Protein AF-A0A821QSV6-F1 (afdb_monomer_lite)

Radius of gyration: 32.75 Å; chains: 1; bounding box: 69×72×88 Å

Structure (mmCIF, N/CA/C/O backbone):
data_AF-A0A821QSV6-F1
#
_entry.id   AF-A0A821QSV6-F1
#
loop_
_atom_site.group_PDB
_atom_site.id
_atom_site.type_symbol
_atom_site.label_atom_id
_atom_site.label_alt_id
_atom_site.label_comp_id
_atom_site.label_asym_id
_atom_site.label_entity_id
_atom_site.label_seq_id
_atom_site.pdbx_PDB_ins_code
_atom_site.Cartn_x
_atom_site.Cartn_y
_atom_site.Cartn_z
_atom_site.occupancy
_atom_site.B_iso_or_equiv
_atom_site.auth_seq_id
_atom_site.auth_comp_id
_atom_site.auth_asym_id
_atom_site.auth_atom_id
_atom_site.pdbx_PDB_model_num
ATOM 1 N N . MET A 1 1 ? -14.469 -7.461 23.811 1.00 94.25 1 MET A N 1
ATOM 2 C CA . MET A 1 1 ? -15.452 -7.415 24.917 1.00 94.25 1 MET A CA 1
ATOM 3 C C . MET A 1 1 ? -16.385 -8.612 24.837 1.00 94.25 1 MET A C 1
ATOM 5 O O . MET A 1 1 ? -16.719 -9.029 23.733 1.00 94.25 1 MET A O 1
ATOM 9 N N . LEU A 1 2 ? -16.795 -9.159 25.982 1.00 94.81 2 LEU A N 1
ATOM 10 C CA . LEU A 1 2 ? -17.866 -10.154 26.081 1.00 94.81 2 LEU A CA 1
ATOM 11 C C . LEU A 1 2 ? -19.168 -9.435 26.423 1.00 94.81 2 LEU A C 1
ATOM 13 O O . LEU A 1 2 ? -19.223 -8.731 27.433 1.00 94.81 2 LEU A O 1
ATOM 17 N N . VAL A 1 3 ? -20.186 -9.609 25.584 1.00 93.62 3 VAL A N 1
ATOM 18 C CA . VAL A 1 3 ? -21.487 -8.946 25.724 1.00 93.62 3 VAL A CA 1
ATOM 19 C C . VAL A 1 3 ? -22.645 -9.938 25.637 1.00 93.62 3 VAL A C 1
ATOM 21 O O . VAL A 1 3 ? -22.505 -10.994 25.015 1.00 93.62 3 VAL A O 1
ATOM 24 N N . ASP A 1 4 ? -23.778 -9.602 26.249 1.00 91.19 4 ASP A N 1
ATOM 25 C CA . ASP A 1 4 ? -25.041 -10.328 26.079 1.00 91.19 4 ASP A CA 1
ATOM 26 C C . ASP A 1 4 ? -25.893 -9.761 24.922 1.00 91.19 4 ASP A C 1
ATOM 28 O O . ASP A 1 4 ? -25.528 -8.797 24.243 1.00 91.19 4 ASP A O 1
ATOM 32 N N . GLU A 1 5 ? -27.052 -10.373 24.693 1.00 87.50 5 GLU A N 1
ATOM 33 C CA . GLU A 1 5 ? -28.070 -9.944 23.724 1.00 87.50 5 GLU A CA 1
ATOM 34 C C . GLU A 1 5 ? -28.623 -8.532 23.934 1.00 87.50 5 GLU A C 1
ATOM 36 O O . GLU A 1 5 ? -29.068 -7.904 22.973 1.00 87.50 5 GLU A O 1
ATOM 41 N N . ASN A 1 6 ? -28.545 -8.013 25.159 1.00 86.00 6 ASN A N 1
ATOM 42 C CA . ASN A 1 6 ? -28.966 -6.661 25.512 1.00 86.00 6 ASN A CA 1
ATOM 43 C C . ASN A 1 6 ? -27.811 -5.657 25.433 1.00 86.00 6 ASN A C 1
ATOM 45 O O . ASN A 1 6 ? -27.980 -4.497 25.809 1.00 86.00 6 ASN A O 1
ATOM 49 N N . THR A 1 7 ? -26.649 -6.072 24.917 1.00 85.31 7 THR A N 1
ATOM 50 C CA . THR A 1 7 ? -25.409 -5.288 24.807 1.00 85.31 7 THR A CA 1
ATOM 51 C C . THR A 1 7 ? -24.754 -4.929 26.144 1.00 85.31 7 THR A C 1
ATOM 53 O O . THR A 1 7 ? -23.870 -4.072 26.182 1.00 85.31 7 THR A O 1
ATOM 56 N N . ASN A 1 8 ? -25.124 -5.603 27.238 1.00 89.12 8 ASN A N 1
ATOM 57 C CA . ASN A 1 8 ? -24.446 -5.432 28.519 1.00 89.12 8 ASN A CA 1
ATOM 58 C C . ASN A 1 8 ? -23.052 -6.044 28.448 1.00 89.12 8 ASN A C 1
ATOM 60 O O . ASN A 1 8 ? -22.866 -7.148 27.938 1.00 89.12 8 ASN A O 1
ATOM 64 N N . ILE A 1 9 ? -22.065 -5.334 28.987 1.00 92.44 9 ILE A N 1
ATOM 65 C CA . ILE A 1 9 ? -20.671 -5.766 28.956 1.00 92.44 9 ILE A CA 1
ATOM 66 C C . ILE A 1 9 ? -20.381 -6.580 30.222 1.00 92.44 9 ILE A C 1
ATOM 68 O O . ILE A 1 9 ? -20.538 -6.089 31.337 1.00 92.44 9 ILE A O 1
ATOM 72 N N . HIS A 1 10 ? -19.938 -7.826 30.051 1.00 93.56 10 HIS A N 1
ATOM 73 C CA . HIS A 1 10 ? -19.554 -8.713 31.156 1.00 93.56 10 HIS A CA 1
ATOM 74 C C . HIS A 1 10 ? -18.072 -8.569 31.506 1.00 93.56 10 HIS A C 1
ATOM 76 O O . HIS A 1 10 ? -17.707 -8.507 32.678 1.00 93.56 10 HIS A O 1
ATOM 82 N N . SER A 1 11 ? -17.221 -8.483 30.483 1.00 94.56 11 SER A N 1
ATOM 83 C CA . SER A 1 11 ? -15.798 -8.193 30.630 1.00 94.56 11 SER A CA 1
ATOM 84 C C . SER A 1 11 ? -15.232 -7.563 29.360 1.00 94.56 11 SER A C 1
ATOM 86 O O . SER A 1 11 ? -15.758 -7.722 28.250 1.00 94.56 11 SER A O 1
ATOM 88 N N . SER A 1 12 ? -14.112 -6.869 29.509 1.00 93.38 12 SER A N 1
ATOM 89 C CA . SER A 1 12 ? -13.430 -6.181 28.419 1.00 93.38 12 SER A CA 1
ATOM 90 C C . SER A 1 12 ? -11.926 -6.338 28.550 1.00 93.38 12 SER A C 1
ATOM 92 O O . SER A 1 12 ? -11.406 -6.226 29.653 1.00 93.38 12 SER A O 1
ATOM 94 N N . GLU A 1 13 ? -11.262 -6.500 27.414 1.00 92.12 13 GLU A N 1
ATOM 95 C CA . GLU A 1 13 ? -9.810 -6.427 27.279 1.00 92.12 13 GLU A CA 1
ATOM 96 C C . GLU A 1 13 ? -9.483 -5.392 26.205 1.00 92.12 13 GLU A C 1
ATOM 98 O O . GLU A 1 13 ? -10.293 -5.178 25.294 1.00 92.12 13 GLU A O 1
ATOM 103 N N . GLN A 1 14 ? -8.323 -4.751 26.326 1.00 89.00 14 GLN A N 1
ATOM 104 C CA . GLN A 1 14 ? -7.840 -3.732 25.395 1.00 89.00 14 GLN A CA 1
ATOM 105 C C . GLN A 1 14 ? -6.386 -4.018 25.013 1.00 89.00 14 GLN A C 1
ATOM 107 O O . GLN A 1 14 ? -5.615 -4.505 25.836 1.00 89.00 14 GLN A O 1
ATOM 112 N N . TYR A 1 15 ? -6.018 -3.709 23.770 1.00 87.06 15 TYR A N 1
ATOM 113 C CA . TYR A 1 15 ? -4.648 -3.833 23.283 1.00 87.06 15 TYR A CA 1
ATOM 114 C C . TYR A 1 15 ? -4.361 -2.787 22.205 1.00 87.06 15 TYR A C 1
ATOM 116 O O . TYR A 1 15 ? -5.137 -2.630 21.261 1.00 87.06 15 TYR A O 1
ATOM 124 N N . ASP A 1 16 ? -3.225 -2.102 22.326 1.00 84.12 16 ASP A N 1
ATOM 125 C CA . ASP A 1 16 ? -2.758 -1.135 21.335 1.00 84.12 16 ASP A CA 1
ATOM 126 C C . ASP A 1 16 ? -2.033 -1.867 20.202 1.00 84.12 16 ASP A C 1
ATOM 128 O O . ASP A 1 16 ? -0.871 -2.238 20.353 1.00 84.12 16 ASP A O 1
ATOM 132 N N . TYR A 1 17 ? -2.706 -2.075 19.069 1.00 83.81 17 TYR A N 1
ATOM 133 C CA . TYR A 1 17 ? -2.144 -2.768 17.907 1.00 83.81 17 TYR A CA 1
ATOM 134 C C . TYR A 1 17 ? -1.354 -1.827 16.987 1.00 83.81 17 TYR A C 1
ATOM 136 O O . TYR A 1 17 ? -1.870 -0.802 16.541 1.00 83.81 17 TYR A O 1
ATOM 144 N N . VAL A 1 18 ? -0.122 -2.212 16.637 1.00 79.62 18 VAL A N 1
ATOM 145 C CA . VAL A 1 18 ? 0.708 -1.527 15.632 1.00 79.62 18 VAL A CA 1
ATOM 146 C C . VAL A 1 18 ? 1.141 -2.531 14.566 1.00 79.62 18 VAL A C 1
ATOM 148 O O . VAL A 1 18 ? 1.881 -3.466 14.865 1.00 79.62 18 VAL A O 1
ATOM 151 N N . SER A 1 19 ? 0.735 -2.327 13.308 1.00 77.25 19 SER A N 1
ATOM 152 C CA . SER A 1 19 ? 0.950 -3.287 12.206 1.00 77.25 19 SER A CA 1
ATOM 153 C C . SER A 1 19 ? 2.409 -3.735 12.049 1.00 77.25 19 SER A C 1
ATOM 155 O O . SER A 1 19 ? 2.672 -4.934 11.958 1.00 77.25 19 SER A O 1
ATOM 157 N N . LEU A 1 20 ? 3.358 -2.793 12.107 1.00 70.88 20 LEU A N 1
ATOM 158 C CA . LEU A 1 20 ? 4.802 -3.049 12.008 1.00 70.88 20 LEU A CA 1
ATOM 159 C C . LEU A 1 20 ? 5.342 -3.962 13.122 1.00 70.88 20 LEU A C 1
ATOM 161 O O . LEU A 1 20 ? 6.292 -4.709 12.903 1.00 70.88 20 LEU A O 1
ATOM 165 N N . ARG A 1 21 ? 4.738 -3.908 14.314 1.00 76.94 21 ARG A N 1
ATOM 166 C CA . ARG A 1 21 ? 5.190 -4.625 15.516 1.00 76.94 21 ARG A CA 1
ATOM 167 C C . ARG A 1 21 ? 4.452 -5.947 15.716 1.00 76.94 21 ARG A C 1
ATOM 169 O O . ARG A 1 21 ? 5.032 -6.930 16.176 1.00 76.94 21 ARG A O 1
ATOM 176 N N . ASP A 1 22 ? 3.158 -5.953 15.421 1.00 80.50 22 ASP A N 1
ATOM 177 C CA . ASP A 1 22 ? 2.216 -6.913 15.992 1.00 80.50 22 ASP A CA 1
ATOM 178 C C . ASP A 1 22 ? 1.583 -7.848 14.983 1.00 80.50 22 ASP A C 1
ATOM 180 O O . ASP A 1 22 ? 1.033 -8.869 15.383 1.00 80.50 22 ASP A O 1
ATOM 184 N N . CYS A 1 23 ? 1.684 -7.558 13.689 1.00 80.31 23 CYS A N 1
ATOM 185 C CA . CYS A 1 23 ? 0.978 -8.332 12.678 1.00 80.31 23 CYS A CA 1
ATOM 186 C C . CYS A 1 23 ? 1.305 -9.841 12.703 1.00 80.31 23 CYS A C 1
ATOM 188 O O . CYS A 1 23 ? 0.439 -10.677 12.458 1.00 80.31 23 CYS A O 1
ATOM 190 N N . ARG A 1 24 ? 2.544 -10.223 13.048 1.00 80.06 24 ARG A N 1
ATOM 191 C CA . ARG A 1 24 ? 2.943 -11.643 13.147 1.00 80.06 24 ARG A CA 1
ATOM 192 C C . ARG A 1 24 ? 2.652 -12.274 14.508 1.00 80.06 24 ARG A C 1
ATOM 194 O O . ARG A 1 24 ? 2.897 -13.468 14.688 1.00 80.06 24 ARG A O 1
ATOM 201 N N . LYS A 1 25 ? 2.193 -11.490 15.482 1.00 83.44 25 LYS A N 1
ATOM 202 C CA . LYS A 1 25 ? 1.946 -11.967 16.840 1.00 83.44 25 LYS A CA 1
ATOM 203 C C . LYS A 1 25 ? 0.560 -12.585 16.940 1.00 83.44 25 LYS A C 1
ATOM 205 O O . LYS A 1 25 ? -0.390 -12.176 16.282 1.00 83.44 25 LYS A O 1
ATOM 210 N N . LYS A 1 26 ? 0.455 -13.585 17.811 1.00 86.31 26 LYS A N 1
ATOM 211 C CA . LYS A 1 26 ? -0.821 -14.173 18.214 1.00 86.31 26 LYS A CA 1
ATOM 212 C C . LYS A 1 26 ? -1.211 -13.584 19.561 1.00 86.31 26 LYS A C 1
ATOM 214 O O . LYS A 1 26 ? -0.404 -13.607 20.488 1.00 86.31 26 LYS A O 1
ATOM 219 N N . PHE A 1 27 ? -2.441 -13.100 19.660 1.00 87.88 27 PHE A N 1
ATOM 220 C CA . PHE A 1 27 ? -2.979 -12.513 20.883 1.00 87.88 27 PHE A CA 1
ATOM 221 C C . PHE A 1 27 ? -3.934 -13.484 21.564 1.00 87.88 27 PHE A C 1
ATOM 223 O O . PHE A 1 27 ? -4.737 -14.141 20.902 1.00 87.88 27 PHE A O 1
ATOM 230 N N . ASN A 1 28 ? -3.846 -13.566 22.890 1.00 90.50 28 ASN A N 1
ATOM 231 C CA . ASN A 1 28 ? -4.721 -14.392 23.711 1.00 90.50 28 ASN A CA 1
ATOM 232 C C . ASN A 1 28 ? -5.406 -13.493 24.738 1.00 90.50 28 ASN A C 1
ATOM 234 O O . ASN A 1 28 ? -4.731 -12.882 25.560 1.00 90.50 28 ASN A O 1
ATOM 238 N N . PHE A 1 29 ? -6.735 -13.436 24.693 1.00 91.31 29 PHE A N 1
ATOM 239 C CA . PHE A 1 29 ? -7.547 -12.649 25.618 1.00 91.31 29 PHE A CA 1
ATOM 240 C C . PHE A 1 29 ? -8.473 -13.569 26.409 1.00 91.31 29 PHE A C 1
ATOM 242 O O . PHE A 1 29 ? -9.090 -14.473 25.839 1.00 91.31 29 PHE A O 1
ATOM 249 N N . TYR A 1 30 ? -8.594 -13.317 27.710 1.00 92.38 30 TYR A N 1
ATOM 250 C CA . TYR A 1 30 ? -9.489 -14.055 28.595 1.00 92.38 30 TYR A CA 1
ATOM 251 C C . TYR A 1 30 ? -10.680 -13.173 28.948 1.00 92.38 30 TYR A C 1
ATOM 253 O O . TYR A 1 30 ? -10.546 -12.171 29.636 1.00 92.38 30 TYR A O 1
ATOM 261 N N . LEU A 1 31 ? -11.860 -13.546 28.461 1.00 93.44 31 LEU A N 1
ATOM 262 C CA . LEU A 1 31 ? -13.098 -12.840 28.767 1.00 93.44 31 LEU A CA 1
ATOM 263 C C . LEU A 1 31 ? -13.926 -13.664 29.754 1.00 93.44 31 LEU A C 1
ATOM 265 O O . LEU A 1 31 ? -14.084 -14.874 29.582 1.00 93.44 31 LEU A O 1
ATOM 269 N N . LEU A 1 32 ? -14.443 -13.001 30.784 1.00 92.94 32 LEU A N 1
ATOM 270 C CA . LEU A 1 32 ? -15.122 -13.612 31.917 1.00 92.94 32 LEU A CA 1
ATOM 271 C C . LEU A 1 32 ? -16.584 -13.175 31.953 1.00 92.94 32 LEU A C 1
ATOM 273 O O . LEU A 1 32 ? -16.915 -12.011 31.735 1.00 92.94 32 LEU A O 1
ATOM 277 N N . TYR A 1 33 ? -17.468 -14.117 32.261 1.00 91.31 33 TYR A N 1
ATOM 278 C CA . TYR A 1 33 ? -18.864 -13.803 32.540 1.00 91.31 33 TYR A CA 1
ATOM 279 C C . TYR A 1 33 ? -18.958 -13.067 33.880 1.00 91.31 33 TYR A C 1
ATOM 281 O O . TYR A 1 33 ? -18.251 -13.401 34.828 1.00 91.31 33 TYR A O 1
ATOM 289 N N . SER A 1 34 ? -19.853 -12.084 33.966 1.00 89.62 34 SER A N 1
ATOM 290 C CA . SER A 1 34 ? -20.064 -11.295 35.189 1.00 89.62 34 SER A CA 1
ATOM 291 C C . SER A 1 34 ? -20.598 -12.113 36.372 1.00 89.62 34 SER A C 1
ATOM 293 O O . SER A 1 34 ? -20.451 -11.691 37.515 1.00 89.62 34 SER A O 1
ATOM 295 N N . THR A 1 35 ? -21.200 -13.279 36.118 1.00 86.56 35 THR A N 1
ATOM 296 C CA . THR A 1 35 ? -21.692 -14.201 37.148 1.00 86.56 35 THR A CA 1
ATOM 297 C C . THR A 1 35 ? -21.137 -15.608 36.945 1.00 86.56 35 THR A C 1
ATOM 299 O O . THR A 1 35 ? -20.906 -16.051 35.816 1.00 86.56 35 THR A O 1
ATOM 302 N N . GLN A 1 36 ? -20.973 -16.339 38.049 1.00 83.88 36 GLN A N 1
ATOM 303 C CA . GLN A 1 36 ? -20.632 -17.759 38.051 1.00 83.88 36 GLN A CA 1
ATOM 304 C C . GLN A 1 36 ? -21.669 -18.529 38.896 1.00 83.88 36 GLN A C 1
ATOM 306 O O . GLN A 1 36 ? -21.696 -18.340 40.111 1.00 83.88 36 GLN A O 1
ATOM 311 N N . PRO A 1 37 ? -22.522 -19.382 38.287 1.00 80.62 37 PRO A N 1
ATOM 312 C CA . PRO A 1 37 ? -22.599 -19.683 36.857 1.00 80.62 37 PRO A CA 1
ATOM 313 C C . PRO A 1 37 ? -23.183 -18.520 36.035 1.00 80.62 37 PRO A C 1
ATOM 315 O O . PRO A 1 37 ? -23.860 -17.627 36.547 1.00 80.62 37 PRO A O 1
ATOM 318 N N . LYS A 1 38 ? -22.909 -18.532 34.731 1.00 85.75 38 LYS A N 1
ATOM 319 C CA . LYS A 1 38 ? -23.555 -17.638 33.761 1.00 85.75 38 LYS A CA 1
ATOM 320 C C . LYS A 1 38 ? -25.010 -18.047 33.521 1.00 85.75 38 LYS A C 1
ATOM 322 O O . LYS A 1 38 ? -25.380 -19.200 33.753 1.00 85.75 38 LYS A O 1
ATOM 327 N N . TYR A 1 39 ? -25.818 -17.132 32.999 1.00 86.06 39 TYR A N 1
ATOM 328 C CA . TYR A 1 39 ? -27.217 -17.414 32.690 1.00 86.06 39 TYR A CA 1
ATOM 329 C C . TYR A 1 39 ? -27.338 -18.264 31.422 1.00 86.06 39 TYR A C 1
ATOM 331 O O . TYR A 1 39 ? -26.972 -17.841 30.330 1.00 86.06 39 TYR A O 1
ATOM 339 N N . VAL A 1 40 ? -27.875 -19.476 31.563 1.00 81.00 40 VAL A N 1
ATOM 340 C CA . VAL A 1 40 ? -27.941 -20.467 30.470 1.00 81.00 40 VAL A CA 1
ATOM 341 C C . VAL A 1 40 ? -28.897 -20.041 29.348 1.00 81.00 40 VAL A C 1
ATOM 343 O O . VAL A 1 40 ? -28.668 -20.375 28.190 1.00 81.00 40 VAL A O 1
ATOM 346 N N . ASN A 1 41 ? -29.933 -19.265 29.681 1.00 84.44 41 ASN A N 1
ATOM 347 C CA . ASN A 1 41 ? -30.943 -18.802 28.725 1.00 84.44 41 ASN A CA 1
ATOM 348 C C . ASN A 1 41 ? -30.525 -17.544 27.946 1.00 84.44 41 ASN A C 1
ATOM 350 O O . ASN A 1 41 ? -31.264 -17.124 27.063 1.00 84.44 41 ASN A O 1
ATOM 354 N N . GLN A 1 42 ? -29.382 -16.936 28.272 1.00 87.12 42 GLN A N 1
ATOM 355 C CA . GLN A 1 42 ? -28.885 -15.752 27.575 1.00 87.12 42 GLN A CA 1
ATOM 356 C C . GLN A 1 42 ? -27.965 -16.142 26.422 1.00 87.12 42 GLN A C 1
ATOM 358 O O . GLN A 1 42 ? -27.165 -17.081 26.519 1.00 87.12 42 GLN A O 1
ATOM 363 N N . THR A 1 43 ? -28.035 -15.375 25.336 1.00 90.50 43 THR A N 1
ATOM 364 C CA . THR A 1 43 ? -27.060 -15.474 24.251 1.00 90.50 43 THR A CA 1
ATOM 365 C C . THR A 1 43 ? -25.909 -14.494 24.457 1.00 90.50 43 THR A C 1
ATOM 367 O O . THR A 1 43 ? -26.105 -13.343 24.844 1.00 90.50 43 THR A O 1
ATOM 370 N N . TYR A 1 44 ? -24.689 -14.968 24.200 1.00 92.44 44 TYR A N 1
ATOM 371 C CA . TYR A 1 44 ? -23.457 -14.215 24.426 1.00 92.44 44 TYR A CA 1
ATOM 372 C C . TYR A 1 44 ? -22.654 -14.060 23.139 1.00 92.44 44 TYR A C 1
ATOM 374 O O . TYR A 1 44 ? -22.666 -14.927 22.258 1.00 92.44 44 TYR A O 1
ATOM 382 N N . TYR A 1 45 ? -21.908 -12.964 23.061 1.00 93.69 45 TYR A N 1
ATOM 383 C CA . TYR A 1 45 ? -21.165 -12.566 21.876 1.00 93.69 45 TYR A CA 1
ATOM 384 C C . TYR A 1 45 ? -19.811 -11.978 22.263 1.00 93.69 45 TYR A C 1
ATOM 386 O O . TYR A 1 45 ? -19.667 -11.304 23.284 1.00 93.69 45 TYR A O 1
ATOM 394 N N . VAL A 1 46 ? -18.812 -12.197 21.413 1.00 94.75 46 VAL A N 1
ATOM 395 C CA . VAL A 1 46 ? -17.550 -11.461 21.461 1.00 94.75 46 VAL A CA 1
ATOM 396 C C . VAL A 1 46 ? -17.643 -10.303 20.480 1.00 94.75 46 VAL A C 1
ATOM 398 O O . VAL A 1 46 ? -17.732 -10.506 19.271 1.00 94.75 46 VAL A O 1
ATOM 401 N N . ARG A 1 47 ? -17.620 -9.084 21.015 1.00 93.75 47 ARG A N 1
ATOM 402 C CA . ARG A 1 47 ? -17.580 -7.840 20.248 1.00 93.75 47 ARG A CA 1
ATOM 403 C C . ARG A 1 47 ? -16.165 -7.271 20.256 1.00 93.75 47 ARG A C 1
ATOM 405 O O . ARG A 1 47 ? -15.563 -7.147 21.326 1.00 93.75 47 ARG A O 1
ATOM 412 N N . ILE A 1 48 ? -15.637 -6.932 19.088 1.00 93.62 48 ILE A N 1
ATOM 413 C CA . ILE A 1 48 ? -14.317 -6.321 18.908 1.00 93.62 48 ILE A CA 1
ATOM 414 C C . ILE A 1 48 ? -14.547 -4.942 18.305 1.00 93.62 48 ILE A C 1
ATOM 416 O O . ILE A 1 48 ? -14.976 -4.848 17.163 1.00 93.62 48 ILE A O 1
ATOM 420 N N . ASP A 1 49 ? -14.288 -3.892 19.078 1.00 91.56 49 ASP A N 1
ATOM 421 C CA . ASP A 1 49 ? -14.350 -2.510 18.605 1.00 91.56 49 ASP A CA 1
ATOM 422 C C . ASP A 1 49 ? -12.930 -2.000 18.348 1.00 91.56 49 ASP A C 1
ATOM 424 O O . ASP A 1 49 ? -12.029 -2.221 19.160 1.00 91.56 49 ASP A O 1
ATOM 428 N N . ILE A 1 50 ? -12.739 -1.336 17.213 1.00 91.06 50 ILE A N 1
ATOM 429 C CA . ILE A 1 50 ? -11.455 -0.826 16.741 1.00 91.06 50 ILE A CA 1
ATOM 430 C C . ILE A 1 50 ? -11.532 0.699 16.727 1.00 91.06 50 ILE A C 1
ATOM 432 O O . ILE A 1 50 ? -12.494 1.281 16.223 1.00 91.06 50 ILE A O 1
ATOM 436 N N . TYR A 1 51 ? -10.504 1.346 17.267 1.00 89.62 51 TYR A N 1
ATOM 437 C CA . TYR A 1 51 ? -10.424 2.798 17.396 1.00 89.62 51 TYR A CA 1
ATOM 438 C C . TYR A 1 51 ? -9.130 3.315 16.776 1.00 89.62 51 TYR A C 1
ATOM 440 O O . TYR A 1 51 ? -8.063 2.724 16.956 1.00 89.62 51 TYR A O 1
ATOM 448 N N . ASN A 1 52 ? -9.208 4.459 16.100 1.00 87.50 52 ASN A N 1
ATOM 449 C CA . ASN A 1 52 ? -8.034 5.215 15.699 1.00 87.50 52 ASN A CA 1
ATOM 450 C C . ASN A 1 52 ? -7.600 6.111 16.868 1.00 87.50 52 ASN A C 1
ATOM 452 O O . ASN A 1 52 ? -8.224 7.136 17.133 1.00 87.50 52 ASN A O 1
ATOM 456 N N . LYS A 1 53 ? -6.519 5.736 17.559 1.00 85.88 53 LYS A N 1
ATOM 457 C CA . LYS A 1 53 ? -5.997 6.487 18.716 1.00 85.88 53 LYS A CA 1
ATOM 458 C C . LYS A 1 53 ? -5.296 7.800 18.357 1.00 85.88 53 LYS A C 1
ATOM 460 O O . LYS A 1 53 ? -5.076 8.616 19.244 1.00 85.88 53 LYS A O 1
ATOM 465 N N . GLU A 1 54 ? -4.912 8.011 17.097 1.00 81.44 54 GLU A N 1
ATOM 466 C CA . GLU A 1 54 ? -4.328 9.289 16.665 1.00 81.44 54 GLU A CA 1
ATOM 467 C C . GLU A 1 54 ? -5.396 10.366 16.536 1.00 81.44 54 GLU A C 1
ATOM 469 O O . GLU A 1 54 ? -5.199 11.488 16.993 1.00 81.44 54 GLU A O 1
ATOM 474 N N . LYS A 1 55 ? -6.526 10.011 15.920 1.00 86.38 55 LYS A N 1
ATOM 475 C CA . LYS A 1 55 ? -7.658 10.921 15.721 1.00 86.38 55 LYS A CA 1
ATOM 476 C C . LYS A 1 55 ? -8.672 10.886 16.861 1.00 86.38 55 LYS A C 1
ATOM 478 O O . LYS A 1 55 ? -9.517 11.766 16.939 1.00 86.38 55 LYS A O 1
ATOM 483 N N . MET A 1 56 ? -8.581 9.884 17.737 1.00 89.31 56 MET A N 1
ATOM 484 C CA . MET A 1 56 ? -9.592 9.567 18.749 1.00 89.31 56 MET A CA 1
ATOM 485 C C . MET A 1 56 ? -10.976 9.356 18.124 1.00 89.31 56 MET A C 1
ATOM 487 O O . MET A 1 56 ? -11.979 9.919 18.558 1.00 89.31 56 MET A O 1
ATOM 491 N N . GLU A 1 57 ? -11.024 8.494 17.109 1.00 88.25 57 GLU A N 1
ATOM 492 C CA . GLU A 1 57 ? -12.233 8.191 16.339 1.00 88.25 57 GLU A CA 1
ATOM 493 C C . GLU A 1 57 ? -12.550 6.691 16.352 1.00 88.25 57 GLU A C 1
ATOM 495 O O . GLU A 1 57 ? -11.667 5.835 16.458 1.00 88.25 57 GLU A O 1
ATOM 500 N N . TYR A 1 58 ? -13.838 6.371 16.253 1.00 85.88 58 TYR A N 1
ATOM 501 C CA . TYR A 1 58 ? -14.320 5.000 16.115 1.00 85.88 58 TYR A CA 1
ATOM 502 C C . TYR A 1 58 ? -14.116 4.519 14.681 1.00 85.88 58 TYR A C 1
ATOM 504 O O . TYR A 1 58 ? -14.619 5.165 13.767 1.00 85.88 58 TYR A O 1
ATOM 512 N N . TYR A 1 59 ? -13.418 3.398 14.505 1.00 85.06 59 TYR A N 1
ATOM 513 C CA . TYR A 1 59 ? -12.919 2.972 13.200 1.00 85.06 59 TYR A CA 1
ATOM 514 C C . TYR A 1 59 ? -13.726 1.821 12.586 1.00 85.06 59 TYR A C 1
ATOM 516 O O . TYR A 1 59 ? -14.232 1.927 11.470 1.00 85.06 59 TYR A O 1
ATOM 524 N N . ASP A 1 60 ? -13.871 0.710 13.312 1.00 85.69 60 ASP A N 1
ATOM 525 C CA . ASP A 1 60 ? -14.638 -0.451 12.844 1.00 85.69 60 ASP A CA 1
ATOM 526 C C . ASP A 1 60 ? -15.104 -1.332 14.012 1.00 85.69 60 ASP A C 1
ATOM 528 O O . ASP A 1 60 ? -14.661 -1.172 15.154 1.00 85.69 60 ASP A O 1
ATOM 532 N N . THR A 1 61 ? -16.006 -2.273 13.736 1.00 89.50 61 THR A N 1
ATOM 533 C CA . THR A 1 61 ? -16.481 -3.233 14.727 1.00 89.50 61 THR A CA 1
ATOM 534 C C . THR A 1 61 ? -16.907 -4.566 14.159 1.00 89.50 61 THR A C 1
ATOM 536 O O . THR A 1 61 ? -17.602 -4.663 13.149 1.00 89.50 61 THR A O 1
ATOM 539 N N . MET A 1 62 ? -16.538 -5.611 14.889 1.00 90.38 62 MET A N 1
ATOM 540 C CA . MET A 1 62 ? -16.864 -6.986 14.570 1.00 90.38 62 MET A CA 1
ATOM 541 C C . MET A 1 62 ? -17.619 -7.650 15.714 1.00 90.38 62 MET A C 1
ATOM 543 O O . MET A 1 62 ? -17.396 -7.375 16.895 1.00 90.38 62 MET A O 1
ATOM 547 N N . PHE A 1 63 ? -18.493 -8.580 15.354 1.00 91.25 63 PHE A N 1
ATOM 548 C CA . PHE A 1 63 ? -19.396 -9.262 16.262 1.00 91.25 63 PHE A CA 1
ATOM 549 C C . PHE A 1 63 ? -19.395 -10.767 15.994 1.00 91.25 63 PHE A C 1
ATOM 551 O O . PHE A 1 63 ? -19.657 -11.212 14.878 1.00 91.25 63 PHE A O 1
ATOM 558 N N . TYR A 1 64 ? -19.080 -11.566 17.013 1.00 93.25 64 TYR A N 1
ATOM 559 C CA . TYR A 1 64 ? -18.911 -13.014 16.893 1.00 93.25 64 TYR A CA 1
ATOM 560 C C . TYR A 1 64 ? -19.805 -13.756 17.898 1.00 93.25 64 TYR A C 1
ATOM 562 O O . TYR A 1 64 ? -19.612 -13.606 19.106 1.00 93.25 64 TYR A O 1
ATOM 570 N N . PRO A 1 65 ? -20.771 -14.576 17.446 1.00 92.19 65 PRO A N 1
ATOM 571 C CA . PRO A 1 65 ? -21.658 -15.311 18.346 1.00 92.19 65 PRO A CA 1
ATOM 572 C C . PRO A 1 65 ? -20.956 -16.480 19.045 1.00 92.19 65 PRO A C 1
ATOM 574 O O . PRO A 1 65 ? -20.242 -17.263 18.412 1.00 92.19 65 PRO A O 1
ATOM 577 N N . ILE A 1 66 ? -21.223 -16.654 20.343 1.00 91.62 66 ILE A N 1
ATOM 578 C CA . ILE A 1 66 ? -20.788 -17.826 21.114 1.00 91.62 66 ILE A CA 1
ATOM 579 C C . ILE A 1 66 ? -21.818 -18.943 20.918 1.00 91.62 66 ILE A C 1
ATOM 581 O O . ILE A 1 66 ? -22.870 -18.956 21.551 1.00 91.62 66 ILE A O 1
ATOM 585 N N . ARG A 1 67 ? -21.516 -19.892 20.024 1.00 87.31 67 ARG A N 1
ATOM 586 C CA . ARG A 1 67 ? -22.462 -20.951 19.618 1.00 87.31 67 ARG A CA 1
ATOM 587 C C . ARG A 1 67 ? -22.731 -21.984 20.709 1.00 87.31 67 ARG A C 1
ATOM 589 O O . ARG A 1 67 ? -23.849 -22.470 20.827 1.00 87.31 67 ARG A O 1
ATOM 596 N N . TYR A 1 68 ? -21.717 -22.320 21.502 1.00 86.06 68 TYR A N 1
ATOM 597 C CA . TYR A 1 68 ? -21.822 -23.342 22.545 1.00 86.06 68 TYR A CA 1
ATOM 598 C C . TYR A 1 68 ? -21.873 -22.692 23.928 1.00 86.06 68 TYR A C 1
ATOM 600 O O . TYR A 1 68 ? -20.981 -22.877 24.758 1.00 86.06 68 TYR A O 1
ATOM 608 N N . SER A 1 69 ? -22.911 -21.883 24.169 1.00 77.88 69 SER A N 1
ATOM 609 C CA . SER A 1 69 ? -23.092 -21.158 25.432 1.00 77.88 69 SER A CA 1
ATOM 610 C C . SER A 1 69 ? -23.233 -22.092 26.638 1.00 77.88 69 SER A C 1
ATOM 612 O O . SER A 1 69 ? -22.878 -21.688 27.734 1.00 77.88 69 SER A O 1
ATOM 614 N N . PHE A 1 70 ? -23.637 -23.352 26.470 1.00 78.62 70 PHE A N 1
ATOM 615 C CA . PHE A 1 70 ? -23.694 -24.331 27.564 1.00 78.62 70 PHE A CA 1
ATOM 616 C C . PHE A 1 70 ? -22.313 -24.748 28.104 1.00 78.62 70 PHE A C 1
ATOM 618 O O . PHE A 1 70 ? -22.222 -25.241 29.227 1.00 78.62 70 PHE A O 1
ATOM 625 N N . LEU A 1 71 ? -21.226 -24.557 27.344 1.00 84.00 71 LEU A N 1
ATOM 626 C CA . LEU A 1 71 ? -19.885 -24.913 27.808 1.00 84.00 71 LEU A CA 1
ATOM 627 C C . LEU A 1 71 ? -19.400 -23.926 28.880 1.00 84.00 71 LEU A C 1
ATOM 629 O O . LEU A 1 71 ? -19.527 -22.714 28.685 1.00 84.00 71 LEU A O 1
ATOM 633 N N . PRO A 1 72 ? -18.775 -24.393 29.976 1.00 79.00 72 PRO A N 1
ATOM 634 C CA . PRO A 1 72 ? -18.233 -23.504 31.004 1.00 79.00 72 PRO A CA 1
ATOM 635 C C . PRO A 1 72 ? -17.127 -22.598 30.444 1.00 79.00 72 PRO A C 1
ATOM 637 O O . PRO A 1 72 ? -17.053 -21.424 30.797 1.00 79.00 72 PRO A O 1
ATOM 640 N N . VAL A 1 73 ? -16.326 -23.118 29.507 1.00 86.12 73 VAL A N 1
ATOM 641 C CA . VAL A 1 73 ? -15.273 -22.388 28.793 1.00 86.12 73 VAL A CA 1
ATOM 642 C C . VAL A 1 73 ? -15.442 -22.607 27.293 1.00 86.12 73 VAL A C 1
ATOM 644 O O . VAL A 1 73 ? -15.558 -23.743 26.839 1.00 86.12 73 VAL A O 1
ATOM 647 N N . HIS A 1 74 ? -15.413 -21.521 26.520 1.00 88.75 74 HIS A N 1
ATOM 648 C CA . HIS A 1 74 ? -15.465 -21.559 25.061 1.00 88.75 74 HIS A CA 1
ATOM 649 C C . HIS A 1 74 ? -14.215 -20.887 24.494 1.00 88.75 74 HIS A C 1
ATOM 651 O O . HIS A 1 74 ? -13.958 -19.719 24.772 1.00 88.75 74 HIS A O 1
ATOM 657 N N . ARG A 1 75 ? -13.439 -21.611 23.679 1.00 90.12 75 ARG A N 1
ATOM 658 C CA . ARG A 1 75 ? -12.277 -21.051 22.971 1.00 90.12 75 ARG A CA 1
ATOM 659 C C . ARG A 1 75 ? -12.695 -20.605 21.574 1.00 90.12 75 ARG A C 1
ATOM 661 O O . ARG A 1 75 ? -13.353 -21.361 20.865 1.00 90.12 75 ARG A O 1
ATOM 668 N N . LEU A 1 76 ? -12.345 -19.380 21.200 1.00 90.50 76 LEU A N 1
ATOM 669 C CA . LEU A 1 76 ? -12.586 -18.816 19.872 1.00 90.50 76 LEU A CA 1
ATOM 670 C C . LEU A 1 76 ? -11.239 -18.427 19.265 1.00 90.50 76 LEU A C 1
ATOM 672 O O . LEU A 1 76 ? -10.467 -17.713 19.897 1.00 90.50 76 LEU A O 1
ATOM 676 N N . ALA A 1 77 ? -10.966 -18.909 18.054 1.00 91.19 77 ALA A N 1
ATOM 677 C CA . ALA A 1 77 ? -9.817 -18.500 17.256 1.00 91.19 77 ALA A CA 1
ATOM 678 C C . ALA A 1 77 ? -10.337 -17.667 16.084 1.00 91.19 77 ALA A C 1
ATOM 680 O O . ALA A 1 77 ? -11.124 -18.164 15.279 1.00 91.19 77 ALA A O 1
ATOM 681 N N . LEU A 1 78 ? -9.938 -16.399 16.034 1.00 89.06 78 LEU A N 1
ATOM 682 C CA . LEU A 1 78 ? -10.437 -15.420 15.075 1.00 89.06 78 LEU A CA 1
ATOM 683 C C . LEU A 1 78 ? -9.255 -14.822 14.309 1.00 89.06 78 LEU A C 1
ATOM 685 O O . LEU A 1 78 ? -8.235 -14.495 14.914 1.00 89.06 78 LEU A O 1
ATOM 689 N N . LEU A 1 79 ? -9.411 -14.671 12.994 1.00 85.44 79 LEU A N 1
ATOM 690 C CA . LEU A 1 79 ? -8.576 -13.785 12.188 1.00 85.44 79 LEU A CA 1
ATOM 691 C C . LEU A 1 79 ? -9.325 -12.455 12.085 1.00 85.44 79 LEU A C 1
ATOM 693 O O . LEU A 1 79 ? -10.449 -12.428 11.590 1.00 85.44 79 LEU A O 1
ATOM 697 N N . VAL A 1 80 ? -8.743 -11.390 12.634 1.00 82.75 80 VAL A N 1
ATOM 698 C CA . VAL A 1 80 ? -9.364 -10.061 12.681 1.00 82.75 80 VAL A CA 1
ATOM 699 C C . VAL A 1 80 ? -8.729 -9.199 11.602 1.00 82.75 80 VAL A C 1
ATOM 701 O O . VAL A 1 80 ? -7.567 -8.813 11.724 1.00 82.75 80 VAL A O 1
ATOM 704 N N . ASP A 1 81 ? -9.498 -8.896 10.562 1.00 75.69 81 ASP A N 1
ATOM 705 C CA . ASP A 1 81 ? -9.061 -8.032 9.469 1.00 75.69 81 ASP A CA 1
ATOM 706 C C . ASP A 1 81 ? -9.387 -6.572 9.801 1.00 75.69 81 ASP A C 1
ATOM 708 O O . ASP A 1 81 ? -10.551 -6.188 9.888 1.00 75.69 81 ASP A O 1
ATOM 712 N N . VAL A 1 82 ? -8.359 -5.743 9.991 1.00 76.31 82 VAL A N 1
ATOM 713 C CA . VAL A 1 82 ? -8.535 -4.298 10.191 1.00 76.31 82 VAL A CA 1
ATOM 714 C C . VAL A 1 82 ? -8.558 -3.629 8.812 1.00 76.31 82 VAL A C 1
ATOM 716 O O . VAL A 1 82 ? -7.540 -3.677 8.113 1.00 76.31 82 VAL A O 1
ATOM 719 N N . PRO A 1 83 ? -9.679 -3.024 8.376 1.00 67.31 83 PRO A N 1
ATOM 720 C CA . PRO A 1 83 ? -9.760 -2.416 7.051 1.00 67.31 83 PRO A CA 1
ATOM 721 C C . PRO A 1 83 ? -8.776 -1.244 6.925 1.00 67.31 83 PRO A C 1
ATOM 723 O O . PRO A 1 83 ? -8.396 -0.633 7.916 1.00 67.31 83 PRO A O 1
ATOM 726 N N . ILE A 1 84 ? -8.361 -0.903 5.701 1.00 62.06 84 ILE A N 1
ATOM 727 C CA . ILE A 1 84 ? -7.430 0.219 5.425 1.00 62.06 84 ILE A CA 1
ATOM 728 C C . ILE A 1 84 ? -8.162 1.579 5.452 1.00 62.06 84 ILE A C 1
ATOM 730 O O . ILE A 1 84 ? -7.537 2.638 5.492 1.00 62.06 84 ILE A O 1
ATOM 734 N N . ARG A 1 85 ? -9.502 1.566 5.439 1.00 64.44 85 ARG A N 1
ATOM 735 C CA . ARG A 1 85 ? -10.349 2.758 5.546 1.00 64.44 85 ARG A CA 1
ATOM 736 C C . ARG A 1 85 ? -11.370 2.630 6.658 1.00 64.44 85 ARG A C 1
ATOM 738 O O . ARG A 1 85 ? -11.843 1.534 6.944 1.00 64.44 85 ARG A O 1
ATOM 745 N N . ASP A 1 86 ? -11.786 3.795 7.144 1.00 54.03 86 ASP A N 1
ATOM 746 C CA . ASP A 1 86 ? -13.035 3.968 7.868 1.00 54.03 86 ASP A CA 1
ATOM 747 C C . ASP A 1 86 ? -14.196 3.431 7.021 1.00 54.03 86 ASP A C 1
ATOM 749 O O . ASP A 1 86 ? -14.551 3.993 5.979 1.00 54.03 86 ASP A O 1
ATOM 753 N N . VAL A 1 87 ? -14.821 2.350 7.488 1.00 51.72 87 VAL A N 1
ATOM 754 C CA . VAL A 1 87 ? -16.022 1.740 6.882 1.00 51.72 87 VAL A CA 1
ATOM 755 C C . VAL A 1 87 ? -17.242 2.677 7.001 1.00 51.72 87 VAL A C 1
ATOM 757 O O . VAL A 1 87 ? -18.323 2.401 6.485 1.00 51.72 87 VAL A O 1
ATOM 760 N N . ALA A 1 88 ? -17.061 3.854 7.607 1.00 45.44 88 ALA A N 1
ATOM 761 C CA . ALA A 1 88 ? -18.059 4.889 7.847 1.00 45.44 88 ALA A CA 1
ATOM 762 C C . ALA A 1 88 ? -18.779 5.452 6.599 1.00 45.44 88 ALA A C 1
ATOM 764 O O . ALA A 1 88 ? -19.677 6.272 6.762 1.00 45.44 88 ALA A O 1
ATOM 765 N N . THR A 1 89 ? -18.431 5.048 5.371 1.00 43.03 89 THR A N 1
ATOM 766 C CA . THR A 1 89 ? -18.984 5.639 4.133 1.00 43.03 89 THR A CA 1
ATOM 767 C C . THR A 1 89 ? -19.778 4.694 3.229 1.00 43.03 89 THR A C 1
ATOM 769 O O . THR A 1 89 ? -20.322 5.152 2.225 1.00 43.03 89 THR A O 1
ATOM 772 N N . VAL A 1 90 ? -19.966 3.414 3.578 1.00 48.41 90 VAL A N 1
ATOM 773 C CA . VAL A 1 90 ? -20.939 2.575 2.850 1.00 48.41 90 VAL A CA 1
ATOM 774 C C . VAL A 1 90 ? -22.329 2.818 3.438 1.00 48.41 90 VAL A C 1
ATOM 776 O O . VAL A 1 90 ? -22.785 2.116 4.338 1.00 48.41 90 VAL A O 1
ATOM 779 N N . SER A 1 91 ? -22.991 3.863 2.937 1.00 48.19 91 SER A N 1
ATOM 780 C CA . SER A 1 91 ? -24.374 4.232 3.258 1.00 48.19 91 SER A CA 1
ATOM 781 C C . SER A 1 91 ? -25.357 3.128 2.835 1.00 48.19 91 SER A C 1
ATOM 783 O O . SER A 1 91 ? -26.030 3.206 1.809 1.00 48.19 91 SER A O 1
ATOM 785 N N . LYS A 1 92 ? -25.472 2.070 3.643 1.00 58.84 92 LYS A N 1
ATOM 786 C CA . LYS A 1 92 ? -26.740 1.350 3.776 1.00 58.84 92 LYS A CA 1
ATOM 787 C C . LYS A 1 92 ? -27.611 2.193 4.706 1.00 58.84 92 LYS A C 1
ATOM 789 O O . LYS A 1 92 ? -27.176 2.500 5.815 1.00 58.84 92 LYS A O 1
ATOM 794 N N . LYS A 1 93 ? -28.827 2.564 4.281 1.00 65.25 93 LYS A N 1
ATOM 795 C CA . LYS A 1 93 ? -29.806 3.265 5.136 1.00 65.25 93 LYS A CA 1
ATOM 796 C C . LYS A 1 93 ? -29.897 2.552 6.488 1.00 65.25 93 LYS A C 1
ATOM 798 O O . LYS A 1 93 ? -30.345 1.410 6.549 1.00 65.25 93 LYS A O 1
ATOM 803 N N . CYS A 1 94 ? -29.457 3.212 7.556 1.00 71.19 94 CYS A N 1
ATOM 804 C CA . CYS A 1 94 ? -29.607 2.657 8.890 1.00 71.19 94 CYS A CA 1
ATOM 805 C C . CYS A 1 94 ? -31.091 2.653 9.294 1.00 71.19 94 CYS A C 1
ATOM 807 O O . CYS A 1 94 ? -31.787 3.658 9.153 1.00 71.19 94 CYS A O 1
ATOM 809 N N . LEU A 1 95 ? -31.549 1.523 9.838 1.00 77.12 95 LEU A N 1
ATOM 810 C CA . LEU A 1 95 ? -32.916 1.329 10.329 1.00 77.12 95 LEU A CA 1
ATOM 811 C C . LEU A 1 95 ? -33.089 1.642 11.831 1.00 77.12 95 LEU A C 1
ATOM 813 O O . LEU A 1 95 ? -34.216 1.792 12.297 1.00 77.12 95 LEU A O 1
ATOM 817 N N . LEU A 1 96 ? -31.998 1.742 12.599 1.00 84.06 96 LEU A N 1
ATOM 818 C CA . LEU A 1 96 ? -32.020 2.016 14.040 1.00 84.06 96 LEU A CA 1
ATOM 819 C C . LEU A 1 96 ? -32.038 3.525 14.346 1.00 84.06 96 LEU A C 1
ATOM 821 O O . LEU A 1 96 ? -31.198 4.280 13.857 1.00 84.06 96 LEU A O 1
ATOM 825 N N . LYS A 1 97 ? -32.948 3.958 15.228 1.00 88.25 97 LYS A N 1
ATOM 826 C CA . LYS A 1 97 ? -32.963 5.325 15.776 1.00 88.25 97 LYS A CA 1
ATOM 827 C C . LYS A 1 97 ? -32.184 5.378 17.091 1.00 88.25 97 LYS A C 1
ATOM 829 O O . LYS A 1 97 ? -32.674 4.916 18.118 1.00 88.25 97 LYS A O 1
ATOM 834 N N . CYS A 1 98 ? -30.992 5.961 17.053 1.00 89.81 98 CYS A N 1
ATOM 835 C CA . CYS A 1 98 ? -30.152 6.188 18.230 1.00 89.81 98 CYS A CA 1
ATOM 836 C C . CYS A 1 98 ? -30.441 7.572 18.819 1.00 89.81 98 CYS A C 1
ATOM 838 O O . CYS A 1 98 ? -30.378 8.554 18.087 1.00 89.81 98 CYS A O 1
ATOM 840 N N . LEU A 1 99 ? -30.761 7.663 20.117 1.00 90.56 99 LEU A N 1
ATOM 841 C CA . LEU A 1 99 ? -31.134 8.943 20.738 1.00 90.56 99 LEU A CA 1
ATOM 842 C C . LEU A 1 99 ? -29.903 9.834 20.978 1.00 90.56 99 LEU A C 1
ATOM 844 O O . LEU A 1 99 ? -29.837 10.953 20.483 1.00 90.56 99 LEU A O 1
ATOM 848 N N . HIS A 1 100 ? -28.910 9.306 21.698 1.00 91.56 100 HIS A N 1
ATOM 849 C CA . HIS A 1 100 ? -27.635 9.977 21.984 1.00 91.56 100 HIS A CA 1
ATOM 850 C C . HIS A 1 100 ? -26.472 9.183 21.391 1.00 91.56 100 HIS A C 1
ATOM 852 O O . HIS A 1 100 ? -25.584 8.710 22.102 1.00 91.56 100 HIS A O 1
ATOM 858 N N . GLY A 1 101 ? -26.511 8.966 20.081 1.00 88.62 101 GLY A N 1
ATOM 859 C CA . GLY A 1 101 ? -25.519 8.147 19.405 1.00 88.62 101 GLY A CA 1
ATOM 860 C C . GLY A 1 101 ? -25.668 8.153 17.896 1.00 88.62 101 GLY A C 1
ATOM 861 O O . GLY A 1 101 ? -26.602 8.726 17.341 1.00 88.62 101 GLY A O 1
ATOM 862 N N . GLN A 1 102 ? -24.738 7.476 17.241 1.00 89.19 102 GLN A N 1
ATOM 863 C CA . GLN A 1 102 ? -24.751 7.254 15.805 1.00 89.19 102 GLN A CA 1
ATOM 864 C C . GLN A 1 102 ? -25.062 5.792 15.524 1.00 89.19 102 GLN A C 1
ATOM 866 O O . GLN A 1 102 ? -24.529 4.893 16.172 1.00 89.19 102 GLN A O 1
ATOM 871 N N . CYS A 1 103 ? -25.916 5.543 14.541 1.00 88.19 103 CYS A N 1
ATOM 872 C CA . CYS A 1 103 ? -26.143 4.185 14.091 1.00 88.19 103 CYS A CA 1
ATOM 873 C C . CYS A 1 103 ? -24.974 3.699 13.237 1.00 88.19 103 CYS A C 1
ATOM 875 O O . CYS A 1 103 ? -24.529 4.384 12.316 1.00 88.19 103 CYS A O 1
ATOM 877 N N . ARG A 1 104 ? -24.510 2.490 13.530 1.00 85.94 104 ARG A N 1
ATOM 878 C CA . ARG A 1 104 ? -23.414 1.816 12.843 1.00 85.94 104 ARG A CA 1
ATOM 879 C C . ARG A 1 104 ? -23.829 0.383 12.510 1.00 85.94 104 ARG A C 1
ATOM 881 O O . ARG A 1 104 ? -24.834 -0.123 13.009 1.00 85.94 104 ARG A O 1
ATOM 888 N N . TYR A 1 105 ? -23.064 -0.258 11.643 1.00 84.88 105 TYR A N 1
ATOM 889 C CA . TYR A 1 105 ? -23.282 -1.627 11.184 1.00 84.88 105 TYR A CA 1
ATOM 890 C C . TYR A 1 105 ? -22.037 -2.463 11.501 1.00 84.88 105 TYR A C 1
ATOM 892 O O . TYR A 1 105 ? -20.930 -1.932 11.433 1.00 84.88 105 TYR A O 1
ATOM 900 N N . PHE A 1 106 ? -22.203 -3.734 11.872 1.00 85.94 106 PHE A N 1
ATOM 901 C CA . PHE A 1 106 ? -21.066 -4.620 12.156 1.00 85.94 106 PHE A CA 1
ATOM 902 C C . PHE A 1 106 ? -20.430 -5.129 10.861 1.00 85.94 106 PHE A C 1
ATOM 904 O O . PHE A 1 106 ? -21.118 -5.704 10.022 1.00 85.94 106 PHE A O 1
ATOM 911 N N . SER A 1 107 ? -19.113 -4.999 10.699 1.00 82.00 107 SER A N 1
ATOM 912 C CA . SER A 1 107 ? -18.448 -5.313 9.426 1.00 82.00 107 SER A CA 1
ATOM 913 C C . SER A 1 107 ? -18.568 -6.783 9.010 1.00 82.00 107 SER A C 1
ATOM 915 O O . SER A 1 107 ? -18.628 -7.089 7.820 1.00 82.00 107 SER A O 1
ATOM 917 N N . ASN A 1 108 ? -18.688 -7.697 9.972 1.00 84.62 108 ASN A N 1
ATOM 918 C CA . ASN A 1 108 ? -18.780 -9.141 9.747 1.00 84.62 108 ASN A CA 1
ATOM 919 C C . ASN A 1 108 ? -20.166 -9.746 10.065 1.00 84.62 108 ASN A C 1
ATOM 921 O O . ASN A 1 108 ? -20.320 -10.968 9.996 1.00 84.62 108 ASN A O 1
ATOM 925 N N . PHE A 1 109 ? -21.158 -8.939 10.459 1.00 82.12 109 PHE A N 1
ATOM 926 C CA . PHE A 1 109 ? -22.449 -9.437 10.943 1.00 82.12 109 PHE A CA 1
ATOM 927 C C . PHE A 1 109 ? -23.601 -8.536 10.488 1.00 82.12 109 PHE A C 1
ATOM 929 O O . PHE A 1 109 ? -23.565 -7.333 10.714 1.00 82.12 109 PHE A O 1
ATOM 936 N N . ASP A 1 110 ? -24.643 -9.104 9.871 1.00 84.06 110 ASP A N 1
ATOM 937 C CA . ASP A 1 110 ? -25.746 -8.336 9.263 1.00 84.06 110 ASP A CA 1
ATOM 938 C C . ASP A 1 110 ? -26.733 -7.777 10.296 1.00 84.06 110 ASP A C 1
ATOM 940 O O . ASP A 1 110 ? -27.886 -8.192 10.399 1.00 84.06 110 ASP A O 1
ATOM 944 N N . LYS A 1 111 ? -26.240 -6.857 11.131 1.00 84.62 111 LYS A N 1
ATOM 945 C CA . LYS A 1 111 ? -26.998 -6.130 12.149 1.00 84.62 111 LYS A CA 1
ATOM 946 C C . LYS A 1 111 ? -26.455 -4.718 12.345 1.00 84.62 111 LYS A C 1
ATOM 948 O O . LYS A 1 111 ? -25.261 -4.449 12.217 1.00 84.62 111 LYS A O 1
ATOM 953 N N . TYR A 1 112 ? -27.363 -3.835 12.741 1.00 87.19 112 TYR A N 1
ATOM 954 C CA . TYR A 1 112 ? -27.066 -2.469 13.156 1.00 87.19 112 TYR A CA 1
ATOM 955 C C . TYR A 1 112 ? -26.988 -2.367 14.680 1.00 87.19 112 TYR A C 1
ATOM 957 O O . TYR A 1 112 ? -27.630 -3.138 15.396 1.00 87.19 112 TYR A O 1
ATOM 965 N N . PHE A 1 113 ? -26.248 -1.382 15.176 1.00 88.06 113 PHE A N 1
ATOM 966 C CA . PHE A 1 113 ? -26.187 -1.033 16.593 1.00 88.06 113 PHE A CA 1
ATOM 967 C C . PHE A 1 113 ? -26.024 0.482 16.767 1.00 88.06 113 PHE A C 1
ATOM 969 O O . PHE A 1 113 ? -25.622 1.186 15.838 1.00 88.06 113 PHE A O 1
ATOM 976 N N . CYS A 1 114 ? -26.311 0.989 17.967 1.00 89.69 114 CYS A N 1
ATOM 977 C CA . CYS A 1 114 ? -26.017 2.374 18.315 1.00 89.69 114 CYS A CA 1
ATOM 978 C C . CYS A 1 114 ? -24.638 2.509 18.962 1.00 89.69 114 CYS A C 1
ATOM 980 O O . CYS A 1 114 ? -24.366 1.931 20.013 1.00 89.69 114 CYS A O 1
ATOM 982 N N . GLN A 1 115 ? -23.776 3.308 18.344 1.00 89.38 115 GLN A N 1
ATOM 983 C CA . GLN A 1 115 ? -22.560 3.827 18.950 1.00 89.38 115 GLN A CA 1
ATOM 984 C C . GLN A 1 115 ? -22.928 5.057 19.786 1.00 89.38 115 GLN A C 1
ATOM 986 O O . GLN A 1 115 ? -23.272 6.105 19.238 1.00 89.38 115 GLN A O 1
ATOM 991 N N . CYS A 1 116 ? -22.875 4.931 21.107 1.00 89.00 116 CYS A N 1
ATOM 992 C CA . CYS A 1 116 ? -23.288 6.003 22.007 1.00 89.00 116 CYS A CA 1
ATOM 993 C C . CYS A 1 116 ? -22.254 7.123 22.116 1.00 89.00 116 CYS A C 1
ATOM 995 O O . CYS A 1 116 ? -21.051 6.898 21.995 1.00 89.00 116 CYS A O 1
ATOM 997 N N . LEU A 1 117 ? -22.747 8.338 22.354 1.00 88.69 117 LEU A N 1
ATOM 998 C CA . LEU A 1 117 ? -21.926 9.482 22.735 1.00 88.69 117 LEU A CA 1
ATOM 999 C C . LEU A 1 117 ? -21.362 9.289 24.150 1.00 88.69 117 LEU A C 1
ATOM 1001 O O . LEU A 1 117 ? -21.914 8.535 24.957 1.00 88.69 117 LEU A O 1
ATOM 1005 N N . ASN A 1 118 ? -20.286 10.013 24.468 1.00 86.44 118 ASN A N 1
ATOM 1006 C CA . ASN A 1 118 ? -19.641 9.954 25.780 1.00 86.44 118 ASN A CA 1
ATOM 1007 C C . ASN A 1 118 ? -20.656 10.156 26.924 1.00 86.44 118 ASN A C 1
ATOM 1009 O O . ASN A 1 118 ? -21.413 11.126 26.939 1.00 86.44 118 ASN A O 1
ATOM 1013 N N . GLY A 1 119 ? -20.657 9.230 27.890 1.00 84.75 119 GLY A N 1
ATOM 1014 C CA . GLY A 1 119 ? -21.572 9.240 29.039 1.00 84.75 119 GLY A CA 1
ATOM 1015 C C . GLY A 1 119 ? -22.937 8.581 28.805 1.00 84.75 119 GLY A C 1
ATOM 1016 O O . GLY A 1 119 ? -23.728 8.508 29.744 1.00 84.75 119 GLY A O 1
ATOM 1017 N N . TYR A 1 120 ? -23.220 8.067 27.605 1.00 88.94 120 TYR A N 1
ATOM 1018 C CA . TYR A 1 120 ? -24.442 7.313 27.309 1.00 88.94 120 TYR A CA 1
ATOM 1019 C C . TYR A 1 120 ? -24.147 5.840 27.022 1.00 88.94 120 TYR A C 1
ATOM 1021 O O . TYR A 1 120 ? -23.075 5.484 26.539 1.00 88.94 120 TYR A O 1
ATOM 1029 N N . SER A 1 121 ? -25.110 4.971 27.320 1.00 87.06 121 SER A N 1
ATOM 1030 C CA . SER A 1 121 ? -25.008 3.527 27.097 1.00 87.06 121 SER A CA 1
ATOM 1031 C C . SER A 1 121 ? -26.365 2.879 26.802 1.00 87.06 121 SER A C 1
ATOM 1033 O O . SER A 1 121 ? -27.414 3.536 26.803 1.00 87.06 121 SER A O 1
ATOM 1035 N N . GLY A 1 122 ? -26.330 1.568 26.563 1.00 86.00 122 GLY A N 1
ATOM 1036 C CA . GLY A 1 122 ? -27.488 0.746 26.237 1.00 86.00 122 GLY A CA 1
ATOM 1037 C C . GLY A 1 122 ? -27.753 0.670 24.736 1.00 86.00 122 GLY A C 1
ATOM 1038 O O . GLY A 1 122 ? -27.226 1.453 23.947 1.00 86.00 122 GLY A O 1
ATOM 1039 N N . MET A 1 123 ? -28.622 -0.263 24.350 1.00 87.88 123 MET A N 1
ATOM 1040 C CA . MET A 1 123 ? -28.893 -0.611 22.951 1.00 87.88 123 MET A CA 1
ATOM 1041 C C . MET A 1 123 ? -29.290 0.587 22.066 1.00 87.88 123 MET A C 1
ATOM 1043 O O . MET A 1 123 ? -28.949 0.610 20.885 1.00 87.88 123 MET A O 1
ATOM 1047 N N . LEU A 1 124 ? -29.988 1.582 22.631 1.00 90.44 124 LEU A N 1
ATOM 1048 C CA . LEU A 1 124 ? -30.455 2.796 21.939 1.00 90.44 124 LEU A CA 1
ATOM 1049 C C . LEU A 1 124 ? -29.819 4.097 22.469 1.00 90.44 124 LEU A C 1
ATOM 1051 O O . LEU A 1 124 ? -30.275 5.192 22.129 1.00 90.44 124 LEU A O 1
ATOM 1055 N N . CYS A 1 125 ? -28.777 3.995 23.302 1.00 90.75 125 CYS A N 1
ATOM 1056 C CA . CYS A 1 125 ? -28.104 5.139 23.932 1.00 90.75 125 CYS A CA 1
ATOM 1057 C C . CYS A 1 125 ? -29.033 6.025 24.781 1.00 90.75 125 CYS A C 1
ATOM 1059 O O . CYS A 1 125 ? -28.989 7.256 24.719 1.00 90.75 125 CYS A O 1
ATOM 1061 N N . THR A 1 126 ? -29.909 5.393 25.562 1.00 90.50 126 THR A N 1
ATOM 1062 C CA . THR A 1 126 ? -30.883 6.065 26.438 1.00 90.50 126 THR A CA 1
ATOM 1063 C C . THR A 1 126 ? -30.420 6.166 27.888 1.00 90.50 126 THR A C 1
ATOM 1065 O O . THR A 1 126 ? -30.923 7.006 28.630 1.00 90.50 126 THR A O 1
ATOM 1068 N N . ILE A 1 127 ? -29.461 5.337 28.306 1.00 87.25 127 ILE A N 1
ATOM 1069 C CA . ILE A 1 127 ? -29.029 5.246 29.701 1.00 87.25 127 ILE A CA 1
ATOM 1070 C C . ILE A 1 127 ? -27.868 6.213 29.920 1.00 87.25 127 ILE A C 1
ATOM 1072 O O . ILE A 1 127 ? -26.801 6.044 29.326 1.00 87.25 127 ILE A O 1
ATOM 1076 N N . LYS A 1 128 ? -28.067 7.218 30.777 1.00 88.31 128 LYS A N 1
ATOM 1077 C CA . LYS A 1 128 ? -27.018 8.159 31.182 1.00 88.31 128 LYS A CA 1
ATOM 1078 C C . LYS A 1 128 ? -26.197 7.563 32.322 1.00 88.31 128 LYS A C 1
ATOM 1080 O O . LYS A 1 128 ? -26.738 7.269 33.384 1.00 88.31 128 LYS A O 1
ATOM 1085 N N . ASN A 1 129 ? -24.892 7.456 32.114 1.00 84.62 129 ASN A N 1
ATOM 1086 C CA . ASN A 1 129 ? -23.946 6.919 33.081 1.00 84.62 129 ASN A CA 1
ATOM 1087 C C . ASN A 1 129 ? -22.967 7.995 33.553 1.00 84.62 129 ASN A C 1
ATOM 1089 O O . ASN A 1 129 ? -22.621 8.915 32.809 1.00 84.62 129 ASN A O 1
ATOM 1093 N N . SER A 1 130 ? -22.460 7.851 34.780 1.00 85.81 130 SER A N 1
ATOM 1094 C CA . SER A 1 130 ? -21.314 8.637 35.235 1.00 85.81 130 SER A CA 1
ATOM 1095 C C . SER A 1 130 ? -20.050 8.151 34.522 1.00 85.81 130 SER A C 1
ATOM 1097 O O . SER A 1 130 ? -19.602 7.022 34.732 1.00 85.81 130 SER A O 1
ATOM 1099 N N . CYS A 1 131 ? -19.493 8.999 33.661 1.00 85.69 131 CYS A N 1
ATOM 1100 C CA . CYS A 1 131 ? -18.215 8.757 33.005 1.00 85.69 131 CYS A CA 1
ATOM 1101 C C . CYS A 1 131 ? -17.081 9.277 33.894 1.00 85.69 131 CYS A C 1
ATOM 1103 O O . CYS A 1 131 ? -17.066 10.456 34.237 1.00 85.69 131 CYS A O 1
ATOM 1105 N N . ASP A 1 132 ? -16.142 8.403 34.243 1.00 90.31 132 ASP A N 1
ATOM 1106 C CA . ASP A 1 132 ? -14.949 8.726 35.043 1.00 90.31 132 ASP A CA 1
ATOM 1107 C C . ASP A 1 132 ? -13.672 8.722 34.179 1.00 90.31 132 ASP A C 1
ATOM 1109 O O . ASP A 1 132 ? -12.562 8.485 34.650 1.00 90.31 132 ASP A O 1
ATOM 1113 N N . CYS A 1 133 ? -13.840 8.894 32.869 1.00 92.31 133 CYS A N 1
ATOM 1114 C CA . CYS A 1 133 ? -12.744 8.951 31.914 1.00 92.31 133 CYS A CA 1
ATOM 1115 C C . CYS A 1 133 ? -12.240 10.392 31.750 1.00 92.31 133 CYS A C 1
ATOM 1117 O O . CYS A 1 133 ? -13.001 11.349 31.904 1.00 92.31 133 CYS A O 1
ATOM 1119 N N . SER A 1 134 ? -10.967 10.557 31.380 1.00 93.12 134 SER A N 1
ATOM 1120 C CA . SER A 1 134 ? -10.405 11.868 31.032 1.00 93.12 134 SER A CA 1
ATOM 1121 C C . SER A 1 134 ? -11.211 12.561 29.912 1.00 93.12 134 SER A C 1
ATOM 1123 O O . SER A 1 134 ? -11.707 11.868 29.020 1.00 93.12 134 SER A O 1
ATOM 1125 N N . PRO A 1 135 ? -11.343 13.902 29.897 1.00 90.12 135 PRO A N 1
ATOM 1126 C CA . PRO A 1 135 ? -12.187 14.609 28.924 1.00 90.12 135 PRO A CA 1
ATOM 1127 C C . PRO A 1 135 ? -11.834 14.370 27.447 1.00 90.12 135 PRO A C 1
ATOM 1129 O O . PRO A 1 135 ? -12.704 14.459 26.588 1.00 90.12 135 PRO A O 1
ATOM 1132 N N . ASP A 1 136 ? -10.571 14.065 27.157 1.00 90.69 136 ASP A N 1
ATOM 1133 C CA . ASP A 1 136 ? -10.019 13.800 25.823 1.00 90.69 136 ASP A CA 1
ATOM 1134 C C . ASP A 1 136 ? -9.974 12.304 25.463 1.00 90.69 136 ASP A C 1
ATOM 1136 O O . ASP A 1 136 ? -9.353 11.911 24.477 1.00 90.69 136 ASP A O 1
ATOM 1140 N N . SER A 1 137 ? -10.621 11.456 26.263 1.00 92.44 137 SER A N 1
ATOM 1141 C CA . SER A 1 137 ? -10.718 10.013 26.035 1.00 92.44 137 SER A CA 1
ATOM 1142 C C . SER A 1 137 ? -12.113 9.604 25.548 1.00 92.44 137 SER A C 1
ATOM 1144 O O . SER A 1 137 ? -13.088 10.353 25.668 1.00 92.44 137 SER A O 1
ATOM 1146 N N . ILE A 1 138 ? -12.220 8.398 24.986 1.00 91.50 138 ILE A N 1
ATOM 1147 C CA . ILE A 1 138 ? -13.506 7.856 24.525 1.00 91.50 138 ILE A CA 1
ATOM 1148 C C . ILE A 1 138 ? -14.082 6.945 25.601 1.00 91.50 138 ILE A C 1
ATOM 1150 O O . ILE A 1 138 ? -13.425 6.004 26.050 1.00 91.50 138 ILE A O 1
ATOM 1154 N N . TYR A 1 139 ? -15.331 7.199 25.976 1.00 91.50 139 TYR A N 1
ATOM 1155 C CA . TYR A 1 139 ? -16.098 6.333 26.860 1.00 91.50 139 TYR A CA 1
ATOM 1156 C C . TYR A 1 139 ? -16.789 5.234 26.050 1.00 91.50 139 TYR A C 1
ATOM 1158 O O . TYR A 1 139 ? -17.575 5.522 25.150 1.00 91.50 139 TYR A O 1
ATOM 1166 N N . VAL A 1 140 ? -16.519 3.972 26.387 1.00 89.88 140 VAL A N 1
ATOM 1167 C CA . VAL A 1 140 ? -17.101 2.812 25.684 1.00 89.88 140 VAL A CA 1
ATOM 1168 C C . VAL A 1 140 ? -18.308 2.247 26.428 1.00 89.88 140 VAL A C 1
ATOM 1170 O O . VAL A 1 140 ? -19.281 1.814 25.815 1.00 89.88 140 VAL A O 1
ATOM 1173 N N . GLY A 1 141 ? -18.255 2.235 27.757 1.00 88.06 141 GLY A N 1
ATOM 1174 C CA . GLY A 1 141 ? -19.285 1.623 28.586 1.00 88.06 141 GLY A CA 1
ATOM 1175 C C . GLY A 1 141 ? -18.836 1.446 30.030 1.00 88.06 141 GLY A C 1
ATOM 1176 O O . GLY A 1 141 ? -17.854 2.048 30.465 1.00 88.06 141 GLY A O 1
ATOM 1177 N N . ILE A 1 142 ? -19.564 0.621 30.783 1.00 87.75 142 ILE A N 1
ATOM 1178 C CA . ILE A 1 142 ? -19.252 0.283 32.176 1.00 87.75 142 ILE A CA 1
ATOM 1179 C C . ILE A 1 142 ? -19.230 -1.232 32.356 1.00 87.75 142 ILE A C 1
ATOM 1181 O O . ILE A 1 142 ? -20.112 -1.932 31.867 1.00 87.75 142 ILE A O 1
ATOM 1185 N N . VAL A 1 143 ? -18.245 -1.713 33.115 1.00 87.81 143 VAL A N 1
ATOM 1186 C CA . VAL A 1 143 ? -18.157 -3.087 33.625 1.00 87.81 143 VAL A CA 1
ATOM 1187 C C . VAL A 1 143 ? -17.846 -3.016 35.112 1.00 87.81 143 VAL A C 1
ATOM 1189 O O . VAL A 1 143 ? -16.953 -2.274 35.515 1.00 87.81 143 VAL A O 1
ATOM 1192 N N . ASN A 1 144 ? -18.570 -3.771 35.943 1.00 84.31 144 ASN A N 1
ATOM 1193 C CA . ASN A 1 144 ? -18.352 -3.822 37.397 1.00 84.31 144 ASN A CA 1
ATOM 1194 C C . ASN A 1 144 ? -18.267 -2.424 38.050 1.00 84.31 144 ASN A C 1
ATOM 1196 O O . ASN A 1 144 ? -17.385 -2.154 38.865 1.00 84.31 144 ASN A O 1
ATOM 1200 N N . ASN A 1 145 ? -19.170 -1.520 37.650 1.00 84.88 145 ASN A N 1
ATOM 1201 C CA . ASN A 1 145 ? -19.233 -0.122 38.095 1.00 84.88 145 ASN A CA 1
ATOM 1202 C C . ASN A 1 145 ? -17.976 0.724 37.787 1.00 84.88 145 ASN A C 1
ATOM 1204 O O . ASN A 1 145 ? -17.720 1.734 38.440 1.00 84.88 145 ASN A O 1
ATOM 1208 N N . ARG A 1 146 ? -17.173 0.318 36.796 1.00 88.00 146 ARG A N 1
ATOM 1209 C CA . ARG A 1 146 ? -16.007 1.061 36.303 1.00 88.00 146 ARG A CA 1
ATOM 1210 C C . ARG A 1 146 ? -16.186 1.407 34.832 1.00 88.00 146 ARG A C 1
ATOM 1212 O O . ARG A 1 146 ? -16.580 0.552 34.041 1.00 88.00 146 ARG A O 1
ATOM 1219 N N . SER A 1 147 ? -15.899 2.657 34.474 1.00 91.69 147 SER A N 1
ATOM 1220 C CA . SER A 1 147 ? -15.899 3.108 33.081 1.00 91.69 147 SER A CA 1
ATOM 1221 C C . SER A 1 147 ? -14.783 2.424 32.288 1.00 91.69 147 SER A C 1
ATOM 1223 O O . SER A 1 147 ? -13.668 2.272 32.783 1.00 91.69 147 SER A O 1
ATOM 1225 N N . ILE A 1 148 ? -15.086 2.034 31.053 1.00 92.06 148 ILE A N 1
ATOM 1226 C CA . ILE A 1 148 ? -14.105 1.588 30.065 1.00 92.06 148 ILE A CA 1
ATOM 1227 C C . ILE A 1 148 ? -13.727 2.806 29.228 1.00 92.06 148 ILE A C 1
ATOM 1229 O O . ILE A 1 148 ? -14.573 3.356 28.517 1.00 92.06 148 ILE A O 1
ATOM 1233 N N . CYS A 1 149 ? -12.465 3.210 29.325 1.00 92.19 149 CYS A N 1
ATOM 1234 C CA . CYS A 1 149 ? -11.930 4.393 28.666 1.00 92.19 149 CYS A CA 1
ATOM 1235 C C . CYS A 1 149 ? -10.889 3.979 27.618 1.00 92.19 149 CYS A C 1
ATOM 1237 O O . CYS A 1 149 ? -10.009 3.172 27.924 1.00 92.19 149 CYS A O 1
ATOM 1239 N N . ILE A 1 150 ? -10.973 4.537 26.407 1.00 92.12 150 ILE A N 1
ATOM 1240 C CA . ILE A 1 150 ? -9.909 4.445 25.397 1.00 92.12 150 ILE A CA 1
ATOM 1241 C C . ILE A 1 150 ? -9.053 5.700 25.503 1.00 92.12 150 ILE A C 1
ATOM 1243 O O . ILE A 1 150 ? -9.549 6.808 25.294 1.00 92.12 150 ILE A O 1
ATOM 1247 N N . CYS A 1 151 ? -7.777 5.528 25.836 1.00 90.00 151 CYS A N 1
ATOM 1248 C CA . CYS A 1 151 ? -6.869 6.645 26.081 1.00 90.00 151 CYS A CA 1
ATOM 1249 C C . CYS A 1 151 ? -6.239 7.180 24.792 1.00 90.00 151 CYS A C 1
ATOM 1251 O O . CYS A 1 151 ? -5.947 6.381 23.902 1.00 90.00 151 CYS A O 1
ATOM 1253 N N . PRO A 1 152 ? -5.949 8.489 24.702 1.00 89.00 152 PRO A N 1
ATOM 1254 C CA . PRO A 1 152 ? -5.085 9.016 23.650 1.00 89.00 152 PRO A CA 1
ATOM 1255 C C . PRO A 1 152 ? -3.666 8.440 23.751 1.00 89.00 152 PRO A C 1
ATOM 1257 O O . PRO A 1 152 ? -3.287 7.837 24.758 1.00 89.00 152 PRO A O 1
ATOM 1260 N N . LEU A 1 153 ? -2.877 8.590 22.684 1.00 81.56 153 LEU A N 1
ATOM 1261 C CA . LEU A 1 153 ? -1.545 7.976 22.570 1.00 81.56 153 LEU A CA 1
ATOM 1262 C C . LEU A 1 153 ? -0.552 8.401 23.661 1.00 81.56 153 LEU A C 1
ATOM 1264 O O . LEU A 1 153 ? 0.369 7.648 23.970 1.00 81.56 153 LEU A O 1
ATOM 1268 N N . ASP A 1 154 ? -0.721 9.583 24.242 1.00 79.50 154 ASP A N 1
ATOM 1269 C CA . ASP A 1 154 ? 0.140 10.141 25.285 1.00 79.50 154 ASP A CA 1
ATOM 1270 C C . ASP A 1 154 ? -0.314 9.779 26.708 1.00 79.50 154 ASP A C 1
ATOM 1272 O O . ASP A 1 154 ? 0.382 10.101 27.674 1.00 79.50 154 ASP A O 1
ATOM 1276 N N . LYS A 1 155 ? -1.452 9.089 26.861 1.00 85.12 155 LYS A N 1
ATOM 1277 C CA . LYS A 1 155 ? -2.011 8.722 28.166 1.00 85.12 155 LYS A CA 1
ATOM 1278 C C . LYS A 1 155 ? -2.260 7.224 28.308 1.00 85.12 155 LYS A C 1
ATOM 1280 O O . LYS A 1 155 ? -2.303 6.457 27.344 1.00 85.12 155 LYS A O 1
ATOM 1285 N N . PHE A 1 156 ? -2.394 6.787 29.552 1.00 84.88 156 PHE A N 1
ATOM 1286 C CA . PHE A 1 156 ? -2.688 5.405 29.904 1.00 84.88 156 PHE A CA 1
ATOM 1287 C C . PHE A 1 156 ? -3.412 5.299 31.253 1.00 84.88 156 PHE A C 1
ATOM 1289 O O . PHE A 1 156 ? -3.758 6.297 31.898 1.00 84.88 156 PHE A O 1
ATOM 1296 N N . GLY A 1 157 ? -3.651 4.056 31.666 1.00 84.75 157 GLY A N 1
ATOM 1297 C CA . GLY A 1 157 ? -4.358 3.713 32.889 1.00 84.75 157 GLY A CA 1
ATOM 1298 C C . GLY A 1 157 ? -5.872 3.625 32.686 1.00 84.75 157 GLY A C 1
ATOM 1299 O O . GLY A 1 157 ? -6.402 4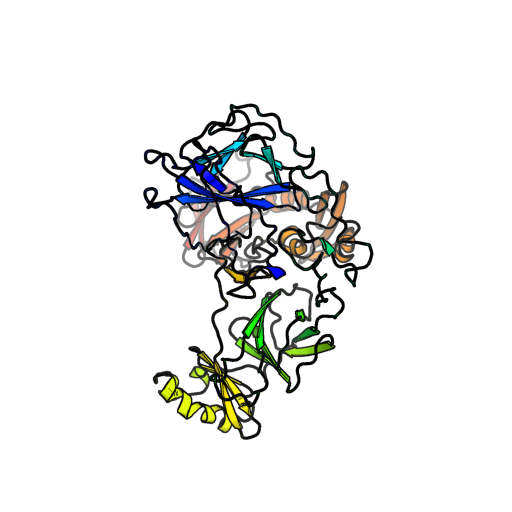.075 31.672 1.00 84.75 157 GLY A O 1
ATOM 1300 N N . PRO A 1 158 ? -6.603 3.087 33.676 1.00 86.50 158 PRO A N 1
ATOM 1301 C CA . PRO A 1 158 ? -8.018 2.734 33.530 1.00 86.50 158 PRO A CA 1
ATOM 1302 C C . PRO A 1 158 ? -8.941 3.928 33.247 1.00 86.50 158 PRO A C 1
ATOM 1304 O O . PRO A 1 158 ? -10.046 3.739 32.755 1.00 86.50 158 PRO A O 1
ATOM 1307 N N . ARG A 1 159 ? -8.494 5.150 33.566 1.00 90.62 159 ARG A N 1
ATOM 1308 C CA . ARG A 1 159 ? -9.237 6.409 33.380 1.00 90.62 159 ARG A CA 1
ATOM 1309 C C . ARG A 1 159 ? -8.539 7.409 32.456 1.00 90.62 159 ARG A C 1
ATOM 1311 O O . ARG A 1 159 ? -9.024 8.523 32.283 1.00 90.62 159 ARG A O 1
ATOM 1318 N N . CYS A 1 160 ? -7.390 7.041 31.887 1.00 91.50 160 CYS A N 1
ATOM 1319 C CA . CYS A 1 160 ? -6.623 7.896 30.980 1.00 91.50 160 CYS A CA 1
ATOM 1320 C C . CYS A 1 160 ? -6.133 9.226 31.584 1.00 91.50 160 CYS A C 1
ATOM 1322 O O . CYS A 1 160 ? -6.022 10.212 30.867 1.00 91.50 160 CYS A O 1
ATOM 1324 N N . TYR A 1 161 ? -5.843 9.283 32.888 1.00 90.06 161 TYR A N 1
ATOM 1325 C CA . TYR A 1 161 ? -5.238 10.468 33.525 1.00 90.06 161 TYR A CA 1
ATOM 1326 C C . TYR A 1 161 ? -3.712 10.386 33.646 1.00 90.06 161 TYR A C 1
ATOM 1328 O O . TYR A 1 161 ? -3.063 11.406 33.870 1.00 90.06 161 TYR A O 1
ATOM 1336 N N . LEU A 1 162 ? -3.133 9.191 33.507 1.00 85.50 162 LEU A N 1
ATOM 1337 C CA . LEU A 1 162 ? -1.691 8.994 33.620 1.00 85.50 162 LEU A CA 1
ATOM 1338 C C . LEU A 1 162 ? -1.036 9.319 32.280 1.00 85.50 162 LEU A C 1
ATOM 1340 O O . LEU A 1 162 ? -1.510 8.862 31.243 1.00 85.50 162 LEU A O 1
ATOM 1344 N N . LYS A 1 163 ? 0.044 10.100 32.294 1.00 82.38 163 LYS A N 1
ATOM 1345 C CA . LYS A 1 163 ? 0.832 10.403 31.092 1.00 82.38 163 LYS A CA 1
ATOM 1346 C C . LYS A 1 163 ? 1.867 9.315 30.862 1.00 82.38 163 LYS A C 1
ATOM 1348 O O . LYS A 1 163 ? 2.565 8.946 31.800 1.00 82.38 163 LYS A O 1
ATOM 1353 N N . ARG A 1 164 ? 2.004 8.847 29.624 1.00 76.00 164 ARG A N 1
ATOM 1354 C CA . ARG A 1 164 ? 3.056 7.894 29.258 1.00 76.00 164 ARG A CA 1
ATOM 1355 C C . ARG A 1 164 ? 4.415 8.590 29.297 1.00 76.00 164 ARG A C 1
ATOM 1357 O O . ARG A 1 164 ? 4.614 9.604 28.635 1.00 76.00 164 ARG A O 1
ATOM 1364 N N . THR A 1 165 ? 5.354 8.028 30.050 1.00 71.12 165 THR A N 1
ATOM 1365 C CA . THR A 1 165 ? 6.728 8.543 30.175 1.00 71.12 165 THR A CA 1
ATOM 1366 C C . THR A 1 165 ? 7.725 7.822 29.273 1.00 71.12 165 THR A C 1
ATOM 1368 O O . THR A 1 165 ? 8.835 8.316 29.112 1.00 71.12 165 THR A O 1
ATOM 1371 N N . GLY A 1 166 ? 7.337 6.708 28.638 1.00 70.00 166 GLY A N 1
ATOM 1372 C CA . GLY A 1 166 ? 8.233 5.866 27.828 1.00 70.00 166 GLY A CA 1
ATOM 1373 C C . GLY A 1 166 ? 8.879 6.561 26.621 1.00 70.00 166 GLY A C 1
ATOM 1374 O O . GLY A 1 166 ? 9.863 6.070 26.084 1.00 70.00 166 GLY A O 1
ATOM 1375 N N . CYS A 1 167 ? 8.376 7.729 26.211 1.00 73.50 167 CYS A N 1
ATOM 1376 C CA . CYS A 1 167 ? 8.973 8.562 25.168 1.00 73.50 167 CYS A CA 1
ATOM 1377 C C . CYS A 1 167 ? 9.625 9.819 25.762 1.00 73.50 167 CYS A C 1
ATOM 1379 O O . CYS A 1 167 ? 9.128 10.932 25.590 1.00 73.50 167 CYS A O 1
ATOM 1381 N N . ILE A 1 168 ? 10.749 9.644 26.460 1.00 69.56 168 ILE A N 1
ATOM 1382 C CA . ILE A 1 168 ? 11.643 10.748 26.846 1.00 69.56 168 ILE A CA 1
ATOM 1383 C C . ILE A 1 168 ? 12.339 11.289 25.578 1.00 69.56 168 ILE A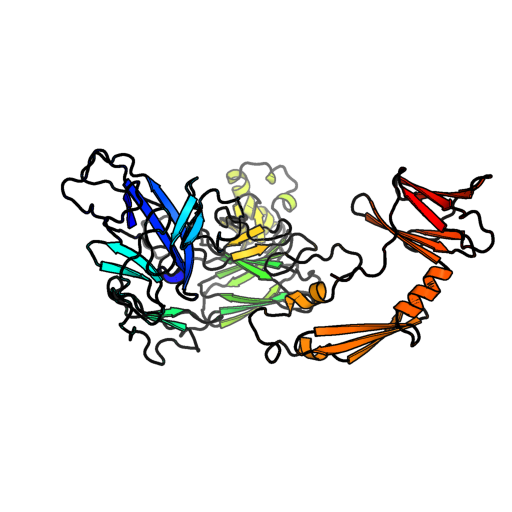 C 1
ATOM 1385 O O . ILE A 1 168 ? 12.553 10.558 24.606 1.00 69.56 168 ILE A O 1
ATOM 1389 N N . SER A 1 169 ? 12.662 12.585 25.545 1.00 65.06 169 SER A N 1
ATOM 1390 C CA . SER A 1 169 ? 13.279 13.240 24.385 1.00 65.06 169 SER A CA 1
ATOM 1391 C C . SER A 1 169 ? 14.552 12.513 23.904 1.00 65.06 169 SER A C 1
ATOM 1393 O O . SER A 1 169 ? 15.434 12.193 24.694 1.00 65.06 169 SER A O 1
ATOM 1395 N N . ASN A 1 170 ? 14.650 12.297 22.581 1.00 64.31 170 ASN A N 1
ATOM 1396 C CA . ASN A 1 170 ? 15.774 11.684 21.838 1.00 64.31 170 ASN A CA 1
ATOM 1397 C C . ASN A 1 170 ? 15.924 10.143 21.872 1.00 64.31 170 ASN A C 1
ATOM 1399 O O . ASN A 1 170 ? 16.993 9.621 21.545 1.00 64.31 170 ASN A O 1
ATOM 1403 N N . LEU A 1 171 ? 14.873 9.380 22.195 1.00 81.38 171 LEU A N 1
ATOM 1404 C CA . LEU A 1 171 ? 14.919 7.911 22.070 1.00 81.38 171 LEU A CA 1
ATOM 1405 C C . LEU A 1 171 ? 14.912 7.433 20.609 1.00 81.38 171 LEU A C 1
ATOM 1407 O O . LEU A 1 171 ? 15.715 6.569 20.258 1.00 81.38 171 LEU A O 1
ATOM 1411 N N . CYS A 1 172 ? 14.074 8.022 19.756 1.00 85.12 172 CYS A N 1
ATOM 1412 C CA . CYS A 1 172 ? 14.027 7.724 18.323 1.00 85.12 172 CYS A CA 1
ATOM 1413 C C . CYS A 1 172 ? 14.898 8.706 17.529 1.00 85.12 172 CYS A C 1
ATOM 1415 O O . CYS A 1 172 ? 14.758 9.922 17.668 1.00 85.12 172 CYS A O 1
ATOM 1417 N N . SER A 1 173 ? 15.786 8.179 16.691 1.00 85.06 173 SER A N 1
ATOM 1418 C CA . SER A 1 173 ? 16.710 8.947 15.853 1.00 85.06 173 SER A CA 1
ATOM 1419 C C . SER A 1 173 ? 16.017 9.542 14.618 1.00 85.06 173 SER A C 1
ATOM 1421 O O . SER A 1 173 ? 14.904 9.155 14.254 1.00 85.06 173 SER A O 1
ATOM 1423 N N . ASN A 1 174 ? 16.687 10.483 13.942 1.00 81.25 174 ASN A N 1
ATOM 1424 C CA . ASN A 1 174 ? 16.285 11.023 12.631 1.00 81.25 174 ASN A CA 1
ATOM 1425 C C . ASN A 1 174 ? 14.865 11.622 12.581 1.00 81.25 174 ASN A C 1
ATOM 1427 O O . ASN A 1 174 ? 14.123 11.424 11.619 1.00 81.25 174 ASN A O 1
ATOM 1431 N N . SER A 1 175 ? 14.471 12.345 13.636 1.00 78.38 175 SER A N 1
ATOM 1432 C CA . SER A 1 175 ? 13.140 12.967 13.759 1.00 78.38 175 SER A CA 1
ATOM 1433 C C . SER A 1 175 ? 11.979 11.968 13.636 1.00 78.38 175 SER A C 1
ATOM 1435 O O . SER A 1 175 ? 10.878 12.333 13.227 1.00 78.38 175 SER A O 1
ATOM 1437 N N . SER A 1 176 ? 12.232 10.700 13.968 1.00 81.81 176 SER A N 1
ATOM 1438 C CA . SER A 1 176 ? 11.240 9.626 13.932 1.00 81.81 176 SER A CA 1
ATOM 1439 C C . SER A 1 176 ? 10.284 9.715 15.119 1.00 81.81 176 SER A C 1
ATOM 1441 O O . SER A 1 176 ? 10.620 10.245 16.183 1.00 81.81 176 SER A O 1
ATOM 1443 N N . ARG A 1 177 ? 9.070 9.186 14.955 1.00 83.06 177 ARG A N 1
ATOM 1444 C CA . ARG A 1 177 ? 8.016 9.314 15.965 1.00 83.06 177 ARG A CA 1
ATOM 1445 C C . ARG A 1 177 ? 8.122 8.205 17.006 1.00 83.06 177 ARG A C 1
ATOM 1447 O O . ARG A 1 177 ? 8.078 7.028 16.670 1.00 83.06 177 ARG A O 1
ATOM 1454 N N . CYS A 1 178 ? 8.201 8.585 18.276 1.00 82.69 178 CYS A N 1
ATOM 1455 C CA . CYS A 1 178 ? 8.156 7.648 19.394 1.00 82.69 178 CYS A CA 1
ATOM 1456 C C . CYS A 1 178 ? 6.709 7.325 19.782 1.00 82.69 178 CYS A C 1
ATOM 1458 O O . CYS A 1 178 ? 5.873 8.226 19.875 1.00 82.69 178 CYS A O 1
ATOM 1460 N N . ILE A 1 179 ? 6.428 6.047 20.031 1.00 79.06 179 ILE A N 1
ATOM 1461 C CA . ILE A 1 179 ? 5.177 5.567 20.617 1.00 79.06 179 ILE A CA 1
ATOM 1462 C C . ILE A 1 179 ? 5.524 4.800 21.887 1.00 79.06 179 ILE A C 1
ATOM 1464 O O . ILE A 1 179 ? 6.209 3.780 21.835 1.00 79.06 179 ILE A O 1
ATOM 1468 N N . ALA A 1 180 ? 5.051 5.287 23.030 1.00 76.56 180 ALA A N 1
ATOM 1469 C CA . ALA A 1 180 ? 5.211 4.586 24.294 1.00 76.56 180 ALA A CA 1
ATOM 1470 C C . ALA A 1 180 ? 4.312 3.345 24.293 1.00 76.56 180 ALA A C 1
ATOM 1472 O O . ALA A 1 180 ? 3.143 3.426 23.908 1.00 76.56 180 ALA A O 1
ATOM 1473 N N . ASN A 1 181 ? 4.839 2.205 24.721 1.00 72.19 181 ASN A N 1
ATOM 1474 C CA . ASN A 1 181 ? 4.081 0.963 24.796 1.00 72.19 181 ASN A CA 1
ATOM 1475 C C . ASN A 1 181 ? 3.217 0.925 26.056 1.00 72.19 181 ASN A C 1
ATOM 1477 O O . ASN A 1 181 ? 3.397 1.710 26.983 1.00 72.19 181 ASN A O 1
ATOM 1481 N N . ASP A 1 182 ? 2.228 0.035 26.051 1.00 65.50 182 ASP A N 1
ATOM 1482 C CA . ASP A 1 182 ? 1.462 -0.252 27.256 1.00 65.50 182 ASP A CA 1
ATOM 1483 C C . ASP A 1 182 ? 2.277 -1.204 28.143 1.00 65.50 182 ASP A C 1
ATOM 1485 O O . ASP A 1 182 ? 2.566 -2.337 27.744 1.00 65.50 182 ASP A O 1
ATOM 1489 N N . GLU A 1 183 ? 2.657 -0.728 29.329 1.00 59.69 183 GLU A N 1
ATOM 1490 C CA . GLU A 1 183 ? 3.456 -1.461 30.323 1.00 59.69 183 GLU A CA 1
ATOM 1491 C C . GLU A 1 183 ? 2.781 -2.764 30.780 1.00 59.69 183 GLU A C 1
ATOM 1493 O O . GLU A 1 183 ? 3.445 -3.671 31.272 1.00 59.69 183 GLU A O 1
ATOM 1498 N N . THR A 1 184 ? 1.464 -2.898 30.588 1.00 58.31 184 THR A N 1
ATOM 1499 C CA . THR A 1 184 ? 0.717 -4.106 30.971 1.00 58.31 184 THR A CA 1
ATOM 1500 C C . THR A 1 184 ? 0.967 -5.309 30.056 1.00 58.31 184 THR A C 1
ATOM 1502 O O . THR A 1 184 ? 0.766 -6.446 30.484 1.00 58.31 184 THR A O 1
ATOM 1505 N N . TYR A 1 185 ? 1.422 -5.087 28.817 1.00 59.00 185 TYR A N 1
ATOM 1506 C CA . TYR A 1 185 ? 1.551 -6.140 27.797 1.00 59.00 185 TYR A CA 1
ATOM 1507 C C . TYR A 1 185 ? 2.914 -6.198 27.100 1.00 59.00 185 TYR A C 1
ATOM 1509 O O . TYR A 1 185 ? 3.146 -7.103 26.295 1.00 59.00 185 TYR A O 1
ATOM 1517 N N . SER A 1 186 ? 3.794 -5.227 27.340 1.00 58.88 186 SER A N 1
ATOM 1518 C CA . SER A 1 186 ? 5.065 -5.090 26.630 1.00 58.88 186 SER A CA 1
ATOM 1519 C C . SER A 1 186 ? 6.240 -5.051 27.597 1.00 58.88 186 SER A C 1
ATOM 1521 O O . SER A 1 186 ? 6.248 -4.255 28.527 1.00 58.88 186 SER A O 1
ATOM 1523 N N . GLU A 1 187 ? 7.267 -5.857 27.322 1.00 60.53 187 GLU A N 1
ATOM 1524 C CA . GLU A 1 187 ? 8.549 -5.818 28.041 1.00 60.53 187 GLU A CA 1
ATOM 1525 C C . GLU A 1 187 ? 9.364 -4.553 27.721 1.00 60.53 187 GLU A C 1
ATOM 1527 O O . GLU A 1 187 ? 10.242 -4.170 28.489 1.00 60.53 187 GLU A O 1
ATOM 1532 N N . THR A 1 188 ? 9.090 -3.896 26.587 1.00 64.44 188 THR A N 1
ATOM 1533 C CA . THR A 1 188 ? 9.752 -2.644 26.195 1.00 64.44 188 THR A CA 1
ATOM 1534 C C . THR A 1 188 ? 8.839 -1.444 26.411 1.00 64.44 188 THR A C 1
ATOM 1536 O O . THR A 1 188 ? 7.662 -1.493 26.050 1.00 64.44 188 THR A O 1
ATOM 1539 N N . GLU A 1 189 ? 9.399 -0.347 26.922 1.00 69.56 189 GLU A N 1
ATOM 1540 C CA . GLU A 1 189 ? 8.675 0.884 27.283 1.00 69.56 189 GLU A CA 1
ATOM 1541 C C . GLU A 1 189 ? 8.222 1.721 26.070 1.00 69.56 189 GLU A C 1
ATOM 1543 O O . GLU A 1 189 ? 7.288 2.518 26.171 1.00 69.56 189 GLU A O 1
ATOM 1548 N N . TYR A 1 190 ? 8.848 1.546 24.901 1.00 78.69 190 TYR A N 1
ATOM 1549 C CA . TYR A 1 190 ? 8.536 2.305 23.685 1.00 78.69 190 TYR A CA 1
ATOM 1550 C C . TYR A 1 190 ? 8.872 1.547 22.393 1.00 78.69 190 TYR A C 1
ATOM 1552 O O . TYR A 1 190 ? 9.522 0.497 22.400 1.00 78.69 190 TYR A O 1
ATOM 1560 N N . TYR A 1 191 ? 8.421 2.103 21.269 1.00 78.81 191 TYR A N 1
ATOM 1561 C CA . TYR A 1 191 ? 8.811 1.731 19.913 1.00 78.81 191 TYR A CA 1
ATOM 1562 C C . TYR A 1 191 ? 8.892 2.973 19.011 1.00 78.81 191 TYR A C 1
ATOM 1564 O O . TYR A 1 191 ? 8.189 3.961 19.236 1.00 78.81 191 TYR A O 1
ATOM 1572 N N . CYS A 1 192 ? 9.737 2.928 17.980 1.00 83.19 192 CYS A N 1
ATOM 1573 C CA . CYS A 1 192 ? 9.945 4.035 17.051 1.00 83.19 192 CYS A CA 1
ATOM 1574 C C . CYS A 1 192 ? 9.310 3.755 15.685 1.00 83.19 192 CYS A C 1
ATOM 1576 O O . CYS A 1 192 ? 9.641 2.777 15.022 1.00 83.19 192 CYS A O 1
ATOM 1578 N N . LEU A 1 193 ? 8.429 4.650 15.240 1.00 82.19 193 LEU A N 1
ATOM 1579 C CA . LEU A 1 193 ? 7.957 4.699 13.860 1.00 82.19 193 LEU A CA 1
ATOM 1580 C C . LEU A 1 193 ? 8.948 5.500 13.020 1.00 82.19 193 LEU A C 1
ATOM 1582 O O . LEU A 1 193 ? 9.031 6.727 13.150 1.00 82.19 193 LEU A O 1
ATOM 1586 N N . CYS A 1 194 ? 9.696 4.800 12.174 1.00 83.31 194 CYS A N 1
ATOM 1587 C CA . CYS A 1 194 ? 10.759 5.406 11.388 1.00 83.31 194 CYS A CA 1
ATOM 1588 C C . CYS A 1 194 ? 10.224 6.288 10.267 1.00 83.31 194 CYS A C 1
ATOM 1590 O O . CYS A 1 194 ? 9.312 5.912 9.530 1.00 83.31 194 CYS A O 1
ATOM 1592 N N . SER A 1 195 ? 10.824 7.471 10.148 1.00 84.31 195 SER A N 1
ATOM 1593 C CA . SER A 1 195 ? 10.652 8.330 8.982 1.00 84.31 195 SER A CA 1
ATOM 1594 C C . SER A 1 195 ? 11.154 7.619 7.721 1.00 84.31 195 SER A C 1
ATOM 1596 O O . SER A 1 195 ? 12.037 6.764 7.788 1.00 84.31 195 SER A O 1
ATOM 1598 N N . GLN A 1 196 ? 10.615 8.000 6.562 1.00 81.25 196 GLN A N 1
ATOM 1599 C CA . GLN A 1 196 ? 11.004 7.430 5.270 1.00 81.25 196 GLN A CA 1
ATOM 1600 C C . GLN A 1 196 ? 12.528 7.467 5.070 1.00 81.25 196 GLN A C 1
ATOM 1602 O O . GLN A 1 196 ? 13.151 8.513 5.258 1.00 81.25 196 GLN A O 1
ATOM 1607 N N . GLY A 1 197 ? 13.113 6.344 4.646 1.00 83.56 197 GLY A N 1
ATOM 1608 C CA . GLY A 1 197 ? 14.551 6.228 4.424 1.00 83.56 197 GLY A CA 1
ATOM 1609 C C . GLY A 1 197 ? 15.352 5.821 5.661 1.00 83.56 197 GLY A C 1
ATOM 1610 O O . GLY A 1 197 ? 16.579 5.799 5.585 1.00 83.56 197 GLY A O 1
ATOM 1611 N N . TYR A 1 198 ? 14.698 5.489 6.777 1.00 87.38 198 TYR A N 1
ATOM 1612 C CA . TYR A 1 198 ? 15.342 5.011 8.000 1.00 87.38 198 TYR A CA 1
ATOM 1613 C C . TYR A 1 198 ? 14.675 3.744 8.537 1.00 87.38 198 TYR A C 1
ATOM 1615 O O . TYR A 1 198 ? 13.477 3.528 8.378 1.00 87.38 198 TYR A O 1
ATOM 1623 N N . MET A 1 199 ? 15.462 2.919 9.218 1.00 85.38 199 MET A N 1
ATOM 1624 C CA . MET A 1 199 ? 15.053 1.661 9.829 1.00 85.38 199 MET A CA 1
ATOM 1625 C C . MET A 1 199 ? 15.826 1.402 11.130 1.00 85.38 199 MET A C 1
ATOM 1627 O O . MET A 1 199 ? 16.745 2.136 11.499 1.00 85.38 199 MET A O 1
ATOM 1631 N N . GLY A 1 200 ? 15.498 0.299 11.797 1.00 80.75 200 GLY A N 1
ATOM 1632 C CA . GLY A 1 200 ? 16.098 -0.098 13.070 1.00 80.75 200 GLY A CA 1
ATOM 1633 C C . GLY A 1 200 ? 15.135 0.114 14.230 1.00 80.75 200 GLY A C 1
ATOM 1634 O O . GLY A 1 200 ? 14.083 0.735 14.080 1.00 80.75 200 GLY A O 1
ATOM 1635 N N . SER A 1 201 ? 15.476 -0.423 15.398 1.00 81.81 201 SER A N 1
ATOM 1636 C CA . SER A 1 201 ? 14.609 -0.331 16.581 1.00 81.81 201 SER A CA 1
ATOM 1637 C C . SER A 1 201 ? 14.471 1.104 17.092 1.00 81.81 201 SER A C 1
ATOM 1639 O O . SER A 1 201 ? 13.450 1.449 17.688 1.00 81.81 201 SER A O 1
ATOM 1641 N N . ARG A 1 202 ? 15.471 1.949 16.818 1.00 86.12 202 ARG A N 1
ATOM 1642 C CA . ARG A 1 202 ? 15.504 3.379 17.133 1.00 86.12 202 ARG A CA 1
ATOM 1643 C C . ARG A 1 202 ? 15.543 4.249 15.878 1.00 86.12 202 ARG A C 1
ATOM 1645 O O . ARG A 1 202 ? 15.797 5.448 15.993 1.00 86.12 202 ARG A O 1
ATOM 1652 N N . CYS A 1 203 ? 15.285 3.685 14.698 1.00 87.81 203 CYS A N 1
ATOM 1653 C CA . CYS A 1 203 ? 15.377 4.385 13.414 1.00 87.81 203 CYS A CA 1
ATOM 1654 C C . CYS A 1 203 ? 16.766 4.986 13.151 1.00 87.81 203 CYS A C 1
ATOM 1656 O O . CYS A 1 203 ? 16.908 6.078 12.598 1.00 87.81 203 CYS A O 1
ATOM 1658 N N . GLU A 1 204 ? 17.794 4.293 13.633 1.00 88.81 204 GLU A N 1
ATOM 1659 C CA . GLU A 1 204 ? 19.191 4.705 13.620 1.00 88.81 204 GLU A CA 1
ATOM 1660 C C . GLU A 1 204 ? 19.899 4.395 12.298 1.00 88.81 204 GLU A C 1
ATOM 1662 O O . GLU A 1 204 ? 20.843 5.095 11.934 1.00 88.81 204 GLU A O 1
ATOM 1667 N N . ASN A 1 205 ? 19.428 3.385 11.566 1.00 87.50 205 ASN A N 1
ATOM 1668 C CA . ASN A 1 205 ? 20.080 2.905 10.356 1.00 87.50 205 ASN A CA 1
ATOM 1669 C C . ASN A 1 205 ? 19.396 3.498 9.119 1.00 87.50 205 ASN A C 1
ATOM 1671 O O . ASN A 1 205 ? 18.169 3.451 9.030 1.00 87.50 205 ASN A O 1
ATOM 1675 N N . PRO A 1 206 ? 20.141 4.032 8.142 1.00 89.31 206 PRO A N 1
ATOM 1676 C CA . PRO A 1 206 ? 19.551 4.439 6.876 1.00 89.31 206 PRO A CA 1
ATOM 1677 C C . PRO A 1 206 ? 19.078 3.217 6.080 1.00 89.31 206 PRO A C 1
ATOM 1679 O O . PRO A 1 206 ? 19.715 2.162 6.076 1.00 89.31 206 PRO A O 1
ATOM 1682 N N . GLU A 1 207 ? 17.965 3.368 5.372 1.00 90.50 207 GLU A N 1
ATOM 1683 C CA . GLU A 1 207 ? 17.535 2.414 4.356 1.00 90.50 207 GLU A CA 1
ATOM 1684 C C . GLU A 1 207 ? 18.397 2.523 3.103 1.00 90.50 207 GLU A C 1
ATOM 1686 O O . GLU A 1 207 ? 18.971 3.568 2.790 1.00 90.50 207 GLU A O 1
ATOM 1691 N N . THR A 1 208 ? 18.479 1.426 2.354 1.00 91.31 208 THR A N 1
ATOM 1692 C CA . THR A 1 208 ? 19.181 1.428 1.074 1.00 91.31 208 THR A CA 1
ATOM 1693 C C . THR A 1 208 ? 18.377 2.258 0.082 1.00 91.31 208 THR A C 1
ATOM 1695 O O . THR A 1 208 ? 17.218 1.935 -0.178 1.00 91.31 208 THR A O 1
ATOM 1698 N N . LYS A 1 209 ? 18.972 3.310 -0.487 1.00 93.56 209 LYS A N 1
ATOM 1699 C CA . LYS A 1 209 ? 18.353 4.101 -1.557 1.00 93.56 209 LYS A CA 1
ATOM 1700 C C . LYS A 1 209 ? 18.734 3.493 -2.900 1.00 93.56 209 LYS A C 1
ATOM 1702 O O . LYS A 1 209 ? 19.916 3.436 -3.225 1.00 93.56 209 LYS A O 1
ATOM 1707 N N . ILE A 1 210 ? 17.755 3.073 -3.692 1.00 94.19 210 ILE A N 1
ATOM 1708 C CA . ILE A 1 210 ? 17.974 2.541 -5.040 1.00 94.19 210 ILE A CA 1
ATOM 1709 C C . ILE A 1 210 ? 17.369 3.504 -6.051 1.00 94.19 210 ILE A C 1
ATOM 1711 O O . ILE A 1 210 ? 16.161 3.713 -6.047 1.00 94.19 210 ILE A O 1
ATOM 1715 N N . GLU A 1 211 ? 18.208 4.077 -6.906 1.00 94.88 211 GLU A N 1
ATOM 1716 C CA . GLU A 1 211 ? 17.824 4.891 -8.054 1.00 94.88 211 GLU A CA 1
ATOM 1717 C C . GLU A 1 211 ? 17.811 4.040 -9.333 1.00 94.88 211 GLU A C 1
ATOM 1719 O O . GLU A 1 211 ? 18.746 3.292 -9.612 1.00 94.88 211 GLU A O 1
ATOM 1724 N N . PHE A 1 212 ? 16.743 4.173 -10.111 1.00 93.94 212 PHE A N 1
ATOM 1725 C CA . PHE A 1 212 ? 16.513 3.546 -11.401 1.00 93.94 212 PHE A CA 1
ATOM 1726 C C . PHE A 1 212 ? 16.525 4.622 -12.486 1.00 93.94 212 PHE A C 1
ATOM 1728 O O . PHE A 1 212 ? 15.660 5.499 -12.526 1.00 93.94 212 PHE A O 1
ATOM 1735 N N . LEU A 1 213 ? 17.508 4.529 -13.370 1.00 92.88 213 LEU A N 1
ATOM 1736 C CA . LEU A 1 213 ? 17.653 5.322 -14.583 1.00 92.88 213 LEU A CA 1
ATOM 1737 C C . LEU A 1 213 ? 17.084 4.535 -15.768 1.00 92.88 213 LEU A C 1
ATOM 1739 O O . LEU A 1 213 ? 17.102 3.304 -15.762 1.00 92.88 213 LEU A O 1
ATOM 1743 N N . PHE A 1 214 ? 16.616 5.219 -16.807 1.00 90.81 214 PHE A N 1
ATOM 1744 C CA . PHE A 1 214 ? 16.068 4.571 -18.002 1.00 90.81 214 PHE A CA 1
ATOM 1745 C C . PHE A 1 214 ? 16.901 4.935 -19.227 1.00 90.81 214 PHE A C 1
ATOM 1747 O O . PHE A 1 214 ? 17.190 6.109 -19.468 1.00 90.81 214 PHE A O 1
ATOM 1754 N N . ALA A 1 215 ? 17.289 3.933 -20.020 1.00 88.88 215 ALA A N 1
ATOM 1755 C CA . ALA A 1 215 ? 17.876 4.194 -21.328 1.00 88.88 215 ALA A CA 1
ATOM 1756 C C . ALA A 1 215 ? 16.874 4.930 -22.229 1.00 88.88 215 ALA A C 1
ATOM 1758 O O . ALA A 1 215 ? 15.670 4.706 -22.142 1.00 88.88 215 ALA A O 1
ATOM 1759 N N . LYS A 1 216 ? 17.375 5.757 -23.156 1.00 82.62 216 LYS A N 1
ATOM 1760 C CA . LYS A 1 216 ? 16.542 6.558 -24.080 1.00 82.62 216 LYS A CA 1
ATOM 1761 C C . LYS A 1 216 ? 15.556 5.729 -24.916 1.00 82.62 216 LYS A C 1
ATOM 1763 O O . LYS A 1 216 ? 14.571 6.264 -25.403 1.00 82.62 216 LYS A O 1
ATOM 1768 N N . THR A 1 217 ? 15.846 4.446 -25.112 1.00 84.75 217 THR A N 1
ATOM 1769 C CA . THR A 1 217 ? 15.027 3.492 -25.872 1.00 84.75 217 THR A CA 1
ATOM 1770 C C . THR A 1 217 ? 13.903 2.860 -25.050 1.00 84.75 217 THR A C 1
ATOM 1772 O O . THR A 1 217 ? 13.031 2.207 -25.618 1.00 84.75 217 THR A O 1
ATOM 1775 N N . ILE A 1 218 ? 13.906 3.033 -23.727 1.00 82.75 218 ILE A N 1
ATOM 1776 C CA . ILE A 1 218 ? 12.864 2.536 -22.832 1.00 82.75 218 ILE A CA 1
ATOM 1777 C C . ILE A 1 218 ? 11.837 3.646 -22.617 1.00 82.75 218 ILE A C 1
ATOM 1779 O O . ILE A 1 218 ? 12.162 4.730 -22.139 1.00 82.75 218 ILE A O 1
ATOM 1783 N N . SER A 1 219 ? 10.573 3.360 -22.928 1.00 80.06 219 SER A N 1
ATOM 1784 C CA . SER A 1 219 ? 9.461 4.235 -22.559 1.00 80.06 219 SER A CA 1
ATOM 1785 C C . SER A 1 219 ? 9.353 4.299 -21.033 1.00 80.06 219 SER A C 1
ATOM 1787 O O . SER A 1 219 ? 9.082 3.274 -20.394 1.00 80.06 219 SER A O 1
ATOM 1789 N N . ILE A 1 220 ? 9.557 5.485 -20.457 1.00 76.81 220 ILE A N 1
ATOM 1790 C CA . ILE A 1 220 ? 9.447 5.712 -19.013 1.00 76.81 220 ILE A CA 1
ATOM 1791 C C . ILE A 1 220 ? 8.013 5.369 -18.579 1.00 76.81 220 ILE A C 1
ATOM 1793 O O . ILE A 1 220 ? 7.064 5.962 -19.097 1.00 76.81 220 ILE A O 1
ATOM 1797 N N . PRO A 1 221 ? 7.819 4.398 -17.671 1.00 78.12 221 PRO A N 1
ATOM 1798 C CA . PRO A 1 221 ? 6.482 4.022 -17.247 1.00 78.12 221 PRO A CA 1
ATOM 1799 C C . PRO A 1 221 ? 5.937 4.990 -16.202 1.00 78.12 221 PRO A C 1
ATOM 1801 O O . PRO A 1 221 ? 6.679 5.476 -15.357 1.00 78.12 221 PRO A O 1
ATOM 1804 N N . GLN A 1 222 ? 4.615 5.167 -16.169 1.00 74.38 222 GLN A N 1
ATOM 1805 C CA . GLN A 1 222 ? 3.946 5.841 -15.047 1.00 74.38 222 GLN A CA 1
ATOM 1806 C C . GLN A 1 222 ? 4.058 5.030 -13.749 1.00 74.38 222 GLN A C 1
ATOM 1808 O O . GLN A 1 222 ? 4.110 5.583 -12.652 1.00 74.38 222 GLN A O 1
ATOM 1813 N N . THR A 1 223 ? 4.101 3.702 -13.862 1.00 78.69 223 THR A N 1
ATOM 1814 C CA . THR A 1 223 ? 4.209 2.786 -12.724 1.00 78.69 223 THR A CA 1
ATOM 1815 C C . THR A 1 223 ? 5.078 1.587 -13.068 1.00 78.69 223 THR A C 1
ATOM 1817 O O . THR A 1 223 ? 4.928 1.008 -14.145 1.00 78.69 223 THR A O 1
ATOM 1820 N N . MET A 1 224 ? 5.914 1.153 -12.132 1.00 87.00 224 MET A N 1
ATOM 1821 C CA . MET A 1 224 ? 6.712 -0.064 -12.264 1.00 87.00 224 MET A CA 1
ATOM 1822 C C . MET A 1 224 ? 6.678 -0.902 -10.987 1.00 87.00 224 MET A C 1
ATOM 1824 O O . MET A 1 224 ? 6.567 -0.368 -9.881 1.00 87.00 224 MET A O 1
ATOM 1828 N N . PHE A 1 225 ? 6.798 -2.220 -11.143 1.00 87.25 225 PHE A N 1
ATOM 1829 C CA . PHE A 1 225 ? 6.941 -3.144 -10.016 1.00 87.25 225 PHE A CA 1
ATOM 1830 C C . PHE A 1 225 ? 8.407 -3.500 -9.834 1.00 87.25 225 PHE A C 1
ATOM 1832 O O . PHE A 1 225 ? 9.081 -3.851 -10.799 1.00 87.25 225 PHE A O 1
ATOM 1839 N N . ILE A 1 226 ? 8.879 -3.443 -8.598 1.00 91.44 226 ILE A N 1
ATOM 1840 C CA . ILE A 1 226 ? 10.255 -3.723 -8.216 1.00 91.44 226 ILE A CA 1
ATOM 1841 C C . ILE A 1 226 ? 10.232 -4.957 -7.323 1.00 91.44 226 ILE A C 1
ATOM 1843 O O . ILE A 1 226 ? 9.618 -4.958 -6.259 1.00 91.44 226 ILE A O 1
ATOM 1847 N N . TYR A 1 227 ? 10.887 -6.012 -7.779 1.00 91.56 227 TYR A N 1
ATOM 1848 C CA . TYR A 1 227 ? 10.955 -7.304 -7.120 1.00 91.56 227 TYR A CA 1
ATOM 1849 C C . TYR A 1 227 ? 12.304 -7.425 -6.427 1.00 91.56 227 TYR A C 1
ATOM 1851 O O . TYR A 1 227 ? 13.318 -7.622 -7.096 1.00 91.56 227 TYR A O 1
ATOM 1859 N N . PHE A 1 228 ? 12.309 -7.321 -5.103 1.00 90.88 228 PHE A N 1
ATOM 1860 C CA . PHE A 1 228 ? 13.477 -7.573 -4.270 1.00 90.88 228 PHE A CA 1
ATOM 1861 C C . PHE A 1 228 ? 13.514 -9.050 -3.901 1.00 90.88 228 PHE A C 1
ATOM 1863 O O . PHE A 1 228 ? 12.566 -9.568 -3.306 1.00 90.88 228 PHE A O 1
ATOM 1870 N N . ILE A 1 229 ? 14.602 -9.727 -4.255 1.00 90.12 229 ILE A N 1
ATOM 1871 C CA . ILE A 1 229 ? 14.794 -11.146 -3.957 1.00 90.12 229 ILE A CA 1
ATOM 1872 C C . ILE A 1 229 ? 15.988 -11.292 -3.028 1.00 90.12 229 ILE A C 1
ATOM 1874 O O . ILE A 1 229 ? 17.101 -10.844 -3.334 1.00 90.12 229 ILE A O 1
ATOM 1878 N N . TYR A 1 230 ? 15.753 -11.953 -1.902 1.00 87.12 230 TYR A N 1
ATOM 1879 C CA . TYR A 1 230 ? 16.786 -12.307 -0.945 1.00 87.12 230 TYR A CA 1
ATOM 1880 C C . TYR A 1 230 ? 17.229 -13.756 -1.140 1.00 87.12 230 TYR A C 1
ATOM 1882 O O . TYR A 1 230 ? 16.403 -14.660 -1.243 1.00 87.12 230 TYR A O 1
ATOM 1890 N N . ILE A 1 231 ? 18.541 -13.977 -1.173 1.00 84.06 231 ILE A N 1
ATOM 1891 C CA . ILE A 1 231 ? 19.145 -15.302 -1.235 1.00 84.06 231 ILE A CA 1
ATOM 1892 C C . ILE A 1 231 ? 19.758 -15.562 0.145 1.00 84.06 231 ILE A C 1
ATOM 1894 O O . ILE A 1 231 ? 20.795 -14.976 0.457 1.00 84.06 231 ILE A O 1
ATOM 1898 N N . PRO A 1 232 ? 19.127 -16.386 0.999 1.00 75.50 232 PRO A N 1
ATOM 1899 C CA . PRO A 1 232 ? 19.705 -16.728 2.289 1.00 75.50 232 PRO A CA 1
ATOM 1900 C C . PRO A 1 232 ? 21.015 -17.492 2.084 1.00 75.50 232 PRO A C 1
ATOM 1902 O O . PRO A 1 232 ? 21.072 -18.456 1.318 1.00 75.50 232 PRO A O 1
ATOM 1905 N N . SER A 1 233 ? 22.068 -17.083 2.792 1.00 67.69 233 SER A N 1
ATOM 1906 C CA . SER A 1 233 ? 23.299 -17.872 2.856 1.00 67.69 233 SER A CA 1
ATOM 1907 C C . SER A 1 233 ? 22.972 -19.229 3.479 1.00 67.69 233 SER A C 1
ATOM 1909 O O . SER A 1 233 ? 22.383 -19.291 4.561 1.00 67.69 233 SER A O 1
ATOM 1911 N N . ILE A 1 234 ? 23.305 -20.323 2.789 1.00 60.84 234 ILE A N 1
ATOM 1912 C CA . ILE A 1 234 ? 23.054 -21.679 3.285 1.00 60.84 234 ILE A CA 1
ATOM 1913 C C . ILE A 1 234 ? 23.916 -21.879 4.534 1.00 60.84 234 ILE A C 1
ATOM 1915 O O . ILE A 1 234 ? 25.108 -22.182 4.447 1.00 60.84 234 ILE A O 1
ATOM 1919 N N . SER A 1 235 ? 23.321 -21.734 5.719 1.00 51.19 235 SER A N 1
ATOM 1920 C CA . SER A 1 235 ? 2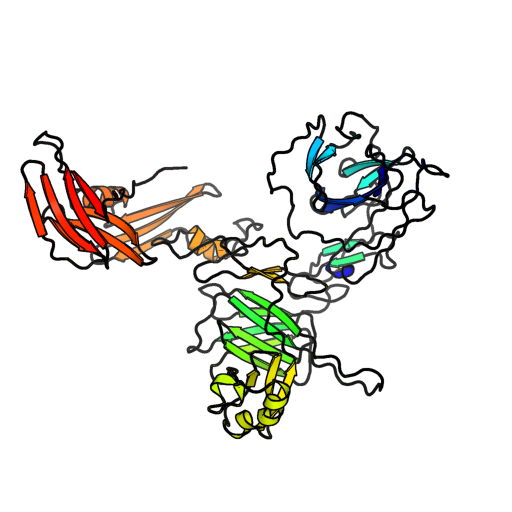3.925 -22.304 6.915 1.00 51.19 235 SER A CA 1
ATOM 1921 C C . SER A 1 235 ? 23.907 -23.823 6.736 1.00 51.19 235 SER A C 1
ATOM 1923 O O . SER A 1 235 ? 22.897 -24.406 6.341 1.00 51.19 235 SER A O 1
ATOM 1925 N N . LYS A 1 236 ? 25.046 -24.482 6.973 1.00 46.38 236 LYS A N 1
ATOM 1926 C CA . LYS A 1 236 ? 25.233 -25.943 6.865 1.00 46.38 236 LYS A CA 1
ATOM 1927 C C . LYS A 1 236 ? 24.469 -26.718 7.959 1.00 46.38 236 LYS A C 1
ATOM 1929 O O . LYS A 1 236 ? 24.980 -27.682 8.519 1.00 46.38 236 LYS A O 1
ATOM 1934 N N . SER A 1 237 ? 23.271 -26.268 8.315 1.00 47.47 237 SER A N 1
ATOM 1935 C CA . SER A 1 237 ? 22.377 -26.899 9.275 1.00 47.47 237 SER A CA 1
ATOM 1936 C C . SER A 1 237 ? 21.435 -27.831 8.513 1.00 47.47 237 SER A C 1
ATOM 1938 O O . SER A 1 237 ? 20.414 -27.423 7.961 1.00 47.47 237 SER A O 1
ATOM 1940 N N . TYR A 1 238 ? 21.828 -29.100 8.434 1.00 47.47 238 TYR A N 1
ATOM 1941 C CA . TYR A 1 238 ? 21.018 -30.189 7.898 1.00 47.47 238 TYR A CA 1
ATOM 1942 C C . TYR A 1 238 ? 19.730 -30.339 8.719 1.00 47.47 238 TYR A C 1
ATOM 1944 O O . TYR A 1 238 ? 19.756 -30.937 9.789 1.00 47.47 238 TYR A O 1
ATOM 1952 N N . SER A 1 239 ? 18.605 -29.795 8.254 1.00 46.91 239 SER A N 1
ATOM 1953 C CA . SER A 1 239 ? 17.265 -30.234 8.707 1.00 46.91 239 SER A CA 1
ATOM 1954 C C . SER A 1 239 ? 16.093 -29.613 7.945 1.00 46.91 239 SER A C 1
ATOM 1956 O O . SER A 1 239 ? 14.983 -30.123 8.053 1.00 46.91 239 SER A O 1
ATOM 1958 N N . SER A 1 240 ? 16.303 -28.561 7.151 1.00 49.31 240 SER A N 1
ATOM 1959 C CA . SER A 1 240 ? 15.229 -27.933 6.369 1.00 49.31 240 SER A CA 1
ATOM 1960 C C . SER A 1 240 ? 15.599 -27.911 4.884 1.00 49.31 240 SER A C 1
ATOM 1962 O O . SER A 1 240 ? 16.744 -27.571 4.578 1.00 49.31 240 SER A O 1
ATOM 1964 N N . PRO A 1 241 ? 14.687 -28.245 3.948 1.00 51.12 241 PRO A N 1
ATOM 1965 C CA . PRO A 1 241 ? 14.914 -27.934 2.539 1.00 51.12 241 PRO A CA 1
ATOM 1966 C C . PRO A 1 241 ? 15.200 -26.429 2.402 1.00 51.12 241 PRO A C 1
ATOM 1968 O O . PRO A 1 241 ? 14.643 -25.649 3.184 1.00 51.12 241 PRO A O 1
ATOM 1971 N N . PRO A 1 242 ? 16.061 -26.002 1.458 1.00 54.38 242 PRO A N 1
ATOM 1972 C CA . PRO A 1 242 ? 16.289 -24.583 1.231 1.00 54.38 242 PRO A CA 1
ATOM 1973 C C . PRO A 1 242 ? 14.934 -23.931 0.962 1.00 54.38 242 PRO A C 1
ATOM 1975 O O . PRO A 1 242 ? 14.224 -24.318 0.033 1.00 54.38 242 PRO A O 1
ATOM 1978 N N . ALA A 1 243 ? 14.538 -23.008 1.838 1.00 61.53 243 ALA A N 1
ATOM 1979 C CA . ALA A 1 243 ? 13.321 -22.244 1.638 1.00 61.53 243 ALA A CA 1
ATOM 1980 C C . ALA A 1 243 ? 13.446 -21.486 0.309 1.00 61.53 243 ALA A C 1
ATOM 1982 O O . ALA A 1 243 ? 14.517 -20.950 0.009 1.00 61.53 243 ALA A O 1
ATOM 1983 N N . ASP A 1 244 ? 12.367 -21.461 -0.480 1.00 65.69 244 ASP A N 1
ATOM 1984 C CA . ASP A 1 244 ? 12.291 -20.632 -1.686 1.00 65.69 244 ASP A CA 1
ATOM 1985 C C . ASP A 1 244 ? 12.760 -19.200 -1.344 1.00 65.69 244 ASP A C 1
ATOM 1987 O O . ASP A 1 244 ? 12.403 -18.694 -0.271 1.00 65.69 244 ASP A O 1
ATOM 1991 N N . PRO A 1 245 ? 13.550 -18.539 -2.212 1.00 71.94 245 PRO A N 1
ATOM 1992 C CA . PRO A 1 245 ? 14.082 -17.218 -1.906 1.00 71.94 245 PRO A CA 1
ATOM 1993 C C . PRO A 1 245 ? 12.920 -16.241 -1.664 1.00 71.94 245 PRO A C 1
ATOM 1995 O O . PRO A 1 245 ? 12.044 -16.114 -2.528 1.00 71.94 245 PRO A O 1
ATOM 1998 N N . PRO A 1 246 ? 12.857 -15.570 -0.499 1.00 77.19 246 PRO A N 1
ATOM 1999 C CA . PRO A 1 246 ? 11.747 -14.682 -0.213 1.00 77.19 246 PRO A CA 1
ATOM 2000 C C . PRO A 1 246 ? 11.769 -13.482 -1.163 1.00 77.19 246 PRO A C 1
ATOM 2002 O O . PRO A 1 246 ? 12.813 -12.878 -1.426 1.00 77.19 246 PRO A O 1
ATOM 2005 N N . GLN A 1 247 ? 10.582 -13.157 -1.668 1.00 80.88 247 GLN A N 1
ATOM 2006 C CA . GLN A 1 247 ? 10.334 -12.097 -2.636 1.00 80.88 247 GLN A CA 1
ATOM 2007 C C . GLN A 1 247 ? 9.487 -11.007 -1.976 1.00 80.88 247 GLN A C 1
ATOM 2009 O O . GLN A 1 247 ? 8.437 -11.297 -1.401 1.00 80.88 247 GLN A O 1
ATOM 2014 N N . ILE A 1 248 ? 9.925 -9.755 -2.086 1.00 81.88 248 ILE A N 1
ATOM 2015 C CA . ILE A 1 248 ? 9.152 -8.573 -1.689 1.00 81.88 248 ILE A CA 1
ATOM 2016 C C . ILE A 1 248 ? 8.914 -7.729 -2.936 1.00 81.88 248 ILE A C 1
ATOM 2018 O O . ILE A 1 248 ? 9.822 -7.528 -3.742 1.00 81.88 248 ILE A O 1
ATOM 2022 N N . ILE A 1 249 ? 7.683 -7.250 -3.109 1.00 83.69 249 ILE A N 1
ATOM 2023 C CA . ILE A 1 249 ? 7.294 -6.450 -4.270 1.00 83.69 249 ILE A CA 1
ATOM 2024 C C . ILE A 1 249 ? 6.991 -5.034 -3.795 1.00 83.69 249 ILE A C 1
ATOM 2026 O O . ILE A 1 249 ? 6.075 -4.823 -3.003 1.00 83.69 249 ILE A O 1
ATOM 2030 N N . MET A 1 250 ? 7.726 -4.058 -4.319 1.00 83.00 250 MET A N 1
ATOM 2031 C CA . MET A 1 250 ? 7.407 -2.642 -4.166 1.00 83.00 250 MET A CA 1
ATOM 2032 C C . MET A 1 250 ? 6.845 -2.083 -5.467 1.00 83.00 250 MET A C 1
ATOM 2034 O O . MET A 1 250 ? 7.205 -2.517 -6.561 1.00 83.00 250 MET A O 1
ATOM 2038 N N . VAL A 1 251 ? 5.971 -1.090 -5.349 1.00 79.81 251 VAL A N 1
ATOM 2039 C CA . VAL A 1 251 ? 5.448 -0.340 -6.492 1.00 79.81 251 VAL A CA 1
ATOM 2040 C C . VAL A 1 251 ? 6.080 1.038 -6.467 1.00 79.81 251 VAL A C 1
ATOM 2042 O O . VAL A 1 251 ? 6.030 1.720 -5.446 1.00 79.81 251 VAL A O 1
ATOM 2045 N N . SER A 1 252 ? 6.644 1.450 -7.596 1.00 82.94 252 SER A N 1
ATOM 2046 C CA . SER A 1 252 ? 7.089 2.823 -7.790 1.00 82.94 252 SER A CA 1
ATOM 2047 C C . SER A 1 252 ? 6.208 3.508 -8.826 1.00 82.94 252 SER A C 1
ATOM 2049 O O . SER A 1 252 ? 5.902 2.926 -9.869 1.00 82.94 252 SER A O 1
ATOM 2051 N N . LYS A 1 253 ? 5.781 4.735 -8.519 1.00 76.50 253 LYS A N 1
ATOM 2052 C CA . LYS A 1 253 ? 5.028 5.608 -9.425 1.00 76.50 253 LYS A CA 1
ATOM 2053 C C . LYS A 1 253 ? 5.942 6.756 -9.836 1.00 76.50 253 LYS A C 1
ATOM 2055 O O . LYS A 1 253 ? 6.473 7.428 -8.957 1.00 76.50 253 LYS A O 1
ATOM 2060 N N . LEU A 1 254 ? 6.123 6.958 -11.136 1.00 72.88 254 LEU A N 1
ATOM 2061 C CA . LEU A 1 254 ? 6.923 8.053 -11.678 1.00 72.88 254 LEU A CA 1
ATOM 2062 C C . LEU A 1 254 ? 6.012 9.170 -12.168 1.00 72.88 254 LEU A C 1
ATOM 2064 O O . LEU A 1 254 ? 4.953 8.922 -12.750 1.00 72.88 254 LEU A O 1
ATOM 2068 N N . LYS A 1 255 ? 6.451 10.409 -11.962 1.00 64.38 255 LYS A N 1
ATOM 2069 C CA . LYS A 1 255 ? 5.780 11.587 -12.513 1.00 64.38 255 LYS A CA 1
ATOM 2070 C C . LYS A 1 255 ? 6.212 11.825 -13.959 1.00 64.38 255 LYS A C 1
ATOM 2072 O O . LYS A 1 255 ? 7.316 11.470 -14.351 1.00 64.38 255 LYS A O 1
ATOM 2077 N N . PHE A 1 256 ? 5.369 12.503 -14.739 1.00 57.78 256 PHE A N 1
ATOM 2078 C CA . PHE A 1 256 ? 5.607 12.751 -16.171 1.00 57.78 256 PHE A CA 1
ATOM 2079 C C . PHE A 1 256 ? 6.931 13.464 -16.500 1.00 57.78 256 PHE A C 1
ATOM 2081 O O . PHE A 1 256 ? 7.455 13.292 -17.594 1.00 57.78 256 PHE A O 1
ATOM 2088 N N . TYR A 1 257 ? 7.469 14.263 -15.577 1.00 59.00 257 TYR A N 1
ATOM 2089 C CA . TYR A 1 257 ? 8.718 15.009 -15.764 1.00 59.00 257 TYR A CA 1
ATOM 2090 C C . TYR A 1 257 ? 9.944 14.316 -15.149 1.00 59.00 257 TYR A C 1
ATOM 2092 O O . TYR A 1 257 ? 11.061 14.821 -15.265 1.00 59.00 257 TYR A O 1
ATOM 2100 N N . GLU A 1 258 ? 9.754 13.199 -14.445 1.00 69.00 258 GLU A N 1
ATOM 2101 C CA . GLU A 1 258 ? 10.845 12.478 -13.800 1.00 69.00 258 GLU A CA 1
ATOM 2102 C C . GLU A 1 258 ? 11.523 11.551 -14.812 1.00 69.00 258 GLU A C 1
ATOM 2104 O O . GLU A 1 258 ? 10.895 10.695 -15.431 1.00 69.00 258 GLU A O 1
ATOM 2109 N N . SER A 1 259 ? 12.834 11.724 -14.980 1.00 74.25 259 SER A N 1
ATOM 2110 C CA . SER A 1 259 ? 13.675 10.868 -15.825 1.00 74.25 259 SER A CA 1
ATOM 2111 C C . SER A 1 259 ? 14.308 9.701 -15.063 1.00 74.25 259 SER A C 1
ATOM 2113 O O . SER A 1 259 ? 14.942 8.835 -15.668 1.00 74.25 259 SER A O 1
ATOM 2115 N N . SER A 1 260 ? 14.143 9.672 -13.740 1.00 84.06 260 SER A N 1
ATOM 2116 C CA . SER A 1 260 ? 14.609 8.613 -12.857 1.00 84.06 260 SER A CA 1
ATOM 2117 C C . SER A 1 260 ? 13.595 8.358 -11.749 1.00 84.06 260 SER A C 1
ATOM 2119 O O . SER A 1 260 ? 12.795 9.220 -11.392 1.00 84.06 260 SER A O 1
ATOM 2121 N N . SER A 1 261 ? 13.622 7.147 -11.209 1.00 87.12 261 SER A N 1
ATOM 2122 C CA . SER A 1 261 ? 12.811 6.753 -10.060 1.00 87.12 261 SER A CA 1
ATOM 2123 C C . SER A 1 261 ? 13.721 6.350 -8.916 1.00 87.12 261 SER A C 1
ATOM 2125 O O . SER A 1 261 ? 14.773 5.778 -9.167 1.00 87.12 261 SER A O 1
ATOM 2127 N N . PHE A 1 262 ? 13.334 6.571 -7.663 1.00 89.31 262 PHE A N 1
ATOM 2128 C CA . PHE A 1 262 ? 14.073 6.013 -6.534 1.00 89.31 262 PHE A CA 1
ATOM 2129 C C . PHE A 1 262 ? 13.144 5.425 -5.480 1.00 89.31 262 PHE A C 1
ATOM 2131 O O . PHE A 1 262 ? 12.020 5.886 -5.294 1.00 89.31 262 PHE A O 1
ATOM 2138 N N . VAL A 1 263 ? 13.637 4.416 -4.769 1.00 89.62 263 VAL A N 1
ATOM 2139 C CA . VAL A 1 263 ? 12.948 3.790 -3.636 1.00 89.62 263 VAL A CA 1
ATOM 2140 C C . VAL A 1 263 ? 13.910 3.606 -2.472 1.00 89.62 263 VAL A C 1
ATOM 2142 O O . VAL A 1 263 ? 15.121 3.496 -2.671 1.00 89.62 263 VAL A O 1
ATOM 2145 N N . TYR A 1 264 ? 13.360 3.558 -1.263 1.00 88.94 264 TYR A N 1
ATOM 2146 C CA . TYR A 1 264 ? 14.087 3.149 -0.069 1.00 88.94 264 TYR A CA 1
ATOM 2147 C C . TYR A 1 264 ? 13.664 1.736 0.304 1.00 88.94 264 TYR A C 1
ATOM 2149 O O . TYR A 1 264 ? 12.474 1.422 0.276 1.00 88.94 264 TYR A O 1
ATOM 2157 N N . PHE A 1 265 ? 14.635 0.881 0.607 1.00 87.88 265 PHE A N 1
ATOM 2158 C CA . PHE A 1 265 ? 14.379 -0.496 0.998 1.00 87.88 265 PHE A CA 1
ATOM 2159 C C . PHE A 1 265 ? 15.167 -0.861 2.254 1.00 87.88 265 PHE A C 1
ATOM 2161 O O . PHE A 1 265 ? 16.401 -0.778 2.283 1.00 87.88 265 PHE A O 1
ATOM 2168 N N . GLY A 1 266 ? 14.429 -1.273 3.286 1.00 82.81 266 GLY A N 1
ATOM 2169 C CA . GLY A 1 266 ? 14.973 -1.650 4.587 1.00 82.81 266 GLY A CA 1
ATOM 2170 C C . GLY A 1 266 ? 15.407 -3.115 4.730 1.00 82.81 266 GLY A C 1
ATOM 2171 O O . GLY A 1 266 ? 15.934 -3.501 5.767 1.00 82.81 266 GLY A O 1
ATOM 2172 N N . GLY A 1 267 ? 15.173 -3.958 3.723 1.00 82.50 267 GLY A N 1
ATOM 2173 C CA . GLY A 1 267 ? 15.503 -5.385 3.780 1.00 82.50 267 GLY A CA 1
ATOM 2174 C C . GLY A 1 267 ? 16.851 -5.737 3.149 1.00 82.50 267 GLY A C 1
ATOM 2175 O O . GLY A 1 267 ? 17.437 -4.959 2.396 1.00 82.50 267 GLY A O 1
ATOM 2176 N N . GLU A 1 268 ? 17.310 -6.962 3.398 1.00 86.44 268 GLU A N 1
ATOM 2177 C CA . GLU A 1 268 ? 18.402 -7.566 2.633 1.00 86.44 268 GLU A CA 1
ATOM 2178 C C . GLU A 1 268 ? 17.902 -8.059 1.271 1.00 86.44 268 GLU A C 1
ATOM 2180 O O . GLU A 1 268 ? 16.803 -8.604 1.154 1.00 86.44 268 GLU A O 1
ATOM 2185 N N . PHE A 1 269 ? 18.716 -7.902 0.228 1.00 90.69 269 PHE A N 1
ATOM 2186 C CA . PHE A 1 269 ? 18.395 -8.363 -1.123 1.00 90.69 269 PHE A CA 1
ATOM 2187 C C . PHE A 1 269 ? 19.666 -8.604 -1.939 1.00 90.69 269 PHE A C 1
ATOM 2189 O O . PHE A 1 269 ? 20.723 -8.038 -1.668 1.00 90.69 269 PHE A O 1
ATOM 2196 N N . HIS A 1 270 ? 19.545 -9.448 -2.960 1.00 92.06 270 HIS A N 1
ATOM 2197 C CA . HIS A 1 270 ? 20.639 -9.823 -3.860 1.00 92.06 270 HIS A CA 1
ATOM 2198 C C . HIS A 1 270 ? 20.280 -9.579 -5.325 1.00 92.06 270 HIS A C 1
ATOM 2200 O O . HIS A 1 270 ? 21.150 -9.241 -6.126 1.00 92.06 270 HIS A O 1
ATOM 2206 N N . ILE A 1 271 ? 18.998 -9.718 -5.675 1.00 93.69 271 ILE A N 1
ATOM 2207 C CA . ILE A 1 271 ? 18.509 -9.530 -7.041 1.00 93.69 271 ILE A CA 1
ATOM 2208 C C . ILE A 1 271 ? 17.372 -8.514 -7.036 1.00 93.69 271 ILE A C 1
ATOM 2210 O O . ILE A 1 271 ? 16.496 -8.566 -6.169 1.00 93.69 271 ILE A O 1
ATOM 2214 N N . ILE A 1 272 ? 17.382 -7.617 -8.022 1.00 95.69 272 ILE A N 1
ATOM 2215 C CA . ILE A 1 272 ? 16.263 -6.735 -8.339 1.00 95.69 272 ILE A CA 1
ATOM 2216 C C . ILE A 1 272 ? 15.798 -7.016 -9.765 1.00 95.69 272 ILE A C 1
ATOM 2218 O O . ILE A 1 272 ? 16.558 -6.812 -10.716 1.00 95.69 272 ILE A O 1
ATOM 2222 N N . PHE A 1 273 ? 14.531 -7.404 -9.919 1.00 95.75 273 PHE A N 1
ATOM 2223 C CA . PHE A 1 273 ? 13.839 -7.318 -11.207 1.00 95.75 273 PHE A CA 1
ATOM 2224 C C . PHE A 1 273 ? 12.887 -6.134 -11.218 1.00 95.75 273 PHE A C 1
ATOM 2226 O O . PHE A 1 273 ? 12.236 -5.841 -10.218 1.00 95.75 273 PHE A O 1
ATOM 2233 N N . VAL A 1 274 ? 12.760 -5.485 -12.369 1.00 94.50 274 VAL A N 1
ATOM 2234 C CA . VAL A 1 274 ? 11.764 -4.437 -12.587 1.00 94.50 274 VAL A CA 1
ATOM 2235 C C . VAL A 1 274 ? 10.809 -4.889 -13.678 1.00 94.50 274 VAL A C 1
ATOM 2237 O O . VAL A 1 274 ? 11.237 -5.290 -14.758 1.00 94.50 274 VAL A O 1
ATOM 2240 N N . LYS A 1 275 ? 9.507 -4.831 -13.402 1.00 91.44 275 LYS A N 1
ATOM 2241 C CA . LYS A 1 275 ? 8.465 -5.042 -14.406 1.00 91.44 275 LYS A CA 1
ATOM 2242 C C . LYS A 1 275 ? 7.933 -3.698 -14.876 1.00 91.44 275 LYS A C 1
ATOM 2244 O O . LYS A 1 275 ? 7.397 -2.924 -14.081 1.00 91.44 275 LYS A O 1
ATOM 2249 N N . ILE A 1 276 ? 8.048 -3.471 -16.178 1.00 87.44 276 ILE A N 1
ATOM 2250 C CA . ILE A 1 276 ? 7.566 -2.288 -16.886 1.00 87.44 276 ILE A CA 1
ATOM 2251 C C . ILE A 1 276 ? 6.588 -2.767 -17.956 1.00 87.44 276 ILE A C 1
ATOM 2253 O O . ILE A 1 276 ? 6.959 -3.568 -18.816 1.00 87.44 276 ILE A O 1
ATOM 2257 N N . HIS A 1 277 ? 5.340 -2.299 -17.899 1.00 82.94 277 HIS A N 1
ATOM 2258 C CA . HIS A 1 277 ? 4.247 -2.811 -18.732 1.00 82.94 277 HIS A CA 1
ATOM 2259 C C . HIS A 1 277 ? 4.153 -4.353 -18.637 1.00 82.94 277 HIS A C 1
ATOM 2261 O O . HIS A 1 277 ? 3.859 -4.898 -17.569 1.00 82.94 277 HIS A O 1
ATOM 2267 N N . GLN A 1 278 ? 4.441 -5.073 -19.726 1.00 84.38 278 GLN A N 1
ATOM 2268 C CA . GLN A 1 278 ? 4.414 -6.541 -19.794 1.00 84.38 278 GLN A CA 1
ATOM 2269 C C . GLN A 1 278 ? 5.810 -7.187 -19.816 1.00 84.38 278 GLN A C 1
ATOM 2271 O O . GLN A 1 278 ? 5.940 -8.376 -20.103 1.00 84.38 278 GLN A O 1
ATOM 2276 N N . HIS A 1 279 ? 6.872 -6.427 -19.546 1.00 90.50 279 HIS A N 1
ATOM 2277 C CA . HIS A 1 279 ? 8.248 -6.906 -19.675 1.00 90.50 279 HIS A CA 1
ATOM 2278 C C . HIS A 1 279 ? 8.993 -6.838 -18.347 1.00 90.50 279 HIS A C 1
ATOM 2280 O O . HIS A 1 279 ? 8.841 -5.884 -17.586 1.00 90.50 279 HIS A O 1
ATOM 2286 N N . TYR A 1 280 ? 9.801 -7.863 -18.088 1.00 94.19 280 TYR A N 1
ATOM 2287 C CA . TYR A 1 280 ? 10.679 -7.954 -16.927 1.00 94.19 280 TYR A CA 1
ATOM 2288 C C . TYR A 1 280 ? 12.102 -7.592 -17.340 1.00 94.19 280 TYR A C 1
ATOM 2290 O O . TYR A 1 280 ? 12.555 -7.995 -18.409 1.00 94.19 280 TYR A O 1
ATOM 2298 N N . TYR A 1 281 ? 12.803 -6.861 -16.485 1.00 96.06 281 TYR A N 1
ATOM 2299 C CA . TYR A 1 281 ? 14.188 -6.451 -16.678 1.00 96.06 281 TYR A CA 1
ATOM 2300 C C . TYR A 1 281 ? 14.997 -6.844 -15.450 1.00 96.06 281 TYR A C 1
ATOM 2302 O O . TYR A 1 281 ? 14.565 -6.584 -14.323 1.00 96.06 281 TYR A O 1
ATOM 2310 N N . LEU A 1 282 ? 16.170 -7.444 -15.652 1.00 97.00 282 LEU A N 1
ATOM 2311 C CA . LEU A 1 282 ? 17.139 -7.611 -14.576 1.00 97.00 282 LEU A CA 1
ATOM 2312 C C . LEU A 1 282 ? 17.796 -6.255 -14.304 1.00 97.00 282 LEU A C 1
ATOM 2314 O O . LEU A 1 282 ? 18.608 -5.774 -15.091 1.00 97.00 282 LEU A O 1
ATOM 2318 N N . ALA A 1 283 ? 17.427 -5.626 -13.192 1.00 96.12 283 ALA A N 1
ATOM 2319 C CA . ALA A 1 283 ? 17.932 -4.308 -12.833 1.00 96.12 283 ALA A CA 1
ATOM 2320 C C . ALA A 1 283 ? 19.206 -4.392 -11.993 1.00 96.12 283 ALA A C 1
ATOM 2322 O O . ALA A 1 283 ? 20.078 -3.539 -12.109 1.00 96.12 283 ALA A O 1
ATOM 2323 N N . LEU A 1 284 ? 19.338 -5.396 -11.128 1.00 95.12 284 LEU A N 1
ATOM 2324 C CA . LEU A 1 284 ? 20.523 -5.539 -10.289 1.00 95.12 284 LEU A CA 1
ATOM 2325 C C . LEU 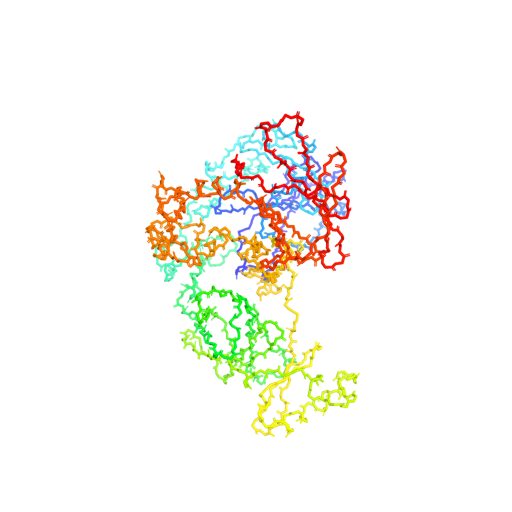A 1 284 ? 20.738 -6.999 -9.901 1.00 95.12 284 LEU A C 1
ATOM 2327 O O . LEU A 1 284 ? 19.787 -7.692 -9.548 1.00 95.12 284 LEU A O 1
ATOM 2331 N N . LEU A 1 285 ? 21.996 -7.431 -9.903 1.00 92.62 285 LEU A N 1
ATOM 2332 C CA . LEU A 1 285 ? 22.442 -8.710 -9.361 1.00 92.62 285 LEU A CA 1
ATOM 2333 C C . LEU A 1 285 ? 23.714 -8.472 -8.540 1.00 92.62 285 LEU A C 1
ATOM 2335 O O . LEU A 1 285 ? 24.673 -7.888 -9.044 1.00 92.62 285 LEU A O 1
ATOM 2339 N N . ARG A 1 286 ? 23.722 -8.890 -7.272 1.00 88.38 286 ARG A N 1
ATOM 2340 C CA . ARG A 1 286 ? 24.857 -8.727 -6.352 1.00 88.38 286 ARG A CA 1
ATOM 2341 C C . ARG A 1 286 ? 25.069 -9.970 -5.497 1.00 88.38 286 ARG A C 1
ATOM 2343 O O . ARG A 1 286 ? 24.115 -10.620 -5.087 1.00 88.38 286 ARG A O 1
ATOM 2350 N N . HIS A 1 287 ? 26.333 -10.243 -5.173 1.00 80.69 287 HIS A N 1
ATOM 2351 C CA . HIS A 1 287 ? 26.719 -11.358 -4.300 1.00 80.69 287 HIS A CA 1
ATOM 2352 C C . HIS A 1 287 ? 26.553 -11.053 -2.809 1.00 80.69 287 HIS A C 1
ATOM 2354 O O . HIS A 1 287 ? 26.190 -11.945 -2.054 1.00 80.69 287 HIS A O 1
ATOM 2360 N N . ASN A 1 288 ? 26.787 -9.802 -2.398 1.00 81.81 288 ASN A N 1
ATOM 2361 C CA . ASN A 1 288 ? 26.697 -9.384 -0.999 1.00 81.81 288 ASN A CA 1
ATOM 2362 C C . ASN A 1 288 ? 25.609 -8.322 -0.829 1.00 81.81 288 ASN A C 1
ATOM 2364 O O . ASN A 1 288 ? 25.633 -7.293 -1.519 1.00 81.81 288 ASN A O 1
ATOM 2368 N N . SER A 1 289 ? 24.712 -8.558 0.130 1.00 77.31 289 SER A N 1
ATOM 2369 C CA . SER A 1 289 ? 23.754 -7.570 0.620 1.00 77.31 289 SER A CA 1
ATOM 2370 C C . SER A 1 289 ? 24.451 -6.620 1.598 1.00 77.31 289 SER A C 1
ATOM 2372 O O . SER A 1 289 ? 25.011 -7.046 2.604 1.00 77.31 289 SER A O 1
ATOM 2374 N N . THR A 1 290 ? 24.439 -5.324 1.295 1.00 78.31 290 THR A N 1
ATOM 2375 C CA . THR A 1 290 ? 24.947 -4.259 2.174 1.00 78.31 290 THR A CA 1
ATOM 2376 C C . THR A 1 290 ? 23.832 -3.243 2.369 1.00 78.31 290 THR A C 1
ATOM 2378 O O . THR A 1 290 ? 23.342 -2.705 1.376 1.00 78.31 290 THR A O 1
ATOM 2381 N N . LEU A 1 291 ? 23.440 -2.995 3.618 1.00 83.31 291 LEU A N 1
ATOM 2382 C CA . LEU A 1 291 ? 22.346 -2.087 3.969 1.00 83.31 291 LEU A CA 1
ATOM 2383 C C . LEU A 1 291 ? 22.816 -0.627 4.041 1.00 83.31 291 LEU A C 1
ATOM 2385 O O . LEU A 1 291 ? 23.989 -0.361 4.297 1.00 83.31 291 LEU A O 1
ATOM 2389 N N . GLY A 1 292 ? 21.889 0.313 3.836 1.00 84.56 292 GLY A N 1
ATOM 2390 C CA . GLY A 1 292 ? 22.113 1.740 4.092 1.00 84.56 292 GLY A CA 1
ATOM 2391 C C . GLY A 1 292 ? 23.017 2.451 3.086 1.00 84.56 292 GLY A C 1
ATOM 2392 O O . GLY A 1 292 ? 23.606 3.483 3.398 1.00 84.56 292 GLY A O 1
ATOM 2393 N N . ILE A 1 293 ? 23.147 1.898 1.881 1.00 89.69 293 ILE A N 1
ATOM 2394 C CA . ILE A 1 293 ? 23.945 2.474 0.793 1.00 89.69 293 ILE A CA 1
ATOM 2395 C C . ILE A 1 293 ? 23.056 3.117 -0.276 1.00 89.69 293 ILE A C 1
ATOM 2397 O O . ILE A 1 293 ? 21.868 2.814 -0.387 1.00 89.69 293 ILE A O 1
ATOM 2401 N N . ASN A 1 294 ? 23.663 3.949 -1.121 1.00 92.75 294 ASN A N 1
ATOM 2402 C CA . ASN A 1 294 ? 23.021 4.474 -2.321 1.00 92.75 294 ASN A CA 1
ATOM 2403 C C . ASN A 1 294 ? 23.455 3.642 -3.533 1.00 92.75 294 ASN A C 1
ATOM 2405 O O . ASN A 1 294 ? 24.646 3.530 -3.820 1.00 92.75 294 ASN A O 1
ATOM 2409 N N . ILE A 1 295 ? 22.491 3.064 -4.241 1.00 93.38 295 ILE A N 1
ATOM 2410 C CA . ILE A 1 295 ? 22.688 2.282 -5.462 1.00 93.38 295 ILE A CA 1
ATOM 2411 C C . ILE A 1 295 ? 22.026 3.039 -6.607 1.00 93.38 295 ILE A C 1
ATOM 2413 O O . ILE A 1 295 ? 20.893 3.486 -6.466 1.00 93.38 295 ILE A O 1
ATOM 2417 N N . SER A 1 296 ? 22.706 3.144 -7.744 1.00 94.62 296 SER A N 1
ATOM 2418 C CA . SER A 1 296 ? 22.106 3.608 -8.995 1.00 94.62 296 SER A CA 1
ATOM 2419 C C . SER A 1 296 ? 22.210 2.486 -10.022 1.00 94.62 296 SER A C 1
ATOM 2421 O O . SER A 1 296 ? 23.268 1.870 -10.164 1.00 94.62 296 SER A O 1
ATOM 2423 N N . THR A 1 297 ? 21.105 2.168 -10.691 1.00 94.69 297 THR A N 1
ATOM 2424 C CA . THR A 1 297 ? 21.040 1.168 -11.758 1.00 94.69 297 THR A CA 1
ATOM 2425 C C . THR A 1 297 ? 20.294 1.720 -12.963 1.00 94.69 297 THR A C 1
ATOM 2427 O O . THR A 1 297 ? 19.432 2.582 -12.827 1.00 94.69 297 THR A O 1
ATOM 2430 N N . THR A 1 298 ? 20.624 1.231 -14.157 1.00 94.50 298 THR A N 1
ATOM 2431 C CA . THR A 1 298 ? 19.990 1.653 -15.408 1.00 94.50 298 THR A CA 1
ATOM 2432 C C . THR A 1 298 ? 19.222 0.495 -16.030 1.00 94.50 298 THR A C 1
ATOM 2434 O O . THR A 1 298 ? 19.764 -0.590 -16.232 1.00 94.50 298 THR A O 1
ATOM 2437 N N . ILE A 1 299 ? 17.957 0.736 -16.361 1.00 94.81 299 ILE A N 1
ATOM 2438 C CA . ILE A 1 299 ? 17.101 -0.191 -17.091 1.00 94.81 299 ILE A CA 1
ATOM 2439 C C . ILE A 1 299 ? 17.391 -0.038 -18.582 1.00 94.81 299 ILE A C 1
ATOM 2441 O O . ILE A 1 299 ? 17.131 1.015 -19.174 1.00 94.81 299 ILE A O 1
ATOM 2445 N N . ILE A 1 300 ? 17.933 -1.102 -19.169 1.00 93.81 300 ILE A N 1
ATOM 2446 C CA . ILE A 1 300 ? 18.356 -1.157 -20.569 1.00 93.81 300 ILE A CA 1
ATOM 2447 C C . ILE A 1 300 ? 17.687 -2.339 -21.297 1.00 93.81 300 ILE A C 1
ATOM 2449 O O . ILE A 1 300 ? 17.381 -3.349 -20.651 1.00 93.81 300 ILE A O 1
ATOM 2453 N N . PRO A 1 301 ? 17.448 -2.251 -22.621 1.00 92.88 301 PRO A N 1
ATOM 2454 C CA . PRO A 1 301 ? 16.810 -3.322 -23.393 1.00 92.88 301 PRO A CA 1
ATOM 2455 C C . PRO A 1 301 ? 17.542 -4.669 -23.342 1.00 92.88 301 PRO A C 1
ATOM 2457 O O . PRO A 1 301 ? 16.898 -5.715 -23.365 1.00 92.88 301 PRO A O 1
ATOM 2460 N N . GLU A 1 302 ? 18.870 -4.658 -23.240 1.00 93.00 302 GLU A N 1
ATOM 2461 C CA . GLU A 1 302 ? 19.726 -5.850 -23.255 1.00 93.00 302 GLU A CA 1
ATOM 2462 C C . GLU A 1 302 ? 19.522 -6.727 -22.012 1.00 93.00 302 GLU A C 1
ATOM 2464 O O . GLU A 1 302 ? 19.755 -7.932 -22.047 1.00 93.00 302 GLU A O 1
ATOM 2469 N N . HIS A 1 303 ? 19.039 -6.141 -20.913 1.00 94.94 303 HIS A N 1
ATOM 2470 C CA . HIS A 1 303 ? 18.735 -6.851 -19.669 1.00 94.94 303 HIS A CA 1
ATOM 2471 C C . HIS A 1 303 ? 17.269 -7.302 -19.576 1.00 94.94 303 HIS A C 1
ATOM 2473 O O . HIS A 1 303 ? 16.799 -7.696 -18.504 1.00 94.94 303 HIS A O 1
ATOM 2479 N N . ARG A 1 304 ? 16.516 -7.234 -20.680 1.00 95.38 304 ARG A N 1
ATOM 2480 C CA . ARG A 1 304 ? 15.136 -7.718 -20.738 1.00 95.38 304 ARG A CA 1
ATOM 2481 C C . ARG A 1 304 ? 15.098 -9.242 -20.631 1.00 95.38 304 ARG A C 1
ATOM 2483 O O . ARG A 1 304 ? 15.702 -9.948 -21.435 1.00 95.38 304 ARG A O 1
ATOM 2490 N N . CYS A 1 305 ? 14.302 -9.749 -19.694 1.00 95.88 305 CYS A N 1
ATOM 2491 C CA . CYS A 1 305 ? 14.021 -11.173 -19.592 1.00 95.88 305 CYS A CA 1
ATOM 2492 C C . CYS A 1 305 ? 12.953 -11.568 -20.615 1.00 95.88 305 CYS A C 1
ATOM 2494 O O . CYS A 1 305 ? 11.853 -11.006 -20.623 1.00 95.88 305 CYS A O 1
ATOM 2496 N N . LEU A 1 306 ? 13.270 -12.535 -21.475 1.00 94.62 306 LEU A N 1
ATOM 2497 C CA . LEU A 1 306 ? 12.360 -13.013 -22.522 1.00 94.62 306 LEU A CA 1
ATOM 2498 C C . LEU A 1 306 ? 11.424 -14.111 -22.000 1.00 94.62 306 LEU A C 1
ATOM 2500 O O . LEU A 1 306 ? 11.760 -14.814 -21.046 1.00 94.62 306 LEU A O 1
ATOM 2504 N N . SER A 1 307 ? 10.242 -14.260 -22.607 1.00 93.00 307 SER A N 1
ATOM 2505 C CA . SER A 1 307 ? 9.365 -15.387 -22.276 1.00 93.00 307 SER A CA 1
ATOM 2506 C C . SER A 1 307 ? 9.917 -16.662 -22.903 1.00 93.00 307 SER A C 1
ATOM 2508 O O . SER A 1 307 ? 10.404 -16.654 -24.032 1.00 93.00 307 SER A O 1
ATOM 2510 N N . ILE A 1 308 ? 9.775 -17.790 -22.212 1.00 90.69 308 ILE A N 1
ATOM 2511 C CA . ILE A 1 308 ? 10.141 -19.103 -22.747 1.00 90.69 308 ILE A CA 1
ATOM 2512 C C . ILE A 1 308 ? 9.407 -19.435 -24.055 1.00 90.69 308 ILE A C 1
ATOM 2514 O O . ILE A 1 308 ? 9.940 -20.157 -24.894 1.00 90.69 308 ILE A O 1
ATOM 2518 N N . LYS A 1 309 ? 8.203 -18.879 -24.247 1.00 88.81 309 LYS A N 1
ATOM 2519 C CA . LYS A 1 309 ? 7.414 -19.031 -25.478 1.00 88.81 309 LYS A CA 1
ATOM 2520 C C . LYS A 1 309 ? 8.068 -18.355 -26.680 1.00 88.81 309 LYS A C 1
ATOM 2522 O O . LYS A 1 309 ? 7.896 -18.830 -27.792 1.00 88.81 309 LYS A O 1
ATOM 2527 N N . ASP A 1 310 ? 8.828 -17.291 -26.441 1.00 89.38 310 ASP A N 1
ATOM 2528 C CA . ASP A 1 310 ? 9.532 -16.549 -27.488 1.00 89.38 310 ASP A CA 1
ATOM 2529 C C . ASP A 1 310 ? 10.897 -17.187 -27.809 1.00 89.38 310 ASP A C 1
ATOM 2531 O O . ASP A 1 310 ? 11.478 -16.928 -28.859 1.00 89.38 310 ASP A O 1
ATOM 2535 N N . LEU A 1 311 ? 11.424 -18.014 -26.897 1.00 90.62 311 LEU A N 1
ATOM 2536 C CA . LEU A 1 311 ? 12.762 -18.612 -26.983 1.00 90.62 311 LEU A CA 1
ATOM 2537 C C . LEU A 1 311 ? 12.779 -20.009 -27.616 1.00 90.62 311 LEU A C 1
ATOM 2539 O O . LEU A 1 311 ? 13.818 -20.444 -28.112 1.00 90.62 311 LEU A O 1
ATOM 2543 N N . PHE A 1 312 ? 11.656 -20.726 -27.592 1.00 88.44 312 PHE A N 1
ATOM 2544 C CA . PHE A 1 312 ? 11.534 -22.042 -28.212 1.00 88.44 312 PHE A CA 1
ATOM 2545 C C . PHE A 1 312 ? 10.568 -22.001 -29.390 1.00 88.44 312 PHE A C 1
ATOM 2547 O O . PHE A 1 312 ? 9.414 -21.615 -29.245 1.00 88.44 312 PHE A O 1
ATOM 2554 N N . THR A 1 313 ? 11.035 -22.479 -30.540 1.00 76.25 313 THR A N 1
ATOM 2555 C CA . THR A 1 313 ? 10.228 -22.676 -31.753 1.00 76.25 313 THR A CA 1
ATOM 2556 C C . THR A 1 313 ? 9.477 -24.012 -31.768 1.00 76.25 313 THR A C 1
ATOM 2558 O O . THR A 1 313 ? 8.555 -24.186 -32.557 1.00 76.25 313 THR A O 1
ATOM 2561 N N . ASP A 1 314 ? 9.871 -24.953 -30.905 1.00 78.62 314 ASP A N 1
ATOM 2562 C CA . ASP A 1 314 ? 9.341 -26.319 -30.849 1.00 78.62 314 ASP A CA 1
ATOM 2563 C C . ASP A 1 314 ? 8.191 -26.449 -29.835 1.00 78.62 314 ASP A C 1
ATOM 2565 O O . ASP A 1 314 ? 7.900 -25.530 -29.075 1.00 78.62 314 ASP A O 1
ATOM 2569 N N . ASN A 1 315 ? 7.603 -27.643 -29.709 1.00 84.56 315 ASN A N 1
ATOM 2570 C CA . ASN A 1 315 ? 6.530 -27.948 -28.746 1.00 84.56 315 ASN A CA 1
ATOM 2571 C C . ASN A 1 315 ? 6.955 -27.896 -27.258 1.00 84.56 315 ASN A C 1
ATOM 2573 O O . ASN A 1 315 ? 6.167 -28.241 -26.376 1.00 84.56 315 ASN A O 1
ATOM 2577 N N . ILE A 1 316 ? 8.184 -27.466 -26.951 1.00 84.81 316 ILE A N 1
ATOM 2578 C CA . ILE A 1 316 ? 8.733 -27.405 -25.589 1.00 84.81 316 ILE A CA 1
ATOM 2579 C C . ILE A 1 316 ? 7.874 -26.536 -24.654 1.00 84.81 316 ILE A C 1
ATOM 2581 O O . ILE A 1 316 ? 7.559 -27.018 -23.567 1.00 84.81 316 ILE A O 1
ATOM 2585 N N . PRO A 1 317 ? 7.401 -25.328 -25.025 1.00 83.94 317 PRO A N 1
ATOM 2586 C CA . PRO A 1 317 ? 6.550 -24.515 -24.151 1.00 83.94 317 PRO A CA 1
ATOM 2587 C C . PRO A 1 317 ? 5.213 -25.175 -23.778 1.00 83.94 317 PRO A C 1
ATOM 2589 O O . PRO A 1 317 ? 4.602 -24.790 -22.785 1.00 83.94 317 PRO A O 1
ATOM 2592 N N . ILE A 1 318 ? 4.762 -26.172 -24.549 1.00 85.69 318 ILE A N 1
ATOM 2593 C CA . ILE A 1 318 ? 3.497 -26.894 -24.334 1.00 85.69 318 ILE A CA 1
ATOM 2594 C C . ILE A 1 318 ? 3.686 -28.060 -23.349 1.00 85.69 318 ILE A C 1
ATOM 2596 O O . ILE A 1 318 ? 2.726 -28.523 -22.733 1.00 85.69 318 ILE A O 1
ATOM 2600 N N . LEU A 1 319 ? 4.921 -28.535 -23.156 1.00 88.06 319 LEU A N 1
ATOM 2601 C CA . LEU A 1 319 ? 5.198 -29.648 -22.251 1.00 88.06 319 LEU A CA 1
ATOM 2602 C C . LEU A 1 319 ? 4.855 -29.298 -20.794 1.00 88.06 319 LEU A C 1
ATOM 2604 O O . LEU A 1 319 ? 4.926 -28.131 -20.400 1.00 88.06 319 LEU A O 1
ATOM 2608 N N . PRO A 1 320 ? 4.568 -30.303 -19.944 1.00 88.81 320 PRO A N 1
ATOM 2609 C CA . PRO A 1 320 ? 4.443 -30.094 -18.510 1.00 88.81 320 PRO A CA 1
ATOM 2610 C C . PRO A 1 320 ? 5.713 -29.478 -17.920 1.00 88.81 320 PRO A C 1
ATOM 2612 O O . PRO A 1 320 ? 6.833 -29.828 -18.295 1.00 88.81 320 PRO A O 1
ATOM 2615 N N . ARG A 1 321 ? 5.534 -28.605 -16.935 1.00 87.19 321 ARG A N 1
ATOM 2616 C CA . ARG A 1 321 ? 6.577 -27.769 -16.328 1.00 87.19 321 ARG A CA 1
ATOM 2617 C C . ARG A 1 321 ? 7.912 -28.462 -16.032 1.00 87.19 321 ARG A C 1
ATOM 2619 O O . ARG A 1 321 ? 8.963 -27.955 -16.402 1.00 87.19 321 ARG A O 1
ATOM 2626 N N . TRP A 1 322 ? 7.887 -29.622 -15.378 1.00 85.50 322 TRP A N 1
ATOM 2627 C CA . TRP A 1 322 ? 9.111 -30.341 -15.001 1.00 85.50 322 TRP A CA 1
ATOM 2628 C C . TRP A 1 322 ? 9.848 -30.942 -16.201 1.00 85.50 322 TRP A C 1
ATOM 2630 O O . TRP A 1 322 ? 11.061 -31.116 -16.153 1.00 85.50 322 TRP A O 1
ATOM 2640 N N . HIS A 1 323 ? 9.135 -31.229 -17.293 1.00 88.44 323 HIS A N 1
ATOM 2641 C CA . HIS A 1 323 ? 9.758 -31.616 -18.554 1.00 88.44 323 HIS A CA 1
ATOM 2642 C C . HIS A 1 323 ? 10.408 -30.411 -19.228 1.00 88.44 323 HIS A C 1
ATOM 2644 O O . HIS A 1 323 ? 11.547 -30.525 -19.667 1.00 88.44 323 HIS A O 1
ATOM 2650 N N . ARG A 1 324 ? 9.747 -29.244 -19.221 1.00 89.81 324 ARG A N 1
ATOM 2651 C CA . ARG A 1 324 ? 10.338 -27.999 -19.738 1.00 89.81 324 ARG A CA 1
ATOM 2652 C C . ARG A 1 324 ? 11.631 -27.638 -19.019 1.00 89.81 324 ARG A C 1
ATOM 2654 O O . ARG A 1 324 ? 12.609 -27.316 -19.682 1.00 89.81 324 ARG A O 1
ATOM 2661 N N . ALA A 1 325 ? 11.655 -27.774 -17.691 1.00 88.75 325 ALA A N 1
ATOM 2662 C CA . ALA A 1 325 ? 12.815 -27.449 -16.861 1.00 88.75 325 ALA A CA 1
ATOM 2663 C C . ALA A 1 325 ? 14.105 -28.168 -17.298 1.00 88.75 325 ALA A C 1
ATOM 2665 O O . ALA A 1 325 ? 15.183 -27.586 -17.222 1.00 88.75 325 ALA A O 1
ATOM 2666 N N . LYS A 1 326 ? 14.001 -29.391 -17.843 1.00 90.94 326 LYS A N 1
ATOM 2667 C CA . LYS A 1 326 ? 15.152 -30.143 -18.382 1.00 90.94 326 LYS A CA 1
ATOM 2668 C C . LYS A 1 326 ? 15.830 -29.444 -19.567 1.00 90.94 326 LYS A C 1
ATOM 2670 O O . LYS A 1 326 ? 16.979 -29.737 -19.872 1.00 90.94 326 LYS A O 1
ATOM 2675 N N . HIS A 1 327 ? 15.128 -28.529 -20.229 1.00 92.19 327 HIS A N 1
ATOM 2676 C CA . HIS A 1 327 ? 15.595 -27.804 -21.406 1.00 92.19 327 HIS A CA 1
ATOM 2677 C C . HIS A 1 327 ? 16.045 -26.371 -21.094 1.00 92.19 327 HIS A C 1
ATOM 2679 O O . HIS A 1 327 ? 16.458 -25.659 -22.005 1.00 92.19 327 HIS A O 1
ATOM 2685 N N . TYR A 1 328 ? 15.996 -25.920 -19.835 1.00 92.88 328 TYR A N 1
ATOM 2686 C CA . TYR A 1 328 ? 16.221 -24.508 -19.485 1.00 92.88 328 TYR A CA 1
ATOM 2687 C C . TYR A 1 328 ? 17.643 -24.020 -19.734 1.00 92.88 328 TYR A C 1
ATOM 2689 O O . TYR A 1 328 ? 17.841 -22.824 -19.904 1.00 92.88 328 TYR A O 1
ATOM 2697 N N . HIS A 1 329 ? 18.622 -24.912 -19.848 1.00 94.94 329 HIS A N 1
ATOM 2698 C CA . HIS A 1 329 ? 19.975 -24.520 -20.238 1.00 94.94 329 HIS A CA 1
ATOM 2699 C C . HIS A 1 329 ? 20.077 -24.139 -21.731 1.00 94.94 329 HIS A C 1
ATOM 2701 O O . HIS A 1 329 ? 20.915 -23.317 -22.093 1.00 94.94 329 HIS A O 1
ATOM 2707 N N . ILE A 1 330 ? 19.190 -24.653 -22.597 1.00 93.69 330 ILE A N 1
ATOM 2708 C CA . ILE A 1 330 ? 19.259 -24.450 -24.056 1.00 93.69 330 ILE A CA 1
ATOM 2709 C C . ILE A 1 330 ? 19.161 -22.965 -24.456 1.00 93.69 330 ILE A C 1
ATOM 2711 O O . ILE A 1 330 ? 19.998 -22.529 -25.248 1.00 93.69 330 ILE A O 1
ATOM 2715 N N . PRO A 1 331 ? 18.211 -22.151 -23.942 1.00 94.06 331 PRO A N 1
ATOM 2716 C CA . PRO A 1 331 ? 18.144 -20.734 -24.292 1.00 94.06 331 PRO A CA 1
ATOM 2717 C C . PRO A 1 331 ? 19.421 -19.962 -23.949 1.00 94.06 331 PRO A C 1
ATOM 2719 O O . PRO A 1 331 ? 19.887 -19.168 -24.763 1.00 94.06 331 PRO A O 1
ATOM 2722 N N . CYS A 1 332 ? 20.025 -20.230 -22.787 1.00 95.38 332 CYS A N 1
ATOM 2723 C CA . CYS A 1 332 ? 21.276 -19.587 -22.388 1.00 95.38 332 CYS A CA 1
ATOM 2724 C C . CYS A 1 332 ? 22.440 -19.983 -23.310 1.00 95.38 332 CYS A C 1
ATOM 2726 O O . CYS A 1 332 ? 23.243 -19.127 -23.680 1.00 95.38 332 CYS A O 1
ATOM 2728 N N . GLN A 1 333 ? 22.499 -21.245 -23.741 1.00 94.31 333 GLN A N 1
ATOM 2729 C CA . GLN A 1 333 ? 23.525 -21.742 -24.663 1.00 94.31 333 GLN A CA 1
ATOM 2730 C C . GLN A 1 333 ? 23.362 -21.191 -26.089 1.00 94.31 333 GLN A C 1
ATOM 2732 O O . GLN A 1 333 ? 24.355 -20.877 -26.739 1.00 94.31 333 GLN A O 1
ATOM 2737 N N . LYS A 1 334 ? 22.123 -21.047 -26.582 1.00 93.12 334 LYS A N 1
ATOM 2738 C CA . LYS A 1 334 ? 21.844 -20.563 -27.948 1.00 93.12 334 LYS A CA 1
ATOM 2739 C C . LYS A 1 334 ? 21.949 -19.047 -28.102 1.00 93.12 334 LYS A C 1
ATOM 2741 O O . LYS A 1 334 ? 22.334 -18.571 -29.166 1.00 93.12 334 LYS A O 1
ATOM 2746 N N . HIS A 1 335 ? 21.589 -18.285 -27.073 1.00 90.75 335 HIS A N 1
ATOM 2747 C CA . HIS A 1 335 ? 21.552 -16.826 -27.129 1.00 90.75 335 HIS A CA 1
ATOM 2748 C C . HIS A 1 335 ? 22.613 -16.242 -26.200 1.00 90.75 335 HIS A C 1
ATOM 2750 O O . HIS A 1 335 ? 22.352 -16.067 -25.015 1.00 90.75 335 HIS A O 1
ATOM 2756 N N . SER A 1 336 ? 23.796 -15.903 -26.720 1.00 88.94 336 SER A N 1
ATOM 2757 C CA . SER A 1 336 ? 24.917 -15.379 -25.916 1.00 88.94 336 SER A CA 1
ATOM 2758 C C . SER A 1 336 ? 24.565 -14.123 -25.112 1.00 88.94 336 SER A C 1
ATOM 2760 O O . SER A 1 336 ? 25.037 -13.957 -23.992 1.00 88.94 336 SER A O 1
ATOM 2762 N N . ASN A 1 337 ? 23.699 -13.266 -25.659 1.00 91.25 337 ASN A N 1
ATOM 2763 C CA . ASN A 1 337 ? 23.311 -11.993 -25.044 1.00 91.25 337 ASN A CA 1
ATOM 2764 C C . ASN A 1 337 ? 22.121 -12.130 -24.079 1.00 91.25 337 ASN A C 1
ATOM 2766 O O . ASN A 1 337 ? 21.702 -11.145 -23.480 1.00 91.25 337 ASN A O 1
ATOM 2770 N N . LEU A 1 338 ? 21.547 -13.330 -23.935 1.00 94.62 338 LEU A N 1
ATOM 2771 C CA . LEU A 1 338 ? 20.431 -13.557 -23.023 1.00 94.62 338 LEU A CA 1
ATOM 2772 C C . LEU A 1 338 ? 20.943 -13.554 -21.582 1.00 94.62 338 LEU A C 1
ATOM 2774 O O . LEU A 1 338 ? 21.751 -14.409 -21.208 1.00 94.62 338 LEU A O 1
ATOM 2778 N N . VAL A 1 339 ? 20.461 -12.603 -20.785 1.00 95.62 339 VAL A N 1
ATOM 2779 C CA . VAL A 1 339 ? 20.811 -12.472 -19.362 1.00 95.62 339 VAL A CA 1
ATOM 2780 C C . VAL A 1 339 ? 19.826 -13.238 -18.478 1.00 95.62 339 VAL A C 1
ATOM 2782 O O . VAL A 1 339 ? 20.213 -13.871 -17.497 1.00 95.62 339 VAL A O 1
ATOM 2785 N N . CYS A 1 340 ? 18.543 -13.208 -18.832 1.00 96.62 340 CYS A N 1
ATOM 2786 C CA . CYS A 1 340 ? 17.478 -13.846 -18.073 1.00 96.62 340 CYS A CA 1
ATOM 2787 C C . CYS A 1 340 ? 16.299 -14.227 -18.969 1.00 96.62 340 CYS A C 1
ATOM 2789 O O . CYS A 1 340 ? 16.112 -13.680 -20.055 1.00 96.62 340 CYS A O 1
ATOM 2791 N N . PHE A 1 341 ? 15.471 -15.153 -18.498 1.00 95.75 341 PHE A N 1
ATOM 2792 C CA . PHE A 1 341 ? 14.201 -15.502 -19.129 1.00 95.75 341 PHE A CA 1
ATOM 2793 C C . PHE A 1 341 ? 13.218 -16.042 -18.095 1.00 95.75 341 PHE A C 1
ATOM 2795 O O . PHE A 1 341 ? 13.598 -16.359 -16.967 1.00 95.75 341 PHE A O 1
ATOM 2802 N N . TYR A 1 342 ? 11.948 -16.144 -18.472 1.00 93.81 342 TYR A N 1
ATOM 2803 C CA . TYR A 1 342 ? 10.914 -16.638 -17.577 1.00 93.81 342 TYR A CA 1
ATOM 2804 C C . TYR A 1 342 ? 9.967 -17.630 -18.236 1.00 93.81 342 TYR A C 1
ATOM 2806 O O . TYR A 1 342 ? 9.605 -17.517 -19.406 1.00 93.81 342 TYR A O 1
ATOM 2814 N N . ASP A 1 343 ? 9.530 -18.590 -17.433 1.00 89.44 343 ASP A N 1
ATOM 2815 C CA . ASP A 1 343 ? 8.436 -19.494 -17.739 1.00 89.44 343 ASP A CA 1
ATOM 2816 C C . ASP A 1 343 ? 7.192 -18.984 -17.009 1.00 89.44 343 ASP A C 1
ATOM 2818 O O . ASP A 1 343 ? 7.149 -19.056 -15.777 1.00 89.44 343 ASP A O 1
ATOM 2822 N N . ASN A 1 344 ? 6.216 -18.458 -17.771 1.00 74.31 344 ASN A N 1
ATOM 2823 C CA . ASN A 1 344 ? 5.021 -17.697 -17.337 1.00 74.31 344 ASN A CA 1
ATOM 2824 C C . ASN A 1 344 ? 4.186 -18.355 -16.219 1.00 74.31 344 ASN A C 1
ATOM 2826 O O . ASN A 1 344 ? 3.244 -17.749 -15.708 1.00 74.31 344 ASN A O 1
ATOM 2830 N N . ASP A 1 345 ? 4.524 -19.584 -15.855 1.00 71.81 345 ASP A N 1
ATOM 2831 C CA . ASP A 1 345 ? 3.862 -20.379 -14.848 1.00 71.81 345 ASP A CA 1
ATOM 2832 C C . ASP A 1 345 ? 4.525 -20.286 -13.460 1.00 71.81 345 ASP A C 1
ATOM 2834 O O . ASP A 1 345 ? 3.802 -20.439 -12.471 1.00 71.81 345 ASP A O 1
ATOM 2838 N N . PHE A 1 346 ? 5.860 -20.100 -13.338 1.00 82.06 346 PHE A N 1
ATOM 2839 C CA . PHE A 1 346 ? 6.537 -20.137 -12.016 1.00 82.06 346 PHE A CA 1
ATOM 2840 C C . PHE A 1 346 ? 8.038 -19.856 -11.913 1.00 82.06 346 PHE A C 1
ATOM 2842 O O . PHE A 1 346 ? 8.503 -19.633 -10.799 1.00 82.06 346 PHE A O 1
ATOM 2849 N N . PHE A 1 347 ? 8.823 -19.984 -12.984 1.00 90.25 347 PHE A N 1
ATOM 2850 C CA . PHE A 1 347 ? 10.285 -19.962 -12.865 1.00 90.25 347 PHE A CA 1
ATOM 2851 C C . PHE A 1 347 ? 10.882 -18.756 -13.571 1.00 90.25 347 PHE A C 1
ATOM 2853 O O . PHE A 1 347 ? 10.695 -18.591 -14.777 1.00 90.25 347 PHE A O 1
ATOM 2860 N N . MET A 1 348 ? 11.653 -17.970 -12.821 1.00 93.69 348 MET A N 1
ATOM 2861 C CA . MET A 1 348 ? 12.559 -16.965 -13.367 1.00 93.69 348 MET A CA 1
ATOM 2862 C C . MET A 1 348 ? 13.954 -17.574 -13.418 1.00 93.69 348 MET A C 1
ATOM 2864 O O . MET A 1 348 ? 14.397 -18.200 -12.454 1.00 93.69 348 MET A O 1
ATOM 2868 N N . CYS A 1 349 ? 14.633 -17.400 -14.543 1.00 94.75 349 CYS A N 1
ATOM 2869 C CA . CYS A 1 349 ? 15.932 -17.991 -14.812 1.00 94.75 349 CYS A CA 1
ATOM 2870 C C . CYS A 1 349 ? 16.956 -16.911 -15.149 1.00 94.75 349 CYS A C 1
ATOM 2872 O O . CYS A 1 349 ? 16.673 -15.992 -15.918 1.00 94.75 349 CYS A O 1
ATOM 2874 N N . LEU A 1 350 ? 18.157 -17.060 -14.599 1.00 95.31 350 LEU A N 1
ATOM 2875 C CA . LEU A 1 350 ? 19.344 -16.279 -14.927 1.00 95.31 350 LEU A CA 1
ATOM 2876 C C . LEU A 1 350 ? 20.318 -17.151 -15.718 1.00 95.31 350 LEU A C 1
ATOM 2878 O O . LEU A 1 350 ? 20.522 -18.310 -15.363 1.00 95.31 350 LEU A O 1
ATOM 2882 N N . CYS A 1 351 ? 20.922 -16.603 -16.767 1.00 95.19 351 CYS A N 1
ATOM 2883 C CA . CYS A 1 351 ? 22.005 -17.271 -17.480 1.00 95.19 351 CYS A CA 1
ATOM 2884 C C . CYS A 1 351 ? 23.338 -16.948 -16.800 1.00 95.19 351 CYS A C 1
ATOM 2886 O O . CYS A 1 351 ? 23.688 -15.776 -16.664 1.00 95.19 351 CYS A O 1
ATOM 2888 N N . ASP A 1 352 ? 24.070 -17.973 -16.369 1.00 91.06 352 ASP A N 1
ATOM 2889 C CA . ASP A 1 352 ? 25.385 -17.808 -15.754 1.00 91.06 352 ASP A CA 1
ATOM 2890 C C . ASP A 1 352 ? 26.514 -17.647 -16.792 1.00 91.06 352 ASP A C 1
ATOM 2892 O O . ASP A 1 352 ? 26.289 -17.579 -18.008 1.00 91.06 352 ASP A O 1
ATOM 2896 N N . ILE A 1 353 ? 27.745 -17.544 -16.285 1.00 89.06 353 ILE A N 1
ATOM 2897 C CA . ILE A 1 353 ? 28.965 -17.366 -17.084 1.00 89.06 353 ILE A CA 1
ATOM 2898 C C . ILE A 1 353 ? 29.217 -18.592 -17.976 1.00 89.06 353 ILE A C 1
ATOM 2900 O O . ILE A 1 353 ? 29.620 -18.437 -19.127 1.00 89.06 353 ILE A O 1
ATOM 2904 N N . ASP A 1 354 ? 28.891 -19.789 -17.483 1.00 93.12 354 ASP A N 1
ATOM 2905 C CA . ASP A 1 354 ? 29.006 -21.061 -18.205 1.00 93.12 354 ASP A CA 1
ATOM 2906 C C . ASP A 1 354 ? 27.822 -21.309 -19.160 1.00 93.12 354 ASP A C 1
ATOM 2908 O O . ASP A 1 354 ? 27.703 -22.374 -19.768 1.00 93.12 354 ASP A O 1
ATOM 2912 N N . ARG A 1 355 ? 26.940 -20.311 -19.316 1.00 93.75 355 ARG A N 1
ATOM 2913 C CA . ARG A 1 355 ? 25.720 -20.351 -20.133 1.00 93.75 355 ARG A CA 1
ATOM 2914 C C . ARG A 1 355 ? 24.741 -21.441 -19.706 1.00 93.75 355 ARG A C 1
ATOM 2916 O O . ARG A 1 355 ? 23.925 -21.891 -20.511 1.00 93.75 355 ARG A O 1
ATOM 2923 N N . ASN A 1 356 ? 24.750 -21.806 -18.432 1.00 94.88 356 ASN A N 1
ATOM 2924 C CA . ASN A 1 356 ? 23.708 -22.604 -17.814 1.00 94.88 356 ASN A CA 1
ATOM 2925 C C . ASN A 1 356 ? 22.632 -21.695 -17.216 1.00 94.88 356 ASN A C 1
ATOM 2927 O O . ASN A 1 356 ? 22.874 -20.579 -16.761 1.00 94.88 356 ASN A O 1
ATOM 2931 N N . ALA A 1 357 ? 21.401 -22.190 -17.232 1.00 94.56 357 ALA A N 1
ATOM 2932 C CA . 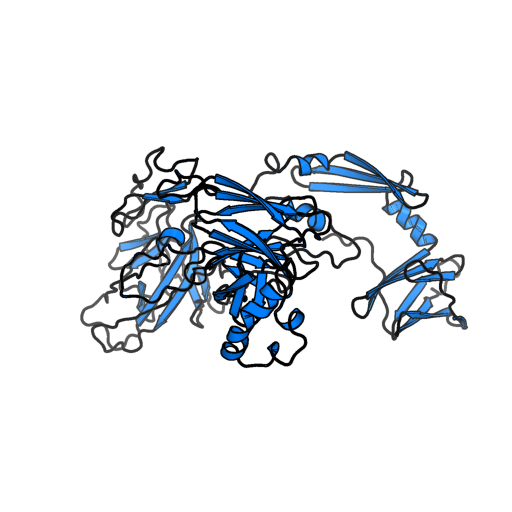ALA A 1 357 ? 20.283 -21.526 -16.574 1.00 94.56 357 ALA A CA 1
ATOM 2933 C C . ALA A 1 357 ? 20.212 -21.889 -15.088 1.00 94.56 357 ALA A C 1
ATOM 2935 O O . ALA A 1 357 ? 20.040 -23.059 -14.744 1.00 94.56 357 ALA A O 1
ATOM 2936 N N . ASN A 1 358 ? 20.261 -20.873 -14.233 1.00 92.56 358 ASN A N 1
ATOM 2937 C CA . ASN A 1 358 ? 19.969 -20.962 -12.812 1.00 92.56 358 ASN A CA 1
ATOM 2938 C C . ASN A 1 358 ? 18.567 -20.400 -12.551 1.00 92.56 358 ASN A C 1
ATOM 2940 O O . ASN A 1 358 ? 18.326 -19.202 -12.715 1.00 92.56 358 ASN A O 1
ATOM 2944 N N . CYS A 1 359 ? 17.636 -21.278 -12.188 1.00 91.69 359 CYS A N 1
ATOM 2945 C CA . CYS A 1 359 ? 16.219 -20.957 -12.099 1.00 91.69 359 CYS A CA 1
ATOM 2946 C C . CYS A 1 359 ? 15.699 -21.104 -10.677 1.00 91.69 359 CYS A C 1
ATOM 2948 O O . CYS A 1 359 ? 15.983 -22.086 -9.994 1.00 91.69 359 CYS A O 1
ATOM 2950 N N . PHE A 1 360 ? 14.858 -20.165 -10.266 1.00 89.44 360 PHE A N 1
ATOM 2951 C CA . PHE A 1 360 ? 14.214 -20.171 -8.962 1.00 89.44 360 PHE A CA 1
ATOM 2952 C C . PHE A 1 360 ? 12.735 -19.823 -9.109 1.00 89.44 360 PHE A C 1
ATOM 2954 O O . PHE A 1 360 ? 12.286 -19.271 -10.120 1.00 89.44 360 PHE A O 1
ATOM 2961 N N . LYS A 1 361 ? 11.950 -20.209 -8.104 1.00 87.81 361 LYS A N 1
ATOM 2962 C CA . LYS A 1 361 ? 10.528 -19.890 -8.060 1.00 87.81 361 LYS A CA 1
ATOM 2963 C C . LYS A 1 361 ? 10.337 -18.380 -7.994 1.00 87.81 361 LYS A C 1
ATOM 2965 O O . LYS A 1 361 ? 10.913 -17.718 -7.139 1.00 87.81 361 LYS A O 1
ATOM 2970 N N . PHE A 1 362 ? 9.483 -17.869 -8.861 1.00 87.44 362 PHE A N 1
ATOM 2971 C CA . PHE A 1 362 ? 9.164 -16.459 -8.968 1.00 87.44 362 PHE A CA 1
ATOM 2972 C C . PHE A 1 362 ? 7.650 -16.294 -8.977 1.00 87.44 362 PHE A C 1
ATOM 2974 O O . PHE A 1 362 ? 6.951 -16.910 -9.789 1.00 87.44 362 PHE A O 1
ATOM 2981 N N . ASP A 1 363 ? 7.131 -15.478 -8.062 1.00 82.25 363 ASP A N 1
ATOM 2982 C CA . ASP A 1 363 ? 5.705 -15.179 -8.046 1.00 82.25 363 ASP A CA 1
ATOM 2983 C C . ASP A 1 363 ? 5.406 -14.039 -9.026 1.00 82.25 363 ASP A C 1
ATOM 2985 O O . ASP A 1 363 ? 5.677 -12.863 -8.761 1.00 82.25 363 ASP A O 1
ATOM 2989 N N . TYR A 1 364 ? 4.859 -14.409 -10.187 1.00 80.56 364 TYR A N 1
ATOM 2990 C CA . TYR A 1 364 ? 4.451 -13.472 -11.234 1.00 80.56 364 TYR A CA 1
ATOM 2991 C C . TYR A 1 364 ? 3.169 -12.717 -10.903 1.00 80.56 364 TYR A C 1
ATOM 2993 O O . TYR A 1 364 ? 2.870 -11.745 -11.600 1.00 80.56 364 TYR A O 1
ATOM 3001 N N . ARG A 1 365 ? 2.395 -13.163 -9.903 1.00 71.06 365 ARG A N 1
ATOM 3002 C CA . ARG A 1 365 ? 1.125 -12.544 -9.525 1.00 71.06 365 ARG A CA 1
ATOM 3003 C C . ARG A 1 365 ? 1.387 -11.573 -8.376 1.00 71.06 365 ARG A C 1
ATOM 3005 O O . ARG A 1 365 ? 1.606 -12.015 -7.252 1.00 71.06 365 ARG A O 1
ATOM 3012 N N . PRO A 1 366 ? 1.329 -10.252 -8.615 1.00 62.66 366 PRO A N 1
ATOM 3013 C CA . PRO A 1 366 ? 1.274 -9.300 -7.516 1.00 62.66 366 PRO A CA 1
ATOM 3014 C C . PRO A 1 366 ? 0.060 -9.659 -6.649 1.00 62.66 366 PRO A C 1
ATOM 3016 O O . PRO A 1 366 ? -1.005 -9.998 -7.173 1.00 62.66 366 PRO A O 1
ATOM 3019 N N . LEU A 1 367 ? 0.204 -9.666 -5.326 1.00 58.91 367 LEU A N 1
ATOM 3020 C CA . LEU A 1 367 ? -0.887 -10.041 -4.428 1.00 58.91 367 LEU A CA 1
ATOM 3021 C C . LEU A 1 367 ? -1.933 -8.918 -4.407 1.00 58.91 367 LEU A C 1
ATOM 3023 O O . LEU A 1 367 ? -1.884 -8.010 -3.584 1.00 58.91 367 LEU A O 1
ATOM 3027 N N . TYR A 1 368 ? -2.908 -8.995 -5.315 1.00 62.09 368 TYR A N 1
ATOM 3028 C CA . TYR A 1 368 ? -4.032 -8.056 -5.422 1.00 62.09 368 TYR A CA 1
ATOM 3029 C C . TYR A 1 368 ? -5.123 -8.315 -4.375 1.00 62.09 368 TYR A C 1
ATOM 3031 O O . TYR A 1 368 ? -6.312 -8.395 -4.687 1.00 62.09 368 TYR A O 1
ATOM 3039 N N . LYS A 1 369 ? -4.733 -8.550 -3.123 1.00 60.47 369 LYS A N 1
ATOM 3040 C CA . LYS A 1 369 ? -5.672 -8.852 -2.043 1.00 60.47 369 LYS A CA 1
ATOM 3041 C C . LYS A 1 369 ? -5.551 -7.799 -0.963 1.00 60.47 369 LYS A C 1
ATOM 3043 O O . LYS A 1 369 ? -4.930 -8.027 0.062 1.00 60.47 369 LYS A O 1
ATOM 3048 N N . CYS A 1 370 ? -6.245 -6.684 -1.147 1.00 66.38 370 CYS A N 1
ATOM 3049 C CA . CYS A 1 370 ? -6.548 -5.761 -0.050 1.00 66.38 370 CYS A CA 1
ATOM 3050 C C . CYS A 1 370 ? -7.725 -6.280 0.792 1.00 66.38 370 CYS A C 1
ATOM 3052 O O . CYS A 1 370 ? -8.643 -5.536 1.118 1.00 66.38 370 CYS A O 1
ATOM 3054 N N . PHE A 1 371 ? -7.719 -7.595 1.061 1.00 61.75 371 PHE A N 1
ATOM 3055 C CA . PHE A 1 371 ? -8.673 -8.313 1.912 1.00 61.75 371 PHE A CA 1
ATOM 3056 C C . PHE A 1 371 ? -10.151 -7.956 1.651 1.00 61.75 371 PHE A C 1
ATOM 3058 O O . PHE A 1 371 ? -10.938 -7.791 2.571 1.00 61.75 371 PHE A O 1
ATOM 3065 N N . GLY A 1 372 ? -10.527 -7.822 0.371 1.00 56.09 372 GLY A N 1
ATOM 3066 C CA . GLY A 1 372 ? -11.905 -7.532 -0.055 1.00 56.09 372 GLY A CA 1
ATOM 3067 C C . GLY A 1 372 ? -12.279 -6.047 -0.135 1.00 56.09 372 GLY A C 1
ATOM 3068 O O . GLY A 1 372 ? -13.345 -5.731 -0.653 1.00 56.09 372 GLY A O 1
ATOM 3069 N N . TYR A 1 373 ? -11.397 -5.134 0.280 1.00 61.94 373 TYR A N 1
ATOM 3070 C CA . TYR A 1 373 ? -11.632 -3.688 0.257 1.00 61.94 373 TYR A CA 1
ATOM 3071 C C . TYR A 1 373 ? -10.710 -3.006 -0.753 1.00 61.94 373 TYR A C 1
ATOM 3073 O O . TYR A 1 373 ? -9.654 -2.464 -0.419 1.00 61.94 373 TYR A O 1
ATOM 3081 N N . ASN A 1 374 ? -11.101 -3.044 -2.025 1.00 68.38 374 ASN A N 1
ATOM 3082 C CA . ASN A 1 374 ? -10.414 -2.276 -3.051 1.00 68.38 374 ASN A CA 1
ATOM 3083 C C . ASN A 1 374 ? -10.831 -0.800 -2.954 1.00 68.38 374 ASN A C 1
ATOM 3085 O O . ASN A 1 374 ? -11.924 -0.434 -3.372 1.00 68.38 374 ASN A O 1
ATOM 3089 N N . TYR A 1 375 ? -9.976 0.042 -2.372 1.00 72.19 375 TYR A N 1
ATOM 3090 C CA . TYR A 1 375 ? -10.230 1.484 -2.241 1.00 72.19 375 TYR A CA 1
ATOM 3091 C C . TYR A 1 375 ? -9.797 2.301 -3.467 1.00 72.19 375 TYR A C 1
ATOM 3093 O O . TYR A 1 375 ? -9.911 3.538 -3.465 1.00 72.19 375 TYR A O 1
ATOM 3101 N N . CYS A 1 376 ? -9.245 1.623 -4.469 1.00 79.31 376 CYS A N 1
ATOM 3102 C CA . CYS A 1 376 ? -8.856 2.219 -5.729 1.00 79.31 376 CYS A CA 1
ATOM 3103 C C . CYS A 1 376 ? -10.100 2.527 -6.558 1.00 79.31 376 CYS A C 1
ATOM 3105 O O . CYS A 1 376 ? -11.040 1.739 -6.619 1.00 79.31 376 CYS A O 1
ATOM 3107 N N . GLU A 1 377 ? -10.099 3.701 -7.165 1.00 80.00 377 GLU A N 1
ATOM 3108 C CA . GLU A 1 377 ? -11.156 4.204 -8.032 1.00 80.00 377 GLU A CA 1
ATOM 3109 C C . GLU A 1 377 ? -10.887 3.777 -9.483 1.00 80.00 377 GLU A C 1
ATOM 3111 O O . GLU A 1 377 ? -9.810 3.261 -9.791 1.00 80.00 377 GLU A O 1
ATOM 3116 N N . ASN A 1 378 ? -11.873 3.955 -10.367 1.00 82.00 378 ASN A N 1
ATOM 3117 C CA . ASN A 1 378 ? -11.754 3.687 -11.808 1.00 82.00 378 ASN A CA 1
ATOM 3118 C C . ASN A 1 378 ? -11.187 2.292 -12.150 1.00 82.00 378 ASN A C 1
ATOM 3120 O O . ASN A 1 378 ? -10.297 2.143 -12.989 1.00 82.00 378 ASN A O 1
ATOM 3124 N N . ASP A 1 379 ? -11.686 1.256 -11.464 1.00 81.38 379 ASP A N 1
ATOM 3125 C CA . ASP A 1 379 ? -11.213 -0.134 -11.565 1.00 81.38 379 ASP A CA 1
ATOM 3126 C C . ASP A 1 379 ? -9.709 -0.325 -11.300 1.00 81.38 379 ASP A C 1
ATOM 3128 O O . ASP A 1 379 ? -9.098 -1.295 -11.770 1.00 81.38 379 ASP A O 1
ATOM 3132 N N . GLY A 1 380 ? -9.090 0.594 -10.557 1.00 79.81 380 GLY A N 1
ATOM 3133 C CA . GLY A 1 380 ? -7.726 0.424 -10.090 1.00 79.81 380 GLY A CA 1
ATOM 3134 C C . GLY A 1 380 ? -7.606 -0.837 -9.234 1.00 79.81 380 GLY A C 1
ATOM 3135 O O . GLY A 1 380 ? -8.537 -1.223 -8.535 1.00 79.81 380 GLY A O 1
ATOM 3136 N N . GLN A 1 381 ? -6.462 -1.508 -9.283 1.00 80.31 381 GLN A N 1
ATOM 3137 C CA . GLN A 1 381 ? -6.203 -2.717 -8.505 1.00 80.31 381 GLN A CA 1
ATOM 3138 C C . GLN A 1 381 ? -5.357 -2.381 -7.283 1.00 80.31 381 GLN A C 1
ATOM 3140 O O . GLN A 1 381 ? -4.269 -1.824 -7.402 1.00 80.31 381 GLN A O 1
ATOM 3145 N N . CYS A 1 382 ? -5.836 -2.738 -6.098 1.00 80.56 382 CYS A N 1
ATOM 3146 C CA . CYS A 1 382 ? -5.092 -2.525 -4.865 1.00 80.56 382 CYS A CA 1
ATOM 3147 C C . CYS A 1 382 ? -4.010 -3.598 -4.674 1.00 80.56 382 CYS A C 1
ATOM 3149 O O . CYS A 1 382 ? -4.274 -4.792 -4.827 1.00 80.56 382 CYS A O 1
ATOM 3151 N N . HIS A 1 383 ? -2.798 -3.165 -4.332 1.00 76.94 383 HIS A N 1
ATOM 3152 C CA . HIS A 1 383 ? -1.631 -4.010 -4.103 1.00 76.94 383 HIS A CA 1
ATOM 3153 C C . HIS A 1 383 ? -1.042 -3.754 -2.717 1.00 76.94 383 HIS A C 1
ATOM 3155 O O . HIS A 1 383 ? -0.968 -2.604 -2.289 1.00 76.94 383 HIS A O 1
ATOM 3161 N N . ILE A 1 384 ? -0.572 -4.813 -2.060 1.00 74.31 384 ILE A N 1
ATOM 3162 C CA . ILE A 1 384 ? 0.123 -4.756 -0.770 1.00 74.31 384 ILE A CA 1
ATOM 3163 C C . ILE A 1 384 ? 1.549 -5.291 -0.901 1.00 74.31 384 ILE A C 1
ATOM 3165 O O . ILE A 1 384 ? 1.810 -6.197 -1.687 1.00 74.31 384 ILE A O 1
ATOM 3169 N N . ASP A 1 385 ? 2.474 -4.727 -0.137 1.00 66.62 385 ASP A N 1
ATOM 3170 C CA . ASP A 1 385 ? 3.897 -5.089 -0.146 1.00 66.62 385 ASP A CA 1
ATOM 3171 C C . ASP A 1 385 ? 4.180 -6.517 0.362 1.00 66.62 385 ASP A C 1
ATOM 3173 O O . ASP A 1 385 ? 5.116 -7.175 -0.099 1.00 66.62 385 ASP A O 1
ATOM 3177 N N . ASN A 1 386 ? 3.367 -7.020 1.295 1.00 69.44 386 ASN A N 1
ATOM 3178 C CA . ASN A 1 386 ? 3.517 -8.348 1.886 1.00 69.44 386 ASN A CA 1
ATOM 3179 C C . ASN A 1 386 ? 2.146 -8.997 2.141 1.00 69.44 386 ASN A C 1
ATOM 3181 O O . ASN A 1 386 ? 1.276 -8.390 2.758 1.00 69.44 386 ASN A O 1
ATOM 3185 N N . SER A 1 387 ? 1.960 -10.254 1.719 1.00 65.06 387 SER A N 1
ATOM 3186 C CA . SER A 1 387 ? 0.694 -10.992 1.896 1.00 65.06 387 SER A CA 1
ATOM 3187 C C . SER A 1 387 ? 0.333 -11.311 3.340 1.00 65.06 387 SER A C 1
ATOM 3189 O O . SER A 1 387 ? -0.841 -11.506 3.639 1.00 65.06 387 SER A O 1
ATOM 3191 N N . THR A 1 388 ? 1.335 -11.468 4.204 1.00 68.62 388 THR A N 1
ATOM 3192 C CA . THR A 1 388 ? 1.139 -11.897 5.592 1.00 68.62 388 THR A CA 1
ATOM 3193 C C . THR A 1 388 ? 1.046 -10.689 6.503 1.00 68.62 388 THR A C 1
ATOM 3195 O O . THR A 1 388 ? 0.187 -10.652 7.373 1.00 68.62 388 THR A O 1
ATOM 3198 N N . CYS A 1 389 ? 1.930 -9.709 6.291 1.00 71.81 389 CYS A N 1
ATOM 3199 C CA . CYS A 1 389 ? 1.981 -8.488 7.083 1.00 71.81 389 CYS A CA 1
ATOM 3200 C C . CYS A 1 389 ? 2.162 -7.252 6.222 1.00 71.81 389 CYS A C 1
ATOM 3202 O O . CYS A 1 389 ? 3.291 -6.774 6.104 1.00 71.81 389 CYS A O 1
ATOM 3204 N N . PRO A 1 390 ? 1.070 -6.755 5.617 1.00 71.06 390 PRO A N 1
ATOM 3205 C CA . PRO A 1 390 ? 1.129 -5.573 4.781 1.00 71.06 390 PRO A CA 1
ATOM 3206 C C . PRO A 1 390 ? 1.512 -4.354 5.623 1.00 71.06 390 PRO A C 1
ATOM 3208 O O . PRO A 1 390 ? 0.874 -4.055 6.635 1.00 71.06 390 PRO A O 1
ATOM 3211 N N . THR A 1 391 ? 2.552 -3.646 5.198 1.00 69.25 391 THR A N 1
ATOM 3212 C CA . THR A 1 391 ? 2.973 -2.364 5.785 1.00 69.25 391 THR A CA 1
ATOM 3213 C C . THR A 1 391 ? 2.629 -1.189 4.876 1.00 69.25 391 THR A C 1
ATOM 3215 O O . THR A 1 391 ? 2.507 -0.057 5.338 1.00 69.25 391 THR A O 1
ATOM 3218 N N . SER A 1 392 ? 2.406 -1.466 3.591 1.00 68.81 392 SER A N 1
ATOM 3219 C CA . SER A 1 392 ? 2.075 -0.481 2.575 1.00 68.81 392 SER A CA 1
ATOM 3220 C C . SER A 1 392 ? 1.001 -1.029 1.641 1.00 68.81 392 SER A C 1
ATOM 3222 O O . SER A 1 392 ? 0.954 -2.222 1.340 1.00 68.81 392 SER A O 1
ATOM 3224 N N . SER A 1 393 ? 0.138 -0.136 1.158 1.00 74.69 393 SER A N 1
ATOM 3225 C CA . SER A 1 393 ? -0.818 -0.435 0.094 1.00 74.69 393 SER A CA 1
ATOM 3226 C C . SER A 1 393 ? -0.766 0.643 -0.982 1.00 74.69 393 SER A C 1
ATOM 3228 O O . SER A 1 393 ? -0.457 1.806 -0.720 1.00 74.69 393 SER A O 1
ATOM 3230 N N . SER A 1 394 ? -1.004 0.259 -2.231 1.00 77.06 394 SER A N 1
ATOM 3231 C CA . SER A 1 394 ? -0.933 1.159 -3.380 1.00 77.06 394 SER A CA 1
ATOM 3232 C C . SER A 1 394 ? -1.935 0.760 -4.450 1.00 77.06 394 SER A C 1
ATOM 3234 O O . SER A 1 394 ? -2.139 -0.422 -4.711 1.00 77.06 394 SER A O 1
ATOM 3236 N N . CYS A 1 395 ? -2.529 1.758 -5.105 1.00 78.31 395 CYS A N 1
ATOM 3237 C CA . CYS A 1 395 ? -3.420 1.531 -6.236 1.00 78.31 395 CYS A CA 1
ATOM 3238 C C . CYS A 1 395 ? -2.655 1.481 -7.550 1.00 78.31 395 CYS A C 1
ATOM 3240 O O . CYS A 1 395 ? -1.922 2.417 -7.881 1.00 78.31 395 CYS A O 1
ATOM 3242 N N . PHE A 1 396 ? -2.868 0.407 -8.297 1.00 78.38 396 PHE A N 1
ATOM 3243 C CA . PHE A 1 396 ? -2.426 0.242 -9.667 1.00 78.38 396 PHE A CA 1
ATOM 3244 C C . PHE A 1 396 ? -3.533 0.694 -10.611 1.00 78.38 396 PHE A C 1
ATOM 3246 O O . PHE A 1 396 ? -4.646 0.174 -10.561 1.00 78.38 396 PHE A O 1
ATOM 3253 N N . CYS A 1 397 ? -3.232 1.676 -11.448 1.00 76.81 397 CYS A N 1
ATOM 3254 C CA . CYS A 1 397 ? -4.221 2.306 -12.305 1.00 76.81 397 CYS A CA 1
ATOM 3255 C C . CYS A 1 397 ? -4.205 1.677 -13.692 1.00 76.81 397 CYS A C 1
ATOM 3257 O O . CYS A 1 397 ? -3.153 1.263 -14.180 1.00 76.81 397 CYS A O 1
ATOM 3259 N N . LYS A 1 398 ? -5.380 1.594 -14.320 1.00 77.75 398 LYS A N 1
ATOM 3260 C CA . LYS A 1 398 ? -5.475 1.281 -15.748 1.00 77.75 398 LYS A CA 1
ATOM 3261 C C . LYS A 1 398 ? -4.794 2.385 -16.561 1.00 77.75 398 LYS A C 1
ATOM 3263 O O . LYS A 1 398 ? -4.624 3.500 -16.071 1.00 77.75 398 LYS A O 1
ATOM 3268 N N . GLU A 1 399 ? -4.428 2.078 -17.803 1.00 72.88 399 GLU A N 1
ATOM 3269 C CA . GLU A 1 399 ? -3.905 3.092 -18.726 1.00 72.88 399 GLU A CA 1
ATOM 3270 C C . GLU A 1 399 ? -4.850 4.296 -18.799 1.00 72.88 399 GLU A C 1
ATOM 3272 O O . GLU A 1 399 ? -6.069 4.135 -18.744 1.00 72.88 399 GLU A O 1
ATOM 3277 N N . CYS A 1 400 ? -4.263 5.490 -18.886 1.00 71.81 400 CYS A N 1
ATOM 3278 C CA . CYS A 1 400 ? -4.952 6.780 -18.823 1.00 71.81 400 CYS A CA 1
ATOM 3279 C C . CYS A 1 400 ? -5.569 7.141 -17.463 1.00 71.81 400 CYS A C 1
ATOM 3281 O O . CYS A 1 400 ? -6.040 8.262 -17.328 1.00 71.81 400 CYS A O 1
ATOM 3283 N N . TYR A 1 401 ? -5.523 6.280 -16.443 1.00 76.38 401 TYR A N 1
ATOM 3284 C CA . TYR A 1 401 ? -5.961 6.607 -15.083 1.00 76.38 401 TYR A CA 1
ATOM 3285 C C . TYR A 1 401 ? -4.787 6.741 -14.135 1.00 76.38 401 TYR A C 1
ATOM 3287 O O . TYR A 1 401 ? -3.763 6.072 -14.277 1.00 76.38 401 TYR A O 1
ATOM 3295 N N . TYR A 1 402 ? -4.920 7.622 -13.149 1.00 71.50 402 TYR A N 1
ATOM 3296 C CA . TYR A 1 402 ? -3.762 8.076 -12.400 1.00 71.50 402 TYR A CA 1
ATOM 3297 C C . TYR A 1 402 ? -4.176 8.733 -11.066 1.00 71.50 402 TYR A C 1
ATOM 3299 O O . TYR A 1 402 ? -5.348 8.956 -10.782 1.00 71.50 402 TYR A O 1
ATOM 3307 N N . GLY A 1 403 ? -3.220 8.952 -10.170 1.00 66.25 403 GLY A N 1
ATOM 3308 C CA . GLY A 1 403 ? -3.418 9.412 -8.799 1.00 66.25 403 GLY A CA 1
ATOM 3309 C C . GLY A 1 403 ? -2.999 8.356 -7.776 1.00 66.25 403 GLY A C 1
ATOM 3310 O O . GLY A 1 403 ? -2.666 7.208 -8.099 1.00 66.25 403 GLY A O 1
ATOM 3311 N N . SER A 1 404 ? -3.006 8.725 -6.496 1.00 70.75 404 SER A N 1
ATOM 3312 C CA . SER A 1 404 ? -2.752 7.778 -5.402 1.00 70.75 404 SER A CA 1
ATOM 3313 C C . SER A 1 404 ? -3.810 6.670 -5.340 1.00 70.75 404 SER A C 1
ATOM 3315 O O . SER A 1 404 ? -3.482 5.554 -4.934 1.00 70.75 404 SER A O 1
ATOM 3317 N N . ARG A 1 405 ? -5.030 6.950 -5.817 1.00 74.56 405 ARG A N 1
ATOM 3318 C CA . ARG A 1 405 ? -6.180 6.041 -5.866 1.00 74.56 405 ARG A CA 1
ATOM 3319 C C . ARG A 1 405 ? -6.695 5.761 -7.273 1.00 74.56 405 ARG A C 1
ATOM 3321 O O . ARG A 1 405 ? -7.721 5.110 -7.381 1.00 74.56 405 ARG A O 1
ATOM 3328 N N . CYS A 1 406 ? -6.006 6.212 -8.319 1.00 77.62 406 CYS A N 1
ATOM 3329 C CA . CYS A 1 406 ? -6.507 6.153 -9.698 1.00 77.62 406 CYS A CA 1
ATOM 3330 C C . CYS A 1 406 ? -7.737 7.035 -9.943 1.00 77.62 406 CYS A C 1
ATOM 3332 O O . CYS A 1 406 ? -8.550 6.719 -10.801 1.00 77.62 406 CYS A O 1
ATOM 3334 N N . GLN A 1 407 ? -7.880 8.117 -9.174 1.00 71.56 407 GLN A N 1
ATOM 3335 C CA . GLN A 1 407 ? -9.043 9.003 -9.208 1.00 71.56 407 GLN A CA 1
ATOM 3336 C C . GLN A 1 407 ? -9.104 9.922 -10.441 1.00 71.56 407 GLN A C 1
ATOM 3338 O O . GLN A 1 407 ? -10.181 10.375 -10.805 1.00 71.56 407 GLN A O 1
ATOM 3343 N N . PHE A 1 408 ? -7.969 10.184 -11.092 1.00 71.38 408 PHE A N 1
ATOM 3344 C CA . PHE A 1 408 ? -7.864 11.102 -12.229 1.00 71.38 408 PHE A CA 1
ATOM 3345 C C . PHE A 1 408 ? -7.777 10.333 -13.553 1.00 71.38 408 PHE A C 1
ATOM 3347 O O . PHE A 1 408 ? -7.351 9.171 -13.563 1.00 71.38 408 PHE A O 1
ATOM 3354 N N . THR A 1 409 ? -8.156 10.972 -14.664 1.00 71.19 409 THR A N 1
ATOM 3355 C CA . THR A 1 409 ? -8.178 10.356 -16.002 1.00 71.19 409 THR A CA 1
ATOM 3356 C C . THR A 1 409 ? -7.689 11.303 -17.101 1.00 71.19 409 THR A C 1
ATOM 3358 O O . THR A 1 409 ? -8.005 12.484 -17.099 1.00 71.19 409 THR A O 1
ATOM 3361 N N . THR A 1 410 ? -6.944 10.778 -18.080 1.00 66.06 410 THR A N 1
ATOM 3362 C CA . THR A 1 410 ? -6.512 11.494 -19.294 1.00 66.06 410 THR A CA 1
ATOM 3363 C C . THR A 1 410 ? -7.344 11.131 -20.531 1.00 66.06 410 THR A C 1
ATOM 3365 O O . THR A 1 410 ? -6.881 11.324 -21.652 1.00 66.06 410 THR A O 1
ATOM 3368 N N . THR A 1 411 ? -8.523 10.518 -20.382 1.00 63.38 411 THR A N 1
ATOM 3369 C CA . THR A 1 411 ? -9.328 10.041 -21.529 1.00 63.38 411 THR A CA 1
ATOM 3370 C C . THR A 1 411 ? -10.159 11.133 -22.219 1.00 63.38 411 THR A C 1
ATOM 3372 O O . THR A 1 411 ? -10.788 10.856 -23.240 1.00 63.38 411 THR A O 1
ATOM 3375 N N . GLY A 1 412 ? -10.200 12.352 -21.669 1.00 59.12 412 GLY A N 1
ATOM 3376 C CA . GLY A 1 412 ? -10.922 13.501 -22.229 1.00 59.12 412 GLY A CA 1
ATOM 3377 C C . GLY A 1 412 ? -10.104 14.310 -23.246 1.00 59.12 412 GLY A C 1
ATOM 3378 O O . GLY A 1 412 ? -8.881 14.228 -23.287 1.00 59.12 412 GLY A O 1
ATOM 3379 N N . PHE A 1 413 ? -10.783 15.115 -24.073 1.00 43.22 413 PHE A N 1
ATOM 3380 C CA . PHE A 1 413 ? -10.141 16.054 -25.014 1.00 43.22 413 PHE A CA 1
ATOM 3381 C C . PHE A 1 413 ? -9.584 17.325 -24.366 1.00 43.22 413 PHE A C 1
ATOM 3383 O O . PHE A 1 413 ? -8.864 18.083 -25.013 1.00 43.22 413 PHE A O 1
ATOM 3390 N N . GLY A 1 414 ? -9.930 17.553 -23.105 1.00 52.56 414 GLY A N 1
ATOM 3391 C CA . GLY A 1 414 ? -9.302 18.525 -22.232 1.00 52.56 414 GLY A CA 1
ATOM 3392 C C . GLY A 1 414 ? -8.730 17.796 -21.024 1.00 52.56 414 GLY A C 1
ATOM 3393 O O . GLY A 1 414 ? -9.268 16.775 -20.595 1.00 52.56 414 GLY A O 1
ATOM 3394 N N . LEU A 1 415 ? -7.630 18.317 -20.495 1.00 45.94 415 LEU A N 1
ATOM 3395 C CA . LEU A 1 415 ? -7.126 17.966 -19.173 1.00 45.94 415 LEU A CA 1
ATOM 3396 C C . LEU A 1 415 ? -7.448 19.145 -18.261 1.00 45.94 415 LEU A C 1
ATOM 3398 O O . LEU A 1 415 ? -7.114 20.279 -18.614 1.00 45.94 415 LEU A O 1
ATOM 3402 N N . SER A 1 416 ? -8.075 18.910 -17.107 1.00 52.06 416 SER A N 1
ATOM 3403 C CA . SER A 1 416 ? -8.143 19.971 -16.103 1.00 52.06 416 SER A CA 1
ATOM 3404 C C . SER A 1 416 ? -6.734 20.258 -15.564 1.00 52.06 416 SER A C 1
ATOM 3406 O O . SER A 1 416 ? -5.833 19.414 -15.608 1.00 52.06 416 SER A O 1
ATOM 3408 N N . LEU A 1 417 ? -6.489 21.460 -15.046 1.00 50.53 417 LEU A N 1
ATOM 3409 C CA . LEU A 1 417 ? -5.221 21.705 -14.355 1.00 50.53 417 LEU A CA 1
ATOM 3410 C C . LEU A 1 417 ? -5.094 20.834 -13.097 1.00 50.53 417 LEU A C 1
ATOM 3412 O O . LEU A 1 417 ? -3.976 20.460 -12.767 1.00 50.53 417 LEU A O 1
ATOM 3416 N N . ASP A 1 418 ? -6.196 20.428 -12.460 1.00 51.12 418 ASP A N 1
ATOM 3417 C CA . ASP A 1 418 ? -6.188 19.437 -11.375 1.00 51.12 418 ASP A CA 1
ATOM 3418 C C . ASP A 1 418 ? -5.761 18.050 -11.865 1.00 51.12 418 ASP A C 1
ATOM 3420 O O . ASP A 1 418 ? -5.011 17.353 -11.181 1.00 51.12 418 ASP A O 1
ATOM 3424 N N . ASP A 1 419 ? -6.140 17.676 -13.085 1.00 53.66 419 ASP A N 1
ATOM 3425 C CA . ASP A 1 419 ? -5.627 16.491 -13.762 1.00 53.66 419 ASP A CA 1
ATOM 3426 C C . ASP A 1 419 ? -4.102 16.637 -13.965 1.00 53.66 419 ASP A C 1
ATOM 3428 O O . ASP A 1 419 ? -3.328 15.735 -13.637 1.00 53.66 419 ASP A O 1
ATOM 3432 N N . ILE A 1 420 ? -3.602 17.782 -14.422 1.00 54.78 420 ILE A N 1
ATOM 3433 C CA . ILE A 1 420 ? -2.161 17.973 -14.681 1.00 54.78 420 ILE A CA 1
ATOM 3434 C C . ILE A 1 420 ? -1.340 18.101 -13.378 1.00 54.78 420 ILE A C 1
ATOM 3436 O O . ILE A 1 420 ? -0.205 17.619 -13.291 1.00 54.78 420 ILE A O 1
ATOM 3440 N N . LEU A 1 421 ? -1.896 18.743 -12.347 1.00 55.94 421 LEU A N 1
ATOM 3441 C CA . LEU A 1 421 ? -1.203 19.152 -11.121 1.00 55.94 421 LEU A CA 1
ATOM 3442 C C . LEU A 1 421 ? -1.536 18.302 -9.896 1.00 55.94 421 LEU A C 1
ATOM 3444 O O . LEU A 1 421 ? -0.780 18.354 -8.926 1.00 55.94 421 LEU A O 1
ATOM 3448 N N . GLY A 1 422 ? -2.601 17.500 -9.913 1.00 56.03 422 GLY A N 1
ATOM 3449 C CA . GLY A 1 422 ? -3.078 16.735 -8.755 1.00 56.03 422 GLY A CA 1
ATOM 3450 C C . GLY A 1 422 ? -2.024 15.792 -8.170 1.00 56.03 422 GLY A C 1
ATOM 3451 O O . GLY A 1 422 ? -2.027 15.496 -6.977 1.00 56.03 422 GLY A O 1
ATOM 3452 N N . TYR A 1 423 ? -1.045 15.384 -8.981 1.00 53.72 423 TYR A N 1
ATOM 3453 C CA . TYR A 1 423 ? 0.124 14.611 -8.554 1.00 53.72 423 TYR A CA 1
ATOM 3454 C C . TYR A 1 423 ? 1.221 15.392 -7.821 1.00 53.72 423 TYR A C 1
ATOM 3456 O O . TYR A 1 423 ? 2.083 14.796 -7.166 1.00 53.72 423 TYR A O 1
ATOM 3464 N N . ASN A 1 424 ? 1.226 16.713 -7.961 1.00 53.97 424 ASN A N 1
ATOM 3465 C CA . ASN A 1 424 ? 2.199 17.621 -7.363 1.00 53.97 424 ASN A CA 1
ATOM 3466 C C . ASN A 1 424 ? 1.692 18.247 -6.061 1.00 53.97 424 ASN A C 1
ATOM 3468 O O . ASN A 1 424 ? 2.497 18.793 -5.310 1.00 53.97 424 ASN A O 1
ATOM 3472 N N . ILE A 1 425 ? 0.389 18.141 -5.788 1.00 53.94 425 ILE A N 1
ATOM 3473 C CA . ILE A 1 425 ? -0.248 18.675 -4.587 1.00 53.94 425 ILE A CA 1
ATOM 3474 C C . ILE A 1 425 ? -0.219 17.611 -3.493 1.00 53.94 425 ILE A C 1
ATOM 3476 O O . ILE A 1 425 ? -0.806 16.536 -3.611 1.00 53.94 425 ILE A O 1
ATOM 3480 N N . TRP A 1 426 ? 0.475 17.907 -2.398 1.00 55.22 426 TRP A N 1
ATOM 3481 C CA . TRP A 1 426 ? 0.491 17.042 -1.222 1.00 55.22 426 TRP A CA 1
ATOM 3482 C C . TRP A 1 426 ? -0.656 17.418 -0.273 1.00 55.22 426 TRP A C 1
ATOM 3484 O O . TRP A 1 426 ? -0.581 18.474 0.352 1.00 55.22 426 TRP A O 1
ATOM 3494 N N . PRO A 1 427 ? -1.702 16.585 -0.110 1.00 40.62 427 PRO A N 1
ATOM 3495 C CA . PRO A 1 427 ? -2.965 17.003 0.515 1.00 40.62 427 PRO A CA 1
ATOM 3496 C C . PRO A 1 427 ? -2.851 17.410 1.994 1.00 40.62 427 PRO A C 1
ATOM 3498 O O . PRO A 1 427 ? -3.702 18.135 2.492 1.00 40.62 427 PRO A O 1
ATOM 3501 N N . ASN A 1 428 ? -1.789 16.994 2.690 1.00 45.72 428 ASN A N 1
ATOM 3502 C CA . ASN A 1 428 ? -1.577 17.281 4.115 1.00 45.72 428 ASN A CA 1
ATOM 3503 C C . ASN A 1 428 ? -0.500 18.350 4.374 1.00 45.72 428 ASN A C 1
ATOM 3505 O O . ASN A 1 428 ? -0.024 18.478 5.502 1.00 45.72 428 ASN A O 1
ATOM 3509 N N . ILE A 1 429 ? -0.059 19.082 3.344 1.00 49.09 429 ILE A N 1
ATOM 3510 C CA . ILE A 1 429 ? 1.020 20.070 3.460 1.00 49.09 429 ILE A CA 1
ATOM 3511 C C . ILE A 1 429 ? 0.494 21.466 3.086 1.00 49.09 429 ILE A C 1
ATOM 3513 O O . ILE A 1 429 ? -0.081 21.633 2.011 1.00 49.09 429 ILE A O 1
ATOM 3517 N N . PRO A 1 430 ? 0.681 22.491 3.945 1.00 45.31 430 PRO A N 1
ATOM 3518 C CA . PRO A 1 430 ? 0.270 23.859 3.635 1.00 45.31 430 PRO A CA 1
ATOM 3519 C C . PRO A 1 430 ? 0.945 24.380 2.363 1.00 45.31 430 PRO A C 1
ATOM 3521 O O . PRO A 1 430 ? 2.114 24.075 2.123 1.00 45.31 430 PRO A O 1
ATOM 3524 N N . PHE A 1 431 ? 0.249 25.222 1.590 1.00 44.03 431 PHE A N 1
ATOM 3525 C CA . PHE A 1 431 ? 0.731 25.702 0.288 1.00 44.03 431 PHE A CA 1
ATOM 3526 C C . PHE A 1 431 ? 2.115 26.354 0.355 1.00 44.03 431 PHE A C 1
ATOM 3528 O O . PHE A 1 431 ? 2.975 26.058 -0.465 1.00 44.03 431 PHE A O 1
ATOM 3535 N N . SER A 1 432 ? 2.385 27.137 1.404 1.00 48.56 432 SER A N 1
ATOM 3536 C CA . SER A 1 432 ? 3.691 27.763 1.676 1.00 48.56 432 SER A CA 1
ATOM 3537 C C . SER A 1 432 ? 4.875 26.786 1.721 1.00 48.56 432 SER A C 1
ATOM 3539 O O . SER A 1 432 ? 6.022 27.211 1.601 1.00 48.56 432 SER A O 1
ATOM 3541 N N . ARG A 1 433 ? 4.605 25.487 1.902 1.00 51.72 433 ARG A N 1
ATOM 3542 C CA . ARG A 1 433 ? 5.587 24.397 1.956 1.00 51.72 433 ARG A CA 1
ATOM 3543 C C . ARG A 1 433 ? 5.447 23.389 0.808 1.00 51.72 433 ARG A C 1
ATOM 3545 O O . ARG A 1 433 ? 6.169 22.395 0.804 1.00 51.72 433 ARG A O 1
ATOM 3552 N N . GLN A 1 434 ? 4.546 23.621 -0.148 1.00 56.16 434 GLN A N 1
ATOM 3553 C CA . GLN A 1 434 ? 4.452 22.819 -1.371 1.00 56.16 434 GLN A CA 1
ATOM 3554 C C . GLN A 1 434 ? 5.687 23.051 -2.266 1.00 56.16 434 GLN A C 1
ATOM 3556 O O . GLN A 1 434 ? 6.390 24.057 -2.114 1.00 56.16 434 GLN A O 1
ATOM 3561 N N . PRO A 1 435 ? 5.990 22.142 -3.211 1.00 59.53 435 PRO A N 1
ATOM 3562 C CA . PRO A 1 435 ? 7.129 22.298 -4.110 1.00 59.53 435 PRO A CA 1
ATOM 3563 C C . PRO A 1 435 ? 7.082 23.626 -4.883 1.00 59.53 435 PRO A C 1
ATOM 3565 O O . PRO A 1 435 ? 6.041 24.009 -5.412 1.00 59.53 435 PRO A O 1
ATOM 3568 N N . LYS A 1 436 ? 8.236 24.295 -5.041 1.00 54.28 436 LYS A N 1
ATOM 3569 C CA . LYS A 1 436 ? 8.371 25.582 -5.766 1.00 54.28 436 LYS A CA 1
ATOM 3570 C C . LYS A 1 436 ? 7.822 25.569 -7.203 1.00 54.28 436 LYS A C 1
ATOM 3572 O O . LYS A 1 436 ? 7.550 26.631 -7.751 1.00 54.28 436 LYS A O 1
ATOM 3577 N N . VAL A 1 437 ? 7.656 24.388 -7.801 1.00 51.72 437 VAL A N 1
ATOM 3578 C CA . VAL A 1 437 ? 7.008 24.197 -9.109 1.00 51.72 437 VAL A CA 1
ATOM 3579 C C . VAL A 1 437 ? 5.569 24.726 -9.117 1.00 51.72 437 VAL A C 1
ATOM 3581 O O . VAL A 1 437 ? 5.183 25.325 -10.112 1.00 51.72 437 VAL A O 1
ATOM 3584 N N . LEU A 1 438 ? 4.814 24.615 -8.013 1.00 46.72 438 LEU A N 1
ATOM 3585 C CA . LEU A 1 438 ? 3.451 25.162 -7.933 1.00 46.72 438 LEU A CA 1
ATOM 3586 C C . LEU A 1 438 ? 3.419 26.701 -7.920 1.00 46.72 438 LEU A C 1
ATOM 3588 O O . LEU A 1 438 ? 2.492 27.305 -8.443 1.00 46.72 438 LEU A O 1
ATOM 3592 N N . PHE A 1 439 ? 4.452 27.347 -7.370 1.00 48.38 439 PHE A N 1
ATOM 3593 C CA . PHE A 1 439 ? 4.555 28.811 -7.294 1.00 48.38 439 PHE A CA 1
ATOM 3594 C C . PHE A 1 439 ? 5.028 29.466 -8.597 1.00 48.38 439 PHE A C 1
ATOM 3596 O O . PHE A 1 439 ? 4.865 30.669 -8.769 1.00 48.38 439 PHE A O 1
ATOM 3603 N N . LYS A 1 440 ? 5.609 28.686 -9.517 1.00 49.62 440 LYS A N 1
ATOM 3604 C CA . LYS A 1 440 ? 5.997 29.149 -10.858 1.00 49.62 440 LYS A CA 1
ATOM 3605 C C . LYS A 1 440 ? 4.818 29.279 -11.828 1.00 49.62 440 LYS A C 1
ATOM 3607 O O . LYS A 1 440 ? 5.029 29.761 -12.933 1.00 49.62 440 LYS A O 1
ATOM 3612 N N . LEU A 1 441 ? 3.626 28.829 -11.437 1.00 52.56 441 LEU A N 1
ATOM 3613 C CA . LEU A 1 441 ? 2.436 28.844 -12.287 1.00 52.56 441 LEU A CA 1
ATOM 3614 C C . LEU A 1 441 ? 1.721 30.199 -12.294 1.00 52.56 441 LEU A C 1
ATOM 3616 O O . LEU A 1 441 ? 0.924 30.431 -13.184 1.00 52.56 441 LEU A O 1
ATOM 3620 N N . ILE A 1 442 ? 1.997 31.095 -11.342 1.00 58.94 442 ILE A N 1
ATOM 3621 C CA . ILE A 1 442 ? 1.429 32.451 -11.351 1.00 58.94 442 ILE A CA 1
ATOM 3622 C C . ILE A 1 442 ? 2.191 33.278 -12.385 1.00 58.94 442 ILE A C 1
ATOM 3624 O O . ILE A 1 442 ? 3.415 33.414 -12.296 1.00 58.94 442 ILE A O 1
ATOM 3628 N N . GLY A 1 443 ? 1.477 33.843 -13.353 1.00 66.06 443 GLY A N 1
ATOM 3629 C CA . GLY A 1 443 ? 2.085 34.622 -14.422 1.00 66.06 443 GLY A CA 1
ATOM 3630 C C . GLY A 1 443 ? 1.330 34.526 -15.739 1.00 66.06 443 GLY A C 1
ATOM 3631 O O . GLY A 1 443 ? 0.184 34.084 -15.795 1.00 66.06 443 GLY A O 1
ATOM 3632 N N . LYS A 1 444 ? 1.998 34.983 -16.799 1.00 71.75 444 LYS A N 1
ATOM 3633 C CA . LYS A 1 444 ? 1.476 34.988 -18.163 1.00 71.75 444 LYS A CA 1
ATOM 3634 C C . LYS A 1 444 ? 2.365 34.141 -19.051 1.00 71.75 444 LYS A C 1
ATOM 3636 O O . LYS A 1 444 ? 3.577 34.356 -19.074 1.00 71.75 444 LYS A O 1
ATOM 3641 N N . GLU A 1 445 ? 1.767 33.231 -19.804 1.00 70.12 445 GLU A N 1
ATOM 3642 C CA . GLU A 1 445 ? 2.476 32.434 -20.798 1.00 70.12 445 GLU A CA 1
ATOM 3643 C C . GLU A 1 445 ? 1.848 32.646 -22.172 1.00 70.12 445 GLU A C 1
ATOM 3645 O O . GLU A 1 445 ? 0.659 32.398 -22.378 1.00 70.12 445 GLU A O 1
ATOM 3650 N N . ALA A 1 446 ? 2.658 33.145 -23.107 1.00 72.62 446 ALA A N 1
ATOM 3651 C CA . ALA A 1 446 ? 2.236 33.413 -24.472 1.00 72.62 446 ALA A CA 1
ATOM 3652 C C . ALA A 1 446 ? 2.661 32.273 -25.402 1.00 72.62 446 ALA A C 1
ATOM 3654 O O . ALA A 1 446 ? 3.807 31.826 -25.381 1.00 72.62 446 ALA A O 1
ATOM 3655 N N . PHE A 1 447 ? 1.748 31.843 -26.263 1.00 66.38 447 PHE A N 1
ATOM 3656 C CA . PHE A 1 447 ? 1.975 30.824 -27.282 1.00 66.38 447 PHE A CA 1
ATOM 3657 C C . PHE A 1 447 ? 1.175 31.158 -28.541 1.00 66.38 447 PHE A C 1
ATOM 3659 O O . PHE A 1 447 ? 0.372 32.088 -28.575 1.00 66.38 447 PHE A O 1
ATOM 3666 N N . THR A 1 448 ? 1.420 30.422 -29.618 1.00 64.06 448 THR A N 1
ATOM 3667 C CA . THR A 1 448 ? 0.718 30.621 -30.889 1.00 64.06 448 THR A CA 1
ATOM 3668 C C . THR A 1 448 ? -0.006 29.346 -31.286 1.00 64.06 448 THR A C 1
ATOM 3670 O O . THR A 1 448 ? 0.581 28.266 -31.290 1.00 64.06 448 THR A O 1
ATOM 3673 N N . ILE A 1 449 ? -1.293 29.470 -31.615 1.00 59.44 449 ILE A N 1
ATOM 3674 C CA . ILE A 1 449 ? -2.077 28.396 -32.231 1.00 59.44 449 ILE A CA 1
ATOM 3675 C C . ILE A 1 449 ? -2.420 28.847 -33.645 1.00 59.44 449 ILE A C 1
ATOM 3677 O O . ILE A 1 449 ? -3.198 29.783 -33.842 1.00 59.44 449 ILE A O 1
ATOM 3681 N N . ALA A 1 450 ? -1.841 28.171 -34.638 1.00 73.75 450 ALA A N 1
ATOM 3682 C CA . ALA A 1 450 ? -1.922 28.561 -36.042 1.00 73.75 450 ALA A CA 1
ATOM 3683 C C . ALA A 1 450 ? -1.515 30.035 -36.247 1.00 73.75 450 ALA A C 1
ATOM 3685 O O . ALA A 1 450 ? -0.333 30.355 -36.174 1.00 73.75 450 ALA A O 1
ATOM 3686 N N . LYS A 1 451 ? -2.483 30.928 -36.486 1.00 79.75 451 LYS A N 1
ATOM 3687 C CA . LYS A 1 451 ? -2.268 32.371 -36.698 1.00 79.75 451 LYS A CA 1
ATOM 3688 C C . LYS A 1 451 ? -2.662 33.252 -35.508 1.00 79.75 451 LYS A C 1
ATOM 3690 O O . LYS A 1 451 ? -2.589 34.469 -35.623 1.00 79.75 451 LYS A O 1
ATOM 3695 N N . HIS A 1 452 ? -3.127 32.650 -34.416 1.00 78.94 452 HIS A N 1
ATOM 3696 C CA . HIS A 1 452 ? -3.659 33.366 -33.263 1.00 78.94 452 HIS A CA 1
ATOM 3697 C C . HIS A 1 452 ? -2.632 33.411 -32.131 1.00 78.94 452 HIS A C 1
ATOM 3699 O O . HIS A 1 452 ? -2.080 32.377 -31.736 1.00 78.94 452 HIS A O 1
ATOM 3705 N N . HIS A 1 453 ? -2.396 34.605 -31.596 1.00 82.06 453 HIS A N 1
ATOM 3706 C CA . HIS A 1 453 ? -1.538 34.823 -30.437 1.00 82.06 453 HIS A CA 1
ATOM 3707 C C . HIS A 1 453 ? -2.345 34.612 -29.163 1.00 82.06 453 HIS A C 1
ATOM 3709 O O . HIS A 1 453 ? -3.245 35.385 -28.852 1.00 82.06 453 HIS A O 1
ATOM 3715 N N . CYS A 1 454 ? -2.025 33.559 -28.426 1.00 76.06 454 CYS A N 1
ATOM 3716 C CA . CYS A 1 454 ? -2.739 33.168 -27.223 1.00 76.06 454 CYS A CA 1
ATOM 3717 C C . CYS A 1 454 ? -1.904 33.501 -25.985 1.00 76.06 454 CYS A C 1
ATOM 3719 O O . CYS A 1 454 ? -0.687 33.333 -26.001 1.00 76.06 454 CYS A O 1
ATOM 3721 N N . THR A 1 455 ? -2.539 33.966 -24.914 1.00 78.88 455 THR A N 1
ATOM 3722 C CA . THR A 1 455 ? -1.895 34.200 -23.615 1.00 78.88 455 THR A CA 1
ATOM 3723 C C . THR A 1 455 ? -2.733 33.570 -22.519 1.00 78.88 455 THR A C 1
ATOM 3725 O O . THR A 1 455 ? -3.880 33.962 -22.336 1.00 78.88 455 THR A O 1
ATOM 3728 N N . ILE A 1 456 ? -2.177 32.603 -21.792 1.00 78.88 456 ILE A N 1
ATOM 3729 C CA . ILE A 1 456 ? -2.788 32.106 -20.555 1.00 78.88 456 ILE A CA 1
ATOM 3730 C C . ILE A 1 456 ? -2.318 33.004 -19.415 1.00 78.88 456 ILE A C 1
ATOM 3732 O O . ILE A 1 456 ? -1.114 33.211 -19.254 1.00 78.88 456 ILE A O 1
ATOM 3736 N N . ASN A 1 457 ? -3.262 33.514 -18.629 1.00 77.00 457 ASN A N 1
ATOM 3737 C CA . ASN A 1 457 ? -3.015 34.232 -17.388 1.00 77.00 457 ASN A CA 1
ATOM 3738 C C . ASN A 1 457 ? -3.493 33.375 -16.209 1.00 77.00 457 ASN A C 1
ATOM 3740 O O . ASN A 1 457 ? -4.576 32.787 -16.258 1.00 77.00 457 ASN A O 1
ATOM 3744 N N . ILE A 1 458 ? -2.682 33.321 -15.155 1.00 76.31 458 ILE A N 1
ATOM 3745 C CA . ILE A 1 458 ? -2.989 32.606 -13.916 1.00 76.31 458 ILE A CA 1
ATOM 3746 C C . ILE A 1 458 ? -2.875 33.602 -12.766 1.00 76.31 458 ILE A C 1
ATOM 3748 O O . ILE A 1 458 ? -1.765 33.967 -12.364 1.00 76.31 458 ILE A O 1
ATOM 3752 N N . ASP A 1 459 ? -4.026 34.025 -12.252 1.00 75.44 459 ASP A N 1
ATOM 3753 C CA . ASP A 1 459 ? -4.162 35.051 -11.224 1.00 75.44 459 ASP A CA 1
ATOM 3754 C C . ASP A 1 459 ? -4.621 34.443 -9.888 1.00 75.44 459 ASP A C 1
ATOM 3756 O O . ASP A 1 459 ? -5.298 33.415 -9.829 1.00 75.44 459 ASP A O 1
ATOM 3760 N N . VAL A 1 460 ? -4.229 35.071 -8.776 1.00 68.00 460 VAL A N 1
ATOM 3761 C CA . VAL A 1 460 ? -4.630 34.651 -7.423 1.00 68.00 460 VAL A CA 1
ATOM 3762 C C . VAL A 1 460 ? -5.806 35.509 -6.970 1.00 68.00 460 VAL A C 1
ATOM 3764 O O . VAL A 1 4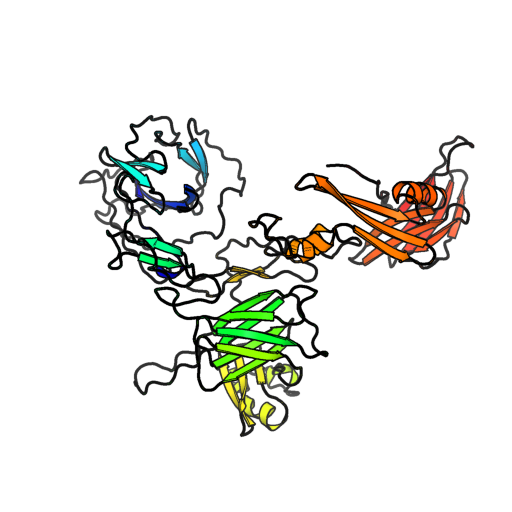60 ? -5.630 36.702 -6.729 1.00 68.00 460 VAL A O 1
ATOM 3767 N N . VAL A 1 461 ? -6.986 34.909 -6.806 1.00 70.94 461 VAL A N 1
ATOM 3768 C CA . VAL A 1 461 ? -8.206 35.617 -6.368 1.00 70.94 461 VAL A CA 1
ATOM 3769 C C . VAL A 1 461 ? -8.354 35.596 -4.847 1.00 70.94 461 VAL A C 1
ATOM 3771 O O . VAL A 1 461 ? -8.815 36.563 -4.244 1.00 70.94 461 VAL A O 1
ATOM 3774 N N . SER A 1 462 ? -7.931 34.512 -4.188 1.00 56.84 462 SER A N 1
ATOM 3775 C CA . SER A 1 462 ? -7.866 34.429 -2.722 1.00 56.84 462 SER A CA 1
ATOM 3776 C C . SER A 1 462 ? -6.783 33.450 -2.259 1.00 56.84 462 SER A C 1
ATOM 3778 O O . SER A 1 462 ? -6.144 32.800 -3.083 1.00 56.84 462 SER A O 1
ATOM 3780 N N . SER A 1 463 ? -6.591 33.299 -0.940 1.00 46.81 463 SER A N 1
ATOM 3781 C CA . SER A 1 463 ? -5.564 32.432 -0.333 1.00 46.81 463 SER A CA 1
ATOM 3782 C C . SER A 1 463 ? -5.530 30.991 -0.866 1.00 46.81 463 SER A C 1
ATOM 3784 O O . SER A 1 463 ? -4.509 30.325 -0.704 1.00 46.81 463 SER A O 1
ATOM 3786 N N . PHE A 1 464 ? -6.624 30.513 -1.479 1.00 50.50 464 PHE A N 1
ATOM 3787 C CA . PHE A 1 464 ? -6.768 29.153 -2.008 1.00 50.50 464 PHE A CA 1
ATOM 3788 C C . PHE A 1 464 ? -7.546 29.069 -3.335 1.00 50.50 464 PHE A C 1
ATOM 3790 O O . PHE A 1 464 ? -7.954 27.976 -3.714 1.00 50.50 464 PHE A O 1
ATOM 3797 N N . VAL A 1 465 ? -7.786 30.192 -4.026 1.00 48.19 465 VAL A N 1
ATOM 3798 C CA . VAL A 1 465 ? -8.563 30.212 -5.281 1.00 48.19 465 VAL A CA 1
ATOM 3799 C C . VAL A 1 465 ? -7.774 30.939 -6.358 1.00 48.19 465 VAL A C 1
ATOM 3801 O O . VAL A 1 465 ? -7.408 32.105 -6.183 1.00 48.19 465 VAL A O 1
ATOM 3804 N N . TYR A 1 466 ? -7.532 30.234 -7.458 1.00 60.53 466 TYR A N 1
ATOM 3805 C CA . TYR A 1 466 ? -6.902 30.760 -8.661 1.00 60.53 466 TYR A CA 1
ATOM 3806 C C . TYR A 1 466 ? -7.964 31.007 -9.721 1.00 60.53 466 TYR A C 1
ATOM 3808 O O . TYR A 1 466 ? -8.894 30.215 -9.866 1.00 60.53 466 TYR A O 1
ATOM 3816 N N . GLU A 1 467 ? -7.795 32.089 -10.464 1.00 68.50 467 GLU A N 1
ATOM 3817 C CA . GLU A 1 467 ? -8.577 32.375 -11.656 1.00 68.50 467 GLU A CA 1
ATOM 3818 C C . GLU A 1 467 ? -7.663 32.278 -12.864 1.00 68.50 467 GLU A C 1
ATOM 3820 O O . GLU A 1 467 ? -6.531 32.766 -12.873 1.00 68.50 467 GLU A O 1
ATOM 3825 N N . TYR A 1 468 ? -8.164 31.584 -13.875 1.00 70.31 468 TYR A N 1
ATOM 3826 C CA . TYR A 1 468 ? -7.445 31.316 -15.101 1.00 70.31 468 TYR A CA 1
ATOM 3827 C C . TYR A 1 468 ? -8.201 32.004 -16.222 1.00 70.31 468 TYR A C 1
ATOM 3829 O O . TYR A 1 468 ? -9.396 31.774 -16.397 1.00 70.31 468 TYR A O 1
ATOM 3837 N N . SER A 1 469 ? -7.502 32.823 -16.997 1.00 78.06 469 SER A N 1
ATOM 3838 C CA . SER A 1 469 ? -8.070 33.451 -18.185 1.00 78.06 469 SER A CA 1
ATOM 3839 C C . SER A 1 469 ? -7.186 33.176 -19.393 1.00 78.06 469 SER A C 1
ATOM 3841 O O . SER A 1 469 ? -5.960 33.149 -19.299 1.00 78.06 469 SER A O 1
ATOM 3843 N N . LEU A 1 470 ? -7.812 32.934 -20.542 1.00 78.44 470 LEU A N 1
ATOM 3844 C CA . LEU A 1 470 ? -7.124 32.808 -21.822 1.00 78.44 470 LEU A CA 1
ATOM 3845 C C . LEU A 1 470 ? -7.480 34.020 -22.676 1.00 78.44 470 LEU A C 1
ATOM 3847 O O . LEU A 1 470 ? -8.653 34.254 -22.951 1.00 78.44 470 LEU A O 1
ATOM 3851 N N . ASP A 1 471 ? -6.470 34.746 -23.137 1.00 80.62 471 ASP A N 1
ATOM 3852 C CA . ASP A 1 471 ? -6.620 35.789 -24.143 1.00 80.62 471 ASP A CA 1
ATOM 3853 C C . ASP A 1 471 ? -6.198 35.253 -25.513 1.00 80.62 471 ASP A C 1
ATOM 3855 O O . ASP A 1 471 ? -5.115 34.692 -25.659 1.00 80.62 471 ASP A O 1
ATOM 3859 N N . VAL A 1 472 ? -7.021 35.461 -26.537 1.00 83.38 472 VAL A N 1
ATOM 3860 C CA . VAL A 1 472 ? -6.727 35.149 -27.940 1.00 83.38 472 VAL A CA 1
ATOM 3861 C C . VAL A 1 472 ? -6.710 36.455 -28.733 1.00 83.38 472 VAL A C 1
ATOM 3863 O O . VAL A 1 472 ? -7.686 37.204 -28.748 1.00 83.38 472 VAL A O 1
ATOM 3866 N N . ASP A 1 473 ? -5.577 36.757 -29.363 1.00 86.38 473 ASP A N 1
ATOM 3867 C CA . ASP A 1 473 ? -5.281 38.022 -30.048 1.00 86.38 473 ASP A CA 1
ATOM 3868 C C . ASP A 1 473 ? -5.566 39.260 -29.175 1.00 86.38 473 ASP A C 1
ATOM 3870 O O . ASP A 1 473 ? -6.112 40.268 -29.631 1.00 86.38 473 ASP A O 1
ATOM 3874 N N . GLY A 1 474 ? -5.224 39.166 -27.885 1.00 83.75 474 GLY A N 1
ATOM 3875 C CA . GLY A 1 474 ? -5.422 40.235 -26.902 1.00 83.75 474 GLY A CA 1
ATOM 3876 C C . GLY A 1 474 ? -6.875 40.439 -26.456 1.00 83.75 474 GLY A C 1
ATOM 3877 O O . GLY A 1 474 ? -7.194 41.496 -25.910 1.00 83.75 474 GLY A O 1
ATOM 3878 N N . LYS A 1 475 ? -7.768 39.472 -26.706 1.00 85.38 475 LYS A N 1
ATOM 3879 C CA . LYS A 1 475 ? -9.164 39.487 -26.241 1.00 85.38 475 LYS A CA 1
ATOM 3880 C C . LYS A 1 475 ? -9.476 38.250 -25.396 1.00 85.38 475 LYS A C 1
ATOM 3882 O O . LYS A 1 475 ? -9.034 37.176 -25.789 1.00 85.38 475 LYS A O 1
ATOM 3887 N N . PRO A 1 476 ? -10.318 38.355 -24.351 1.00 86.00 476 PRO A N 1
ATOM 3888 C CA . PRO A 1 476 ? -10.742 37.196 -23.567 1.00 86.00 476 PRO A CA 1
ATOM 3889 C C . PRO A 1 476 ? -11.362 36.098 -24.435 1.00 86.00 476 PRO A C 1
ATOM 3891 O O . PRO A 1 476 ? -12.080 36.400 -25.397 1.00 86.00 476 PRO A O 1
ATOM 3894 N N . LEU A 1 477 ? -11.121 34.839 -24.068 1.00 80.31 477 LEU A N 1
ATOM 3895 C CA . LEU A 1 477 ? -11.612 33.655 -24.771 1.00 80.31 477 LEU A CA 1
ATOM 3896 C C . LEU A 1 477 ? -13.123 33.698 -24.981 1.00 80.31 477 LEU A C 1
ATOM 3898 O O . LEU A 1 477 ? -13.560 33.386 -26.079 1.00 80.31 477 LEU A O 1
ATOM 3902 N N . GLU A 1 478 ? -13.900 34.150 -23.996 1.00 75.31 478 GLU A N 1
ATOM 3903 C CA . GLU A 1 478 ? -15.356 34.315 -24.118 1.00 75.31 478 GLU A CA 1
ATOM 3904 C C . GLU A 1 478 ? -15.719 35.182 -25.333 1.00 75.31 478 GLU A C 1
ATOM 3906 O O . GLU A 1 478 ? -16.447 34.755 -26.224 1.00 75.31 478 GLU A O 1
ATOM 3911 N N . LYS A 1 479 ? -15.105 36.367 -25.466 1.00 79.00 479 LYS A N 1
ATOM 3912 C CA . LYS A 1 479 ? -15.347 37.271 -26.607 1.00 79.00 479 LYS A CA 1
ATOM 3913 C C . LYS A 1 479 ? -14.853 36.694 -27.933 1.00 79.00 479 LYS A C 1
ATOM 3915 O O . LYS A 1 479 ? -15.400 37.009 -28.994 1.00 79.00 479 LYS A O 1
ATOM 3920 N N . PHE A 1 480 ? -13.782 35.905 -27.904 1.00 78.38 480 PHE A N 1
ATOM 3921 C CA . PHE A 1 480 ? -13.297 35.199 -29.087 1.00 78.38 480 PHE A CA 1
ATOM 3922 C C . PHE A 1 480 ? -14.259 34.069 -29.493 1.00 78.38 480 PHE A C 1
ATOM 3924 O O . PHE A 1 480 ? -14.579 33.947 -30.677 1.00 78.38 480 PHE A O 1
ATOM 3931 N N . SER A 1 481 ? -14.769 33.310 -28.519 1.00 73.00 481 SER A N 1
ATOM 3932 C CA . SER A 1 481 ? -15.739 32.222 -28.675 1.00 73.00 481 SER A CA 1
ATOM 3933 C C . SER A 1 481 ? -17.063 32.746 -29.221 1.00 73.00 481 SER A C 1
ATOM 3935 O O . SER A 1 481 ? -17.510 32.277 -30.263 1.00 73.00 481 SER A O 1
ATOM 3937 N N . GLU A 1 482 ? -17.608 33.826 -28.650 1.00 76.56 482 GLU A N 1
ATOM 3938 C CA . GLU A 1 482 ? -18.808 34.514 -29.152 1.00 76.56 482 GLU A CA 1
ATOM 3939 C C . GLU A 1 482 ? -18.667 34.968 -30.611 1.00 76.56 482 GLU A C 1
ATOM 3941 O O . GLU A 1 482 ? -19.613 34.930 -31.398 1.00 76.56 482 GLU A O 1
ATOM 3946 N N . LYS A 1 483 ? -17.479 35.437 -31.008 1.00 79.00 483 LYS A N 1
ATOM 3947 C CA . LYS A 1 483 ? -17.228 35.813 -32.404 1.00 79.00 483 LYS A CA 1
ATOM 3948 C C . LYS A 1 483 ? -17.124 34.576 -33.299 1.00 79.00 483 LYS A C 1
ATOM 3950 O O . LYS A 1 483 ? -17.564 34.624 -34.446 1.00 79.00 483 LYS A O 1
ATOM 3955 N N . ARG A 1 484 ? -16.535 33.485 -32.801 1.00 76.62 484 ARG A N 1
ATOM 3956 C CA . ARG A 1 484 ? -16.350 32.232 -33.545 1.00 76.62 484 ARG A CA 1
ATOM 3957 C C . ARG A 1 484 ? -17.656 31.444 -33.690 1.00 76.62 484 ARG A C 1
ATOM 3959 O O . ARG A 1 484 ? -17.866 30.851 -34.746 1.00 76.62 484 ARG A O 1
ATOM 3966 N N . SER A 1 485 ? -18.547 31.502 -32.702 1.00 74.81 485 SER A N 1
ATOM 3967 C CA . SER A 1 485 ? -19.872 30.869 -32.721 1.00 74.81 485 SER A CA 1
ATOM 3968 C C . SER A 1 485 ? -20.822 31.517 -33.734 1.00 74.81 485 SER A C 1
ATOM 3970 O O . SER A 1 485 ? -21.700 30.847 -34.277 1.00 74.81 485 SER A O 1
ATOM 3972 N N . LYS A 1 486 ? -20.608 32.798 -34.068 1.00 76.69 486 LYS A N 1
ATOM 3973 C CA . LYS A 1 486 ? -21.331 33.495 -35.149 1.00 76.69 486 LYS A CA 1
ATOM 3974 C C . LYS A 1 486 ? -20.962 33.010 -36.549 1.00 76.69 486 LYS A C 1
ATOM 3976 O O . LYS A 1 486 ? -21.786 33.103 -37.444 1.00 76.69 486 LYS A O 1
ATOM 3981 N N . ILE A 1 487 ? -19.747 32.498 -36.741 1.00 78.75 487 ILE A N 1
ATOM 3982 C CA . ILE A 1 487 ? -19.238 32.081 -38.063 1.00 78.75 487 ILE A CA 1
ATOM 3983 C C . ILE A 1 487 ? -19.152 30.562 -38.221 1.00 78.75 487 ILE A C 1
ATOM 3985 O O . ILE A 1 487 ? -19.045 30.052 -39.330 1.00 78.75 487 ILE A O 1
ATOM 3989 N N . SER A 1 488 ? -19.189 29.814 -37.120 1.00 82.69 488 SER A N 1
ATOM 3990 C CA . SER A 1 488 ? -19.083 28.358 -37.140 1.00 82.69 488 SER A CA 1
ATOM 3991 C C . SER A 1 488 ? -19.821 27.731 -35.967 1.00 82.69 488 SER A C 1
ATOM 3993 O O . SER A 1 488 ? -19.986 28.355 -34.920 1.00 82.69 488 SER A O 1
ATOM 3995 N N . ARG A 1 489 ? -20.244 26.483 -36.132 1.00 84.62 489 ARG A N 1
ATOM 3996 C CA . ARG A 1 489 ? -20.874 25.667 -35.100 1.00 84.62 489 ARG A CA 1
ATOM 3997 C C . ARG A 1 489 ? -20.114 24.364 -34.926 1.00 84.62 489 ARG A C 1
ATOM 3999 O O . ARG A 1 489 ? -19.576 23.849 -35.896 1.00 84.62 489 ARG A O 1
ATOM 4006 N N . MET A 1 490 ? -20.044 23.849 -33.703 1.00 82.19 490 MET A N 1
ATOM 4007 C CA . MET A 1 490 ? -19.229 22.684 -33.372 1.00 82.19 490 MET A CA 1
ATOM 4008 C C . MET A 1 490 ? -19.981 21.703 -32.476 1.00 82.19 490 MET A C 1
ATOM 4010 O O . MET A 1 490 ? -20.698 22.122 -31.571 1.00 82.19 490 MET A O 1
ATOM 4014 N N . TRP A 1 491 ? -19.736 20.414 -32.706 1.00 86.12 491 TRP A N 1
ATOM 4015 C CA . TRP A 1 491 ? -20.179 19.300 -31.875 1.00 86.12 491 TRP A CA 1
ATOM 4016 C C . TRP A 1 491 ? -19.015 18.358 -31.586 1.00 86.12 491 TRP A C 1
ATOM 4018 O O . TRP A 1 491 ? -18.142 18.138 -32.433 1.00 86.12 491 TRP A O 1
ATOM 4028 N N . THR A 1 492 ? -19.023 17.777 -30.395 1.00 79.06 492 THR A N 1
ATOM 4029 C CA . THR A 1 492 ? -18.072 16.759 -29.955 1.00 79.06 492 THR A CA 1
ATOM 4030 C C . THR A 1 492 ? -18.851 15.544 -29.466 1.00 79.06 492 THR A C 1
ATOM 4032 O O . THR A 1 492 ? -19.819 15.664 -28.723 1.00 79.06 492 THR A O 1
ATOM 4035 N N . LEU A 1 493 ? -18.460 14.352 -29.913 1.00 78.62 493 LEU A N 1
ATOM 4036 C CA . LEU A 1 493 ? -19.097 13.103 -29.497 1.00 78.62 493 LEU A CA 1
ATOM 4037 C C . LEU A 1 493 ? -18.101 11.945 -29.483 1.00 78.62 493 LEU A C 1
ATOM 4039 O O . LEU A 1 493 ? -17.045 11.996 -30.114 1.00 78.62 493 LEU A O 1
ATOM 4043 N N . THR A 1 494 ? -18.449 10.880 -28.764 1.00 74.50 494 THR A N 1
ATOM 4044 C CA . THR A 1 494 ? -17.631 9.666 -28.659 1.00 74.50 494 THR A CA 1
ATOM 4045 C C . THR A 1 494 ? -18.401 8.467 -29.200 1.00 74.50 494 THR A C 1
ATOM 4047 O O . THR A 1 494 ? -19.415 8.078 -28.630 1.00 74.50 494 THR A O 1
ATOM 4050 N N . LEU A 1 495 ? -17.893 7.847 -30.268 1.00 71.75 495 LEU A N 1
ATOM 4051 C CA . LEU A 1 495 ? -18.461 6.651 -30.899 1.00 71.75 495 LEU A CA 1
ATOM 4052 C C . LEU A 1 495 ? -17.423 5.524 -30.866 1.00 71.75 495 LEU A C 1
ATOM 4054 O O . LEU A 1 495 ? -16.286 5.701 -31.298 1.00 71.75 495 LEU A O 1
ATOM 4058 N N . TYR A 1 496 ? -17.780 4.353 -30.330 1.00 72.12 496 TYR A N 1
ATOM 4059 C CA . TYR A 1 496 ? -16.885 3.185 -30.218 1.00 72.12 496 TYR A CA 1
ATOM 4060 C C . TYR A 1 496 ? -15.476 3.492 -29.663 1.00 72.12 496 TYR A C 1
ATOM 4062 O O . TYR A 1 496 ? -14.471 3.002 -30.180 1.00 72.12 496 TYR A O 1
ATOM 4070 N N . ARG A 1 497 ? -15.390 4.299 -28.592 1.00 59.03 497 ARG A N 1
ATOM 4071 C CA . ARG A 1 497 ? -14.123 4.753 -27.967 1.00 59.03 497 ARG A CA 1
ATOM 4072 C C . ARG A 1 497 ? -13.213 5.583 -28.882 1.00 59.03 497 ARG A C 1
ATOM 4074 O O . ARG A 1 497 ? -12.041 5.777 -28.567 1.00 59.03 497 ARG A O 1
ATOM 4081 N N . LYS A 1 498 ? -13.734 6.054 -30.012 1.00 60.94 498 LYS A N 1
ATOM 4082 C CA . LYS A 1 498 ? -13.108 7.070 -30.846 1.00 60.94 498 LYS A CA 1
ATOM 4083 C C . LYS A 1 498 ? -13.906 8.344 -30.716 1.00 60.94 498 LYS A C 1
ATOM 4085 O O . LYS A 1 498 ? -15.134 8.335 -30.727 1.00 60.94 498 LYS A O 1
ATOM 4090 N N . ASN A 1 499 ? -13.185 9.438 -30.618 1.00 74.06 499 ASN A N 1
ATOM 4091 C CA . ASN A 1 499 ? -13.815 10.714 -30.431 1.00 74.06 499 ASN A CA 1
ATOM 4092 C C . ASN A 1 499 ? -13.859 11.484 -31.757 1.00 74.06 499 ASN A C 1
ATOM 4094 O O . ASN A 1 499 ? -12.912 11.439 -32.547 1.00 74.06 499 ASN A O 1
ATOM 4098 N N . TYR A 1 500 ? -14.959 12.192 -31.981 1.00 77.94 500 TYR A N 1
ATOM 4099 C CA . TYR A 1 500 ? -15.244 12.925 -33.204 1.00 77.94 500 TYR A CA 1
ATOM 4100 C C . TYR A 1 500 ? -15.561 14.380 -32.883 1.00 77.94 500 TYR A C 1
ATOM 4102 O O . TYR A 1 500 ? -16.329 14.675 -31.968 1.00 77.94 500 TYR A O 1
ATOM 4110 N N . ARG A 1 501 ? -14.961 15.284 -33.657 1.00 82.56 501 ARG A N 1
ATOM 4111 C CA . ARG A 1 501 ? -15.222 16.720 -33.647 1.00 82.56 501 ARG A CA 1
ATOM 4112 C C . ARG A 1 501 ? -15.789 17.114 -34.999 1.00 82.56 501 ARG A C 1
ATOM 4114 O O . ARG A 1 501 ? -15.094 16.989 -36.005 1.00 82.56 501 ARG A O 1
ATOM 4121 N N . ILE A 1 502 ? -17.016 17.607 -35.002 1.00 86.12 502 ILE A N 1
ATOM 4122 C CA . ILE A 1 502 ? -17.726 18.049 -36.200 1.00 86.12 502 ILE A CA 1
ATOM 4123 C C . ILE A 1 502 ? -17.840 19.566 -36.135 1.00 86.12 502 ILE A C 1
ATOM 4125 O O . ILE A 1 502 ? -18.224 20.105 -35.098 1.00 86.12 502 ILE A O 1
ATOM 4129 N N . VAL A 1 503 ? -17.489 20.263 -37.212 1.00 85.62 503 VAL A N 1
ATOM 4130 C CA . VAL A 1 503 ? -17.584 21.723 -37.309 1.00 85.62 503 VAL A CA 1
ATOM 4131 C C . VAL A 1 503 ? -18.282 22.101 -38.608 1.00 85.62 503 VAL A C 1
ATOM 4133 O O . VAL A 1 503 ? -17.826 21.714 -39.676 1.00 85.62 503 VAL A O 1
ATOM 4136 N N . LEU A 1 504 ? -19.357 22.876 -38.504 1.00 86.38 504 LEU A N 1
ATOM 4137 C CA . LEU A 1 504 ? -20.057 23.496 -39.625 1.00 86.38 504 LEU A CA 1
ATOM 4138 C C . LEU A 1 504 ? -19.657 24.970 -39.711 1.00 86.38 504 LEU A C 1
ATOM 4140 O O . LEU A 1 504 ? -19.853 25.721 -38.755 1.00 86.38 504 LEU A O 1
ATOM 4144 N N . GLU A 1 505 ? -19.118 25.408 -40.839 1.00 83.94 505 GLU A N 1
ATOM 4145 C CA . GLU A 1 505 ? -18.908 26.827 -41.125 1.00 83.94 505 GLU A CA 1
ATOM 4146 C C . GLU A 1 505 ? -20.202 27.427 -41.687 1.00 83.94 505 GLU A C 1
ATOM 4148 O O . GLU A 1 505 ? -20.735 26.941 -42.676 1.00 83.94 505 GLU A O 1
ATOM 4153 N N . LYS A 1 506 ? -20.760 28.450 -41.031 1.00 81.56 506 LYS A N 1
ATOM 4154 C CA . LYS A 1 506 ? -22.132 28.913 -41.311 1.00 81.56 506 LYS A CA 1
ATOM 4155 C C . LYS A 1 506 ? -22.260 29.649 -42.646 1.00 81.56 506 LYS A C 1
ATOM 4157 O O . LYS A 1 506 ? -23.313 29.576 -43.268 1.00 81.56 506 LYS A O 1
ATOM 4162 N N . ASP A 1 507 ? -21.199 30.330 -43.078 1.00 77.50 507 ASP A N 1
ATOM 4163 C CA . ASP A 1 507 ? -21.210 31.141 -44.302 1.00 77.50 507 ASP A CA 1
ATOM 4164 C C . ASP A 1 507 ? -21.045 30.285 -45.565 1.00 77.50 507 ASP A C 1
ATOM 4166 O O . ASP A 1 507 ? -21.677 30.545 -46.586 1.00 77.50 507 ASP A O 1
ATOM 4170 N N . THR A 1 508 ? -20.181 29.270 -45.501 1.00 81.31 508 THR A N 1
ATOM 4171 C CA . THR A 1 508 ? -19.868 28.377 -46.629 1.00 81.31 508 THR A CA 1
ATOM 4172 C C . THR A 1 508 ? -20.680 27.087 -46.607 1.00 81.31 508 THR A C 1
ATOM 4174 O O . THR A 1 508 ? -20.724 26.392 -47.617 1.00 81.31 508 THR A O 1
ATOM 4177 N N . LEU A 1 509 ? -21.305 26.769 -45.466 1.00 80.62 509 LEU A N 1
ATOM 4178 C CA . LEU A 1 509 ? -21.886 25.462 -45.145 1.00 80.62 509 LEU A CA 1
ATOM 4179 C C . LEU A 1 509 ? -20.869 24.312 -45.232 1.00 80.62 509 LEU A C 1
ATOM 4181 O O . LEU A 1 509 ? -21.247 23.147 -45.331 1.00 80.62 509 LEU A O 1
ATOM 4185 N N . ASP A 1 510 ? -19.572 24.627 -45.142 1.00 84.88 510 ASP A N 1
ATOM 4186 C CA . ASP A 1 510 ? -18.519 23.621 -45.166 1.00 84.88 510 ASP A CA 1
ATOM 4187 C C . ASP A 1 510 ? -18.505 22.815 -43.873 1.00 84.88 510 ASP A C 1
ATOM 4189 O O . ASP A 1 510 ? -18.463 23.357 -42.762 1.00 84.88 510 ASP A O 1
ATOM 4193 N N . LEU A 1 511 ? -18.474 21.495 -44.037 1.00 87.56 511 LEU A N 1
ATOM 4194 C CA . LEU A 1 511 ? -18.478 20.549 -42.942 1.00 87.56 511 LEU A CA 1
ATOM 4195 C C . LEU A 1 511 ? -17.090 19.941 -42.746 1.00 87.56 511 LEU A C 1
ATOM 4197 O O . LEU A 1 511 ? -16.446 19.463 -43.680 1.00 87.56 511 LEU A O 1
ATOM 4201 N N . TRP A 1 512 ? -16.631 19.951 -41.501 1.00 85.62 512 TRP A N 1
ATOM 4202 C CA . TRP A 1 512 ? -15.323 19.454 -41.107 1.00 85.62 512 TRP A CA 1
ATOM 4203 C C . TRP A 1 512 ? -15.474 18.377 -40.044 1.00 85.62 512 TRP A C 1
ATOM 4205 O O . TRP A 1 512 ? -16.074 18.619 -38.999 1.00 85.62 512 TRP A O 1
ATOM 4215 N N . VAL A 1 513 ? -14.861 17.217 -40.263 1.00 85.06 513 VAL A N 1
ATOM 4216 C CA . VAL A 1 513 ? -14.797 16.124 -39.288 1.00 85.06 513 VAL A CA 1
ATOM 4217 C C . VAL A 1 513 ? -13.340 15.889 -38.918 1.00 85.06 513 VAL A C 1
ATOM 4219 O O . VAL A 1 513 ? -12.497 15.634 -39.772 1.00 85.06 513 VAL A O 1
ATOM 4222 N N . ASN A 1 514 ? -13.014 16.020 -37.631 1.00 82.50 514 ASN A N 1
ATOM 4223 C CA . ASN A 1 514 ? -11.656 15.884 -37.093 1.00 82.50 514 ASN A CA 1
ATOM 4224 C C . ASN A 1 514 ? -10.605 16.738 -37.834 1.00 82.50 514 ASN A C 1
ATOM 4226 O O . ASN A 1 514 ? -9.447 16.348 -37.966 1.00 82.50 514 ASN A O 1
ATOM 4230 N N . GLY A 1 515 ? -11.016 17.920 -38.305 1.00 75.19 515 GLY A N 1
ATOM 4231 C CA . GLY A 1 515 ? -10.152 18.859 -39.023 1.00 75.19 515 GLY A CA 1
ATOM 4232 C C . GLY A 1 515 ? -9.973 18.565 -40.515 1.00 75.19 515 GLY A C 1
ATOM 4233 O O . GLY A 1 515 ? -9.211 19.274 -41.167 1.00 75.19 515 GLY A O 1
ATOM 4234 N N . GLN A 1 516 ? -10.674 17.574 -41.071 1.00 78.56 516 GLN A N 1
ATOM 4235 C CA . GLN A 1 516 ? -10.743 17.325 -42.512 1.00 78.56 516 GLN A CA 1
ATOM 4236 C C . GLN A 1 516 ? -12.090 17.793 -43.058 1.00 78.56 516 GLN A C 1
ATOM 4238 O O . GLN A 1 516 ? -13.129 17.447 -42.498 1.00 78.56 516 GLN A O 1
ATOM 4243 N N . ARG A 1 517 ? -12.072 18.578 -44.139 1.00 84.25 517 ARG A N 1
ATOM 4244 C CA . ARG A 1 517 ? -13.291 18.957 -44.859 1.00 84.25 517 ARG A CA 1
ATOM 4245 C C . ARG A 1 517 ? -13.863 17.713 -45.528 1.00 84.25 517 ARG A C 1
ATOM 4247 O O . ARG A 1 517 ? -13.120 16.997 -46.198 1.00 84.25 517 ARG A O 1
ATOM 4254 N N . ILE A 1 518 ? -15.149 17.466 -45.327 1.00 85.88 518 ILE A N 1
ATOM 4255 C CA . ILE A 1 518 ? -15.865 16.348 -45.936 1.00 85.88 518 ILE A CA 1
ATOM 4256 C C . ILE A 1 518 ? -16.818 16.870 -47.009 1.00 85.88 518 ILE A C 1
ATOM 4258 O O . ILE A 1 518 ? -17.403 17.942 -46.862 1.00 85.88 518 ILE A O 1
ATOM 4262 N N . GLU A 1 519 ? -16.938 16.124 -48.103 1.00 78.88 519 GLU A N 1
ATOM 4263 C CA . GLU A 1 519 ? -17.999 16.340 -49.085 1.00 78.88 519 GLU A CA 1
ATOM 4264 C C . GLU A 1 519 ? -19.285 15.747 -48.506 1.00 78.88 519 GLU A C 1
ATOM 4266 O O . GLU A 1 519 ? -19.292 14.594 -48.075 1.00 78.88 519 GLU A O 1
ATOM 4271 N N . ALA A 1 520 ? -20.338 16.556 -48.425 1.00 77.25 520 ALA A N 1
ATOM 4272 C CA . ALA A 1 520 ? -21.616 16.167 -47.849 1.00 77.25 520 ALA A CA 1
ATOM 4273 C C . ALA A 1 520 ? -22.744 16.511 -48.823 1.00 77.25 520 ALA A C 1
ATOM 4275 O O . ALA A 1 520 ? -22.701 17.556 -49.481 1.00 77.25 520 ALA A O 1
ATOM 4276 N N . ASP A 1 521 ? -23.746 15.640 -48.903 1.00 74.69 521 ASP A N 1
ATOM 4277 C CA . ASP A 1 521 ? -24.901 15.839 -49.771 1.00 74.69 521 ASP A CA 1
ATOM 4278 C C . ASP A 1 521 ? -25.898 16.757 -49.060 1.00 74.69 521 ASP A C 1
ATOM 4280 O O . ASP A 1 521 ? -26.445 16.411 -48.010 1.00 74.69 521 ASP A O 1
ATOM 4284 N N . ALA A 1 522 ? -26.098 17.955 -49.614 1.00 75.19 522 ALA A N 1
ATOM 4285 C CA . ALA A 1 522 ? -27.046 18.935 -49.098 1.00 75.19 522 ALA A CA 1
ATOM 4286 C C . ALA A 1 522 ? -28.354 18.889 -49.901 1.00 75.19 522 ALA A C 1
ATOM 4288 O O . ALA A 1 522 ? -28.366 19.163 -51.104 1.00 75.19 522 ALA A O 1
ATOM 4289 N N . THR A 1 523 ? -29.463 18.584 -49.231 1.00 74.62 523 THR A N 1
ATOM 4290 C CA . THR A 1 523 ? -30.820 18.603 -49.790 1.00 74.62 523 THR A CA 1
ATOM 4291 C C . THR A 1 523 ? -31.617 19.751 -49.178 1.00 74.62 523 THR A C 1
ATOM 4293 O O . THR A 1 523 ? -31.624 19.938 -47.964 1.00 74.62 523 THR A O 1
ATOM 4296 N N . PHE A 1 524 ? -32.289 20.544 -50.013 1.00 68.44 524 PHE A N 1
ATOM 4297 C CA . PHE A 1 524 ? -33.118 21.669 -49.571 1.00 68.44 524 PHE A CA 1
ATOM 4298 C C . PHE A 1 524 ? -34.592 21.339 -49.818 1.00 68.44 524 PHE A C 1
ATOM 4300 O O . PHE A 1 524 ? -34.995 21.196 -50.972 1.00 68.44 524 PHE A O 1
ATOM 4307 N N . GLU A 1 525 ? -35.378 21.233 -48.748 1.00 65.38 525 GLU A N 1
ATOM 4308 C CA . GLU A 1 525 ? -36.827 21.004 -48.794 1.00 65.38 525 GLU A CA 1
ATOM 4309 C C . GLU A 1 525 ? -37.587 22.188 -48.168 1.00 65.38 525 GLU A C 1
ATOM 4311 O O . GLU A 1 525 ? -36.992 23.076 -47.550 1.00 65.38 525 GLU A O 1
ATOM 4316 N N . ASP A 1 526 ? -38.915 22.213 -48.320 1.00 56.41 526 ASP A N 1
ATOM 4317 C CA . ASP A 1 526 ? -39.778 23.314 -47.858 1.00 56.41 526 ASP A CA 1
ATOM 4318 C C . ASP A 1 526 ? -39.735 23.533 -46.325 1.00 56.41 526 ASP A C 1
ATOM 4320 O O . ASP A 1 526 ? -40.072 24.618 -45.845 1.00 56.41 526 ASP A O 1
ATOM 4324 N N . GLU A 1 527 ? -39.284 22.536 -45.549 1.00 56.94 527 GLU A N 1
ATOM 4325 C CA . GLU A 1 527 ? -39.151 22.589 -44.082 1.00 56.94 527 GLU A CA 1
ATOM 4326 C C . GLU A 1 527 ? -37.734 22.958 -43.583 1.00 56.94 527 GLU A C 1
ATOM 4328 O O . GLU A 1 527 ? -37.549 23.204 -42.388 1.00 56.94 527 GLU A O 1
ATOM 4333 N N . GLY A 1 528 ? -36.736 23.057 -44.471 1.00 67.62 528 GLY A N 1
ATOM 4334 C CA . GLY A 1 528 ? -35.349 23.388 -44.121 1.00 67.62 528 GLY A CA 1
ATOM 4335 C C . GLY A 1 528 ? -34.302 22.690 -44.998 1.00 67.62 528 GLY A C 1
ATOM 4336 O O . GLY A 1 528 ? -34.618 21.860 -45.847 1.00 67.62 528 GLY A O 1
ATOM 4337 N N . GLY A 1 529 ? -33.028 23.047 -44.806 1.00 76.25 529 GLY A N 1
ATOM 4338 C CA . GLY A 1 529 ? -31.893 22.355 -45.431 1.00 76.25 529 GLY A CA 1
ATOM 4339 C C . GLY A 1 529 ? -31.389 21.198 -44.566 1.00 76.25 529 GLY A C 1
ATOM 4340 O O . GLY A 1 529 ? -31.237 21.360 -43.354 1.00 76.25 529 GLY A O 1
ATOM 4341 N N . GLU A 1 530 ? -31.096 20.056 -45.180 1.00 84.44 530 GLU A N 1
ATOM 4342 C CA . GLU A 1 530 ? -30.489 18.890 -44.537 1.00 84.44 530 GLU A CA 1
ATOM 4343 C C . GLU A 1 530 ? -29.149 18.551 -45.200 1.00 84.44 530 GLU A C 1
ATOM 4345 O O . GLU A 1 530 ? -29.033 18.558 -46.422 1.00 84.44 530 GLU A O 1
ATOM 4350 N N . ILE A 1 531 ? -28.124 18.283 -44.388 1.00 86.25 531 ILE A N 1
ATOM 4351 C CA . ILE A 1 531 ? -26.792 17.869 -44.845 1.00 86.25 531 ILE A CA 1
ATOM 4352 C C . ILE A 1 531 ? -26.513 16.476 -44.288 1.00 86.25 531 ILE A C 1
ATOM 4354 O O . ILE A 1 531 ? -26.416 16.323 -43.069 1.00 86.25 531 ILE A O 1
ATOM 4358 N N . VAL A 1 532 ? -26.353 15.479 -45.158 1.00 86.00 532 VAL A N 1
ATOM 4359 C CA . VAL A 1 532 ? -26.114 14.077 -44.771 1.00 86.00 532 VAL A CA 1
ATOM 4360 C C . VAL A 1 532 ? -24.657 13.692 -45.024 1.00 86.00 532 VAL A C 1
ATOM 4362 O O . VAL A 1 532 ? -24.084 14.029 -46.061 1.00 86.00 532 VAL A O 1
ATOM 4365 N N . PHE A 1 533 ? -24.040 13.000 -44.064 1.00 88.38 533 PHE A N 1
ATOM 4366 C CA . PHE A 1 533 ? -22.641 12.582 -44.130 1.00 88.38 533 PHE A CA 1
ATOM 4367 C C . PHE A 1 533 ? -22.335 11.369 -43.242 1.00 88.38 533 PHE A C 1
ATOM 4369 O O . PHE A 1 533 ? -23.021 11.103 -42.258 1.00 88.38 533 PHE A O 1
ATOM 4376 N N . ASP A 1 534 ? -21.251 10.658 -43.551 1.00 85.00 534 ASP A N 1
ATOM 4377 C CA . ASP A 1 534 ? -20.833 9.477 -42.792 1.00 85.00 534 ASP A CA 1
ATOM 4378 C C . ASP A 1 534 ? -19.741 9.791 -41.761 1.00 85.00 534 ASP A C 1
ATOM 4380 O O . ASP A 1 534 ? -18.752 10.478 -42.034 1.00 85.00 534 ASP A O 1
ATOM 4384 N N . ILE A 1 535 ? -19.871 9.198 -40.571 1.00 81.75 535 ILE A N 1
ATOM 4385 C CA . ILE A 1 535 ? -18.865 9.242 -39.506 1.00 81.75 535 ILE A CA 1
ATOM 4386 C C . ILE A 1 535 ? -18.471 7.815 -39.119 1.00 81.75 535 ILE A C 1
ATOM 4388 O O . ILE A 1 535 ? -19.079 7.152 -38.275 1.00 81.75 535 ILE A O 1
ATOM 4392 N N . GLY A 1 536 ? -17.395 7.318 -39.727 1.00 78.69 536 GLY A N 1
ATOM 4393 C CA . GLY A 1 536 ? -16.932 5.951 -39.496 1.00 78.69 536 GLY A CA 1
ATOM 4394 C C . GLY A 1 536 ? -17.884 4.914 -40.098 1.00 78.69 536 GLY A C 1
ATOM 4395 O O . GLY A 1 536 ? -17.763 4.601 -41.273 1.00 78.69 536 GLY A O 1
ATOM 4396 N N . ARG A 1 537 ? -18.769 4.329 -39.279 1.00 80.12 537 ARG A N 1
ATOM 4397 C CA . ARG A 1 537 ? -19.821 3.379 -39.715 1.00 80.12 537 ARG A CA 1
ATOM 4398 C C . ARG A 1 537 ? -21.238 3.874 -39.398 1.00 80.12 537 ARG A C 1
ATOM 4400 O O . ARG A 1 537 ? -22.177 3.095 -39.510 1.00 80.12 537 ARG A O 1
ATOM 4407 N N . HIS A 1 538 ? -21.353 5.113 -38.938 1.00 84.88 538 HIS A N 1
ATOM 4408 C CA . HIS A 1 538 ? -22.602 5.735 -38.522 1.00 84.88 538 HIS A CA 1
ATOM 4409 C C . HIS A 1 538 ? -23.004 6.797 -39.532 1.00 84.88 538 HIS A C 1
ATOM 4411 O O . HIS A 1 538 ? -22.124 7.469 -40.082 1.00 84.88 538 HIS A O 1
ATOM 4417 N N . GLN A 1 539 ? -24.309 6.962 -39.721 1.00 86.75 539 GLN A N 1
ATOM 4418 C CA . GLN A 1 539 ? -24.858 8.013 -40.567 1.00 86.75 539 GLN A CA 1
ATOM 4419 C C . GLN A 1 539 ? -25.180 9.225 -39.694 1.00 86.75 539 GLN A C 1
ATOM 4421 O O . GLN A 1 539 ? -25.806 9.098 -38.638 1.00 86.75 539 GLN A O 1
ATOM 4426 N N . ALA A 1 540 ? -24.719 10.396 -40.118 1.00 89.31 540 ALA A N 1
ATOM 4427 C CA . ALA A 1 540 ? -24.968 11.660 -39.450 1.00 89.31 540 ALA A CA 1
ATOM 4428 C C . ALA A 1 540 ? -25.708 12.620 -40.384 1.00 89.31 540 ALA A C 1
ATOM 4430 O O . ALA A 1 540 ? -25.480 12.646 -41.595 1.00 89.31 540 ALA A O 1
ATOM 4431 N N . ASN A 1 541 ? -26.585 13.434 -39.809 1.00 88.69 541 ASN A N 1
ATOM 4432 C CA . ASN A 1 541 ? -27.335 14.448 -40.532 1.00 88.69 541 ASN A CA 1
ATOM 4433 C C . ASN A 1 541 ? -27.444 15.747 -39.731 1.00 88.69 541 ASN A C 1
ATOM 4435 O O . ASN A 1 541 ? -27.693 15.761 -38.526 1.00 88.69 541 ASN A O 1
ATOM 4439 N N . LEU A 1 542 ? -27.236 16.865 -40.420 1.00 87.62 542 LEU A N 1
ATOM 4440 C CA . LEU A 1 542 ? -27.407 18.214 -39.897 1.00 87.62 542 LEU A CA 1
ATOM 4441 C C . LEU A 1 542 ? -28.688 18.805 -40.470 1.00 87.62 542 LEU A C 1
ATOM 4443 O O . LEU A 1 542 ? -28.767 19.041 -41.672 1.00 87.62 542 LEU A O 1
ATOM 4447 N N . LYS A 1 543 ? -29.663 19.091 -39.606 1.00 85.88 543 LYS A N 1
ATOM 4448 C CA . LYS A 1 543 ? -30.935 19.712 -39.993 1.00 85.88 543 LYS A CA 1
ATOM 4449 C C . LYS A 1 543 ? -30.936 21.192 -39.637 1.00 85.88 543 LYS A C 1
ATOM 4451 O O . LYS A 1 543 ? -30.678 21.564 -38.490 1.00 85.88 543 LYS A O 1
ATOM 4456 N N . ALA A 1 544 ? -31.225 22.043 -40.613 1.00 80.75 544 ALA A N 1
ATOM 4457 C CA . ALA A 1 544 ? -31.413 23.471 -40.418 1.00 80.75 544 ALA A CA 1
ATOM 4458 C C . ALA A 1 544 ? -32.851 23.750 -39.961 1.00 80.75 544 ALA A C 1
ATOM 4460 O O . ALA A 1 544 ? -33.802 23.580 -40.716 1.00 80.75 544 ALA A O 1
ATOM 4461 N N . VAL A 1 545 ? -33.006 24.219 -38.726 1.00 73.69 545 VAL A N 1
ATOM 4462 C CA . VAL A 1 545 ? -34.296 24.587 -38.141 1.00 73.69 545 VAL A CA 1
ATOM 4463 C C . VAL A 1 545 ? -34.497 26.093 -38.300 1.00 73.69 545 VAL A C 1
ATOM 4465 O O . VAL A 1 545 ? -33.779 26.905 -37.703 1.00 73.69 545 VAL A O 1
ATOM 4468 N N . SER A 1 546 ? -35.476 26.476 -39.122 1.00 64.38 546 SER A N 1
ATOM 4469 C CA . SER A 1 546 ? -35.901 27.870 -39.279 1.00 64.38 546 SER A CA 1
ATOM 4470 C C . SER A 1 546 ? -36.875 28.261 -38.168 1.00 64.38 546 SER A C 1
ATOM 4472 O O . SER A 1 546 ? -37.834 27.551 -37.885 1.00 64.38 546 SER A O 1
ATOM 4474 N N . SER A 1 547 ? -36.671 29.426 -37.555 1.00 56.78 547 SER A N 1
ATOM 4475 C CA . SER A 1 547 ? -37.570 29.960 -36.516 1.00 56.78 547 SER A CA 1
ATOM 4476 C C . SER A 1 547 ? -38.799 30.694 -37.081 1.00 56.78 547 SER A C 1
ATOM 4478 O O . SER A 1 547 ? -39.549 31.314 -36.328 1.00 56.78 547 SER A O 1
ATOM 4480 N N . GLY A 1 548 ? -39.011 30.669 -38.404 1.00 57.38 548 GLY A N 1
ATOM 4481 C CA . GLY A 1 548 ? -40.155 31.309 -39.068 1.00 57.38 548 GLY A CA 1
ATOM 4482 C C . GLY A 1 548 ? -40.094 32.843 -39.143 1.00 57.38 548 GLY A C 1
ATOM 4483 O O . GLY A 1 548 ? -41.001 33.467 -39.690 1.00 57.38 548 GLY A O 1
ATOM 4484 N N . ASN A 1 549 ? -39.027 33.472 -38.639 1.00 55.72 549 ASN A N 1
ATOM 4485 C CA . ASN A 1 549 ? -38.789 34.912 -38.742 1.00 55.72 549 ASN A CA 1
ATOM 4486 C C . ASN A 1 549 ? -37.517 35.171 -39.573 1.00 55.72 549 ASN A C 1
ATOM 4488 O O . ASN A 1 549 ? -36.433 34.792 -39.131 1.00 55.72 549 ASN A O 1
ATOM 4492 N N . PRO A 1 550 ? -37.594 35.866 -40.723 1.00 54.34 550 PRO A N 1
ATOM 4493 C CA . PRO A 1 550 ? -36.446 36.084 -41.612 1.00 54.34 550 PRO A CA 1
ATOM 4494 C C . PRO A 1 550 ? -35.328 36.961 -41.015 1.00 54.34 550 PRO A C 1
ATOM 4496 O O . PRO A 1 550 ? -34.307 37.174 -41.661 1.00 54.34 550 PRO A O 1
ATOM 4499 N N . ARG A 1 551 ? -35.507 37.497 -39.796 1.00 50.12 551 ARG A N 1
ATOM 4500 C CA . ARG A 1 551 ? -34.483 38.245 -39.042 1.00 50.12 551 ARG A CA 1
ATOM 4501 C C . ARG A 1 551 ? -33.739 37.415 -37.986 1.00 50.12 551 ARG A C 1
ATOM 4503 O O . ARG A 1 551 ? -32.855 37.966 -37.334 1.00 50.12 551 ARG A O 1
ATOM 4510 N N . LEU A 1 552 ? -34.104 36.150 -37.773 1.00 54.97 552 LEU A N 1
ATOM 4511 C CA . LEU A 1 552 ? -33.471 35.264 -36.789 1.00 54.97 552 LEU A CA 1
ATOM 4512 C C . LEU A 1 552 ? -32.524 34.265 -37.473 1.00 54.97 552 LEU A C 1
ATOM 4514 O O . LEU A 1 552 ? -32.774 33.815 -38.587 1.00 54.97 552 LEU A O 1
ATOM 4518 N N . GLU A 1 553 ? -31.422 33.947 -36.796 1.00 61.59 553 GLU A N 1
ATOM 4519 C CA . GLU A 1 553 ? -30.344 33.084 -37.295 1.00 61.59 553 GLU A CA 1
ATOM 4520 C C . GLU A 1 553 ? -30.813 31.628 -37.491 1.00 61.59 553 GLU A C 1
ATOM 4522 O O . GLU A 1 553 ? -31.552 31.091 -36.662 1.00 61.59 553 GLU A O 1
ATOM 4527 N N . ILE A 1 554 ? -30.382 30.983 -38.584 1.00 71.00 554 ILE A N 1
ATOM 4528 C CA . ILE A 1 554 ? -30.707 29.580 -38.889 1.00 71.00 554 ILE A CA 1
ATOM 4529 C C . ILE A 1 554 ? -29.960 28.663 -37.914 1.00 71.00 554 ILE A C 1
ATOM 4531 O O . ILE A 1 554 ? -28.726 28.648 -37.854 1.00 71.00 554 ILE A O 1
ATOM 4535 N N . ASN A 1 555 ? -30.713 27.869 -37.154 1.00 76.81 555 ASN A N 1
ATOM 4536 C CA . ASN A 1 555 ? -30.171 27.010 -36.112 1.00 76.81 555 ASN A CA 1
ATOM 4537 C C . ASN A 1 555 ? -29.961 25.592 -36.667 1.00 76.81 555 ASN A C 1
ATOM 4539 O O . ASN A 1 555 ? -30.921 24.917 -37.009 1.00 76.81 555 ASN A O 1
ATOM 4543 N N . HIS A 1 556 ? -28.717 25.123 -36.749 1.00 84.50 556 HIS A N 1
ATOM 4544 C CA . HIS A 1 556 ? -28.404 23.762 -37.212 1.00 84.50 556 HIS A CA 1
ATOM 4545 C C . HIS A 1 556 ? -28.365 22.770 -36.045 1.00 84.50 556 HIS A C 1
ATOM 4547 O O . HIS A 1 556 ? -27.717 23.065 -35.041 1.00 84.50 556 HIS A O 1
ATOM 4553 N N . VAL A 1 557 ? -29.005 21.612 -36.172 1.00 86.50 557 VAL A N 1
ATOM 4554 C CA . VAL A 1 557 ? -29.034 20.549 -35.153 1.00 86.50 557 VAL A CA 1
ATOM 4555 C C . VAL A 1 557 ? -28.415 19.284 -35.737 1.00 86.50 557 VAL A C 1
ATOM 4557 O O . VAL A 1 557 ? -28.731 18.915 -36.866 1.00 86.50 557 VAL A O 1
ATOM 4560 N N . LEU A 1 558 ? -27.510 18.651 -34.987 1.00 88.00 558 LEU A N 1
ATOM 4561 C CA . LEU A 1 558 ? -26.812 17.438 -35.404 1.00 88.00 558 LEU A CA 1
ATOM 4562 C C . LEU A 1 558 ? -27.531 16.201 -34.872 1.00 88.00 558 LEU A C 1
ATOM 4564 O O . LEU A 1 558 ? -27.783 16.099 -33.673 1.00 88.00 558 LEU A O 1
ATOM 4568 N N . PHE A 1 559 ? -27.746 15.235 -35.753 1.00 87.00 559 PHE A N 1
ATOM 4569 C CA . PHE A 1 559 ? -28.242 13.906 -35.441 1.00 87.00 559 PHE A CA 1
ATOM 4570 C C . PHE A 1 559 ? -27.220 12.859 -35.895 1.00 87.00 559 PHE A C 1
ATOM 4572 O O . PHE A 1 559 ? -26.549 13.025 -36.915 1.00 87.00 559 PHE A O 1
ATOM 4579 N N . VAL A 1 560 ? -27.068 11.793 -35.111 1.00 87.31 560 VAL A N 1
ATOM 4580 C CA . VAL A 1 560 ? -26.248 10.622 -35.451 1.00 87.31 560 VAL A CA 1
ATOM 4581 C C . VAL A 1 560 ? -27.063 9.378 -35.129 1.00 87.31 560 VAL A C 1
ATOM 4583 O O . VAL A 1 560 ? -27.508 9.229 -33.993 1.00 87.31 560 VAL A O 1
ATOM 4586 N N . ASP A 1 561 ? -27.278 8.509 -36.119 1.00 84.88 561 ASP A N 1
ATOM 4587 C CA . ASP A 1 561 ? -28.185 7.354 -36.030 1.00 84.88 561 ASP A CA 1
ATOM 4588 C C . ASP A 1 561 ? -29.565 7.718 -35.428 1.00 84.88 561 ASP A C 1
ATOM 4590 O O . ASP A 1 561 ? -30.061 7.046 -34.522 1.00 84.88 561 ASP A O 1
ATOM 4594 N N . GLU A 1 562 ? -30.170 8.817 -35.900 1.00 82.00 562 GLU A N 1
ATOM 4595 C CA . GLU A 1 562 ? -31.459 9.365 -35.423 1.00 82.00 562 GLU A CA 1
ATOM 4596 C C . GLU A 1 562 ? -31.470 9.890 -33.971 1.00 82.00 562 GLU A C 1
ATOM 4598 O O . GLU A 1 562 ? -32.527 10.225 -33.431 1.00 82.00 562 GLU A O 1
ATOM 4603 N N . VAL A 1 563 ? -30.307 10.013 -33.321 1.00 81.00 563 VAL A N 1
ATOM 4604 C CA . VAL A 1 563 ? -30.179 10.592 -31.975 1.00 81.00 563 VAL A CA 1
ATOM 4605 C C . VAL A 1 563 ? -29.629 12.012 -32.059 1.00 81.00 563 VAL A C 1
ATOM 4607 O O . VAL A 1 563 ? -28.557 12.236 -32.619 1.00 81.00 563 VAL A O 1
ATOM 4610 N N . GLU A 1 564 ? -30.345 12.972 -31.467 1.00 85.81 564 GLU A N 1
ATOM 4611 C CA . GLU A 1 564 ? -29.895 14.363 -31.367 1.00 85.81 564 GLU A CA 1
ATOM 4612 C C . GLU A 1 564 ? -28.646 14.474 -30.482 1.00 85.81 564 GLU A C 1
ATOM 4614 O O . GLU A 1 564 ? -28.619 14.002 -29.342 1.00 85.81 564 GLU A O 1
ATOM 4619 N N . ILE A 1 565 ? -27.612 15.135 -31.000 1.00 84.00 565 ILE A N 1
ATOM 4620 C CA . ILE A 1 565 ? -26.379 15.420 -30.272 1.00 84.00 565 ILE A CA 1
ATOM 4621 C C . ILE A 1 565 ? -26.446 16.850 -29.740 1.00 84.00 565 ILE A C 1
ATOM 4623 O O . ILE A 1 565 ? -26.356 17.824 -30.495 1.00 84.00 565 ILE A O 1
ATOM 4627 N N . SER A 1 566 ? -26.573 16.968 -28.417 1.00 74.94 566 SER A N 1
ATOM 4628 C CA . SER A 1 566 ? -26.568 18.254 -27.725 1.00 74.94 566 SER A CA 1
ATOM 4629 C C . SER A 1 566 ? -25.270 19.015 -27.986 1.00 74.94 566 SER A C 1
ATOM 4631 O O . SER A 1 566 ? -24.180 18.440 -28.013 1.00 74.94 566 SER A O 1
ATOM 4633 N N . GLN A 1 567 ? -25.384 20.331 -28.127 1.00 64.69 567 GLN A N 1
ATOM 4634 C CA . GLN A 1 567 ? -24.225 21.214 -28.141 1.00 64.69 567 GLN A CA 1
ATOM 4635 C C . GLN A 1 567 ? -23.541 21.193 -26.763 1.00 64.69 567 GLN A C 1
ATOM 4637 O O . GLN A 1 567 ? -24.218 21.075 -25.743 1.00 64.69 567 GLN A O 1
ATOM 4642 N N . GLU A 1 568 ? -22.219 21.369 -26.712 1.00 57.84 568 GLU A N 1
ATOM 4643 C CA . GLU A 1 568 ? -21.576 21.827 -25.476 1.00 57.84 568 GLU A CA 1
ATOM 4644 C C . GLU A 1 568 ? -22.134 23.221 -25.141 1.00 57.84 568 GLU A C 1
ATOM 4646 O O . GLU A 1 568 ? -21.876 24.197 -25.852 1.00 57.84 568 GLU A O 1
ATOM 4651 N N . SER A 1 569 ? -22.955 23.307 -24.094 1.00 33.16 569 SER A N 1
ATOM 4652 C CA . SER A 1 569 ? -23.285 24.570 -23.441 1.00 33.16 569 SER A CA 1
ATOM 4653 C C . SER A 1 569 ? -22.048 25.059 -22.691 1.00 33.16 569 SER A C 1
ATOM 4655 O O . SER A 1 569 ? -21.526 24.355 -21.826 1.00 33.16 569 SER A O 1
ATOM 4657 N N . GLU A 1 570 ? -21.572 26.258 -23.026 1.00 33.25 570 GLU A N 1
ATOM 4658 C CA . GLU A 1 570 ? -20.621 26.990 -22.190 1.00 33.25 570 GLU A CA 1
ATOM 4659 C C . GLU A 1 570 ? -21.213 27.169 -20.777 1.00 33.25 570 GLU A C 1
ATOM 4661 O O . GLU A 1 570 ? -22.345 27.622 -20.636 1.00 33.25 570 GLU A O 1
ATOM 4666 N N . TYR A 1 571 ? -20.415 26.807 -19.765 1.00 27.88 571 TYR A N 1
ATOM 4667 C CA . TYR A 1 571 ? -20.526 27.156 -18.342 1.00 27.88 571 TYR A CA 1
ATOM 4668 C C . TYR A 1 571 ? -21.879 26.939 -17.635 1.00 27.88 571 TYR A C 1
ATOM 4670 O O . TYR A 1 571 ? -22.686 27.857 -17.519 1.00 27.88 571 TYR A O 1
ATOM 4678 N N . ASP A 1 572 ? -22.021 25.786 -16.972 1.00 22.25 572 ASP A N 1
ATOM 4679 C CA . ASP A 1 572 ? -22.770 25.712 -15.712 1.00 22.25 572 ASP A CA 1
ATOM 4680 C C . ASP A 1 572 ? -21.775 25.746 -14.542 1.00 22.25 572 ASP A C 1
ATOM 4682 O O . ASP A 1 572 ? -20.983 24.824 -14.341 1.00 22.25 572 ASP A O 1
ATOM 4686 N N . ASN A 1 573 ? -21.809 26.842 -13.778 1.00 30.11 573 ASN A N 1
ATOM 4687 C CA . ASN A 1 573 ? -21.179 26.937 -12.464 1.00 30.11 573 ASN A CA 1
ATOM 4688 C C . ASN A 1 573 ? -21.930 26.027 -11.484 1.00 30.11 573 ASN A C 1
ATOM 4690 O O . ASN A 1 573 ? -23.067 26.331 -11.119 1.00 30.11 573 ASN A O 1
ATOM 4694 N N . ASN A 1 574 ? -21.267 24.969 -11.016 1.00 26.17 574 ASN A N 1
ATOM 4695 C CA . ASN A 1 574 ? -21.454 24.409 -9.676 1.00 26.17 574 ASN A CA 1
ATOM 4696 C C . ASN A 1 574 ? -20.171 23.747 -9.181 1.00 26.17 574 ASN A C 1
ATOM 4698 O O . ASN A 1 574 ? -19.694 22.811 -9.861 1.00 26.17 574 ASN A O 1
#

Secondary structure (DSSP, 8-state):
-EEETT--EEE-------HHHHTT---------SSSSPPTTS-EEEEEEEEETTTTEEEEEEEEE-S-TTSSS----------SS-GGG---------SSEEEEEETTEEEEEEEEPTTEETTTT-EE----S-TTSEEEEEETTEEEEEPPTTEESTTS-EEP-S--TTSSSTTPEEEEPPTTT-SSSEEEEPPTTEESTTS-EEPEEEEEEE-TTSPPPSEEEEEEE--------TTSPPPPPPEEEEEEE--TT-SEEEEEE-S--SEEEEEETTEEEEEEE-SS--SS-EEEEEE-GGGEEEEHHHH--SSGGGS-HHHHHTTTHHHHHH-TT--EEEETTTEEEEE-TTS-EEEEE---S----STT----STTPEEEES-SSS---EEEEPPTTEESSSS-EE--SSS--HHHHHTTT--TTS-GGGS-HHHHTTSEEEEEEETTEEEEEEEEEEETTEEEEEEEETTEEHHHHHHHHHTTEEEEEEEETTEEEEEEEETTT--EEETTEEE--EEEEETTEEEEEEEETTEEEEEEEE--S-TTSPPEEEEEETTEEE----S----

Sequence (574 aa):
MLVDENTNIHSSEQYDYVSLRDCRKKFNFYLLYSTQPKYVNQTYYVRIDIYNKEKMEYYDTMFYPIRYSFLPVHRLALLVDVPIRDVATVSKKCLLKCLHGQCRYFSNFDKYFCQCLNGYSGMLCTIKNSCDCSPDSIYVGIVNNRSICICPLDKFGPRCYLKRTGCISNLCSNSSRCIANDETYSETEYYCLCSQGYMGSRCENPETKIEFLFAKTISIPQTMFIYFIYIPSISKSYSSPPADPPQIIMVSKLKFYESSSFVYFGGEFHIIFVKIHQHYYLALLRHNSTLGINISTTIIPEHRCLSIKDLFTDNIPILPRWHRAKHYHIPCQKHSNLVCFYDNDFFMCLCDIDRNANCFKFDYRPLYKCFGYNYCENDGQCHIDNSTCPTSSSCFCKECYYGSRCQFTTTGFGLSLDDILGYNIWPNIPFSRQPKVLFKLIGKEAFTIAKHHCTINIDVVSSFVYEYSLDVDGKPLEKFSEKRSKISRMWTLTLYRKNYRIVLEKDTLDLWVNGQRIEADATFEDEGGEIVFDIGRHQANLKAVSSGNPRLEINHVLFVDEVEISQESEYDNN

Foldseek 3Di:
DKAWPFRDAQDDDDFDDDLVPPLPPDDDDDGDGNDVVDDLPIWMKDKDWDADLQVQGTAAIAIGTDPPSVDSDDDDDDDDDRAPGRPVPPDPPDPAAADQFDWDAHPHDGDIAGDHAAQFDTRRRPDGHDQLADPSWGFRDDHPNATATHEHQQFDDRRGPHGQPLDDPPQAPDPWDKGAGDPVPDPHGIATHADFQFDDRRSPAGFEKEKEAEDPPDDDAQKKKKKFWADDDDDPDPDDDRPFTDIWIDMWGDAPPDRMTMHGHRDWGAWIWMDGDNWIFGFGGHDDTDGRYYHYTYGDPLRIAAEPVVQDPDCLLVDPPVSNVVCQLVSLVVDVSHQWYDHPPFWTWGQDPVSGTDIGGDDPDFPQPSPPDLQAPPPWGKGFRDPSRGPDIATHEDPQFDDRRSPAGPLDPDQDVCNVCVNQDDPPDQPVPGDCVVVVQADWDWDDDPHWIKIWHWADPDSPDIDIFIDINNHTPVVVVVVVVVQKAWAWDADPSDIWIWMQGQPVRFIDIPRHTDDWDWDQDPQFIKTWDDDPPKIKIWTFGDPPDPPDDTDIWIDINNHTGDGPDPDDDD

pLDDT: mean 78.94, std 13.88, range [22.25, 97.0]